Protein AF-0000000070118013 (afdb_homodimer)

InterPro domains:
  IPR000412 ABC-2 transporter [PIRSF006648] (35-256)
  IPR000412 ABC-2 transporter [PR00164] (37-58)
  IPR000412 ABC-2 transporter [PR00164] (117-142)
  IPR000412 ABC-2 transporter [PR00164] (154-178)
  IPR000412 ABC-2 transporter [PR00164] (190-209)
  IPR000412 ABC-2 transporter [PR00164] (210-229)
  IPR013525 ABC-2 type transporter, transmembrane domain [PF01061] (24-231)
  IPR047817 ABC-2 type transporter, transmembrane domain, bacterial-type [PS51012] (35-263)
  IPR051784 Nodulation factor ABC transporter [PTHR43229] (17-258)

Foldseek 3Di:
DPPPPPDPPPPVVVVVVVVVVVVVVVVVVVVVLVVLLCVLLVVLVVCLVCCLVVVLVVPPWDQDPVRDTDGLSLLQLLLSLLLSLLSLLLSQQAVVVLVVVVVCVVVLPPVPDPDQLLVVLVVSSVVSLVRSLVSNVVSLVVCVVVVSFPPVLSVVLSVLSSLSSLLSNLVSLLLNLVDDDPVSVVVVVVVSVVLSVLLCNNHHLVVDDPVSSVVNCPDLSNLSSVLSSCSRVVNDDPSNVVSSVVSVVSSVVSSVNSSVSSVVVSVD/DPPPPPPPPPPVVVVVVVVVVVVVVVVVVVVVLVVLLCVLLVVLVVCLVCCLVVVLVVPPWDQDPVRDTDGLSLLQLLLSLLLSLLSLLLSQQAVVVLVVVVVVVVVLPPVPDPDQLLVVLVVSSVVSLVRSLVSNVVSLVVCVVVVSFPPVLSVVLSVLSSLSSLLSNLVSLLLNLVDDDPVSVVVVVVVSVVLSVLLCNNHHLVVDDPVSSVVNCPDLSNLSSVLSSCSRVVNDDPSNVVSSVVSVVSSVVSSVNSSVSSVVVSVD

Sequence (536 aa):
MLILMPKLVSFEGSAGRSVRVTERNVTALKSAYWLVMIGGLLEPVLYLFSIGVGVGALIGDIELPGGRLVSYTEFVAPAMLAASAMSGALAETTFNFFGKMKFMRLYDGMLATPIQPFEIAIGELIWAMARGSIYSVAFLAVMVAMDLTTPLRALVAFPATVLVGFAFGALGMTVATLIRSWQDFDLIGAGQFALFLFSGTFVPATAYPAALRWLVEASPLYRSVDLVRGISLGSLGWIQVVDVLFLLAMLMVGLSVSGQRMGRLLCRMLILMPKLVSFEGSAGRSVRVTERNVTALKSAYWLVMIGGLLEPVLYLFSIGVGVGALIGDIELPGGRLVSYTEFVAPAMLAASAMSGALAETTFNFFGKMKFMRLYDGMLATPIQPFEIAIGELIWAMARGSIYSVAFLAVMVAMDLTTPLRALVAFPATVLVGFAFGALGMTVATLIRSWQDFDLIGAGQFALFLFSGTFVPATAYPAALRWLVEASPLYRSVDLVRGISLGSLGWIQVVDVLFLLAMLMVGLSVSGQRMGRLLCR

Radius of gyration: 26.8 Å; Cα contacts (8 Å, |Δi|>4): 644; chains: 2; bounding box: 62×98×66 Å

Solvent-accessible surface area (backbone atoms only — not comparable to full-atom values): 26752 Å² total; per-residue (Å²): 137,81,77,74,70,76,76,77,75,66,62,61,60,59,48,48,50,50,48,49,52,47,47,52,48,46,52,52,49,49,53,43,46,51,52,52,53,49,47,39,47,46,50,36,53,49,43,39,54,38,48,17,48,40,37,18,70,74,59,39,63,41,73,43,102,82,68,49,73,39,44,36,36,52,62,26,43,31,27,33,43,38,48,20,13,34,41,26,10,30,47,40,25,29,59,51,39,40,54,45,46,61,51,36,63,69,50,62,74,64,72,75,55,92,69,55,39,48,58,52,47,50,50,49,48,52,53,31,41,62,59,16,44,49,40,38,51,53,45,46,50,51,35,40,74,68,64,54,34,49,71,68,35,45,60,58,34,45,60,54,39,48,46,40,17,47,21,37,21,21,42,20,38,36,49,35,73,66,51,86,49,73,55,45,53,51,49,49,51,52,50,52,48,52,46,52,55,49,20,49,30,77,37,62,59,85,74,44,57,69,75,54,28,54,56,24,65,67,31,70,54,16,32,40,17,53,35,36,34,20,43,50,71,66,58,73,51,74,66,40,53,54,28,52,50,51,40,49,51,42,24,52,52,19,44,52,50,32,13,51,48,47,39,52,61,65,74,100,136,80,76,74,70,77,75,78,74,66,62,62,60,60,50,48,49,51,46,50,53,47,48,52,48,48,52,51,49,49,53,43,46,51,51,50,51,48,47,40,47,47,49,36,52,49,43,39,53,39,47,18,47,42,37,19,72,73,59,40,64,40,73,45,104,83,68,50,73,38,44,37,36,53,61,25,46,31,27,33,42,37,49,20,13,35,42,27,12,30,47,41,25,29,59,51,39,40,54,45,46,61,50,38,62,69,49,62,76,63,71,74,56,90,68,54,38,49,57,52,46,50,52,50,49,52,52,31,40,64,59,15,44,49,40,39,52,53,45,46,51,51,35,40,75,68,65,55,34,48,70,69,35,46,60,59,32,46,60,54,38,46,46,42,16,47,19,37,22,21,41,21,38,36,48,35,73,65,52,84,49,76,54,45,53,51,50,49,51,52,50,51,49,53,45,52,54,48,20,50,32,78,35,62,58,82,74,44,57,68,75,55,30,55,57,24,65,67,30,70,56,18,32,40,17,51,35,36,35,21,44,50,70,68,59,73,51,75,65,41,52,53,28,51,51,51,41,48,49,43,24,52,52,20,44,51,50,32,13,52,49,47,38,53,61,66,74,98

Organism: Actinoplanes teichomyceticus (NCBI:txid1867)

pLDDT: mean 78.78, std 16.78, range [30.8, 96.44]

Structure (mmCIF, N/CA/C/O backbone):
data_AF-0000000070118013-model_v1
#
loop_
_entity.id
_entity.type
_entity.pdbx_description
1 polymer 'Transport permease protein'
#
loop_
_atom_site.group_PDB
_atom_site.id
_atom_site.type_symbol
_atom_site.label_atom_id
_atom_site.label_alt_id
_atom_site.label_comp_id
_atom_site.label_asym_id
_atom_site.label_entity_id
_atom_site.label_seq_id
_atom_site.pdbx_PDB_ins_code
_atom_site.Cartn_x
_atom_site.Cartn_y
_atom_site.Cartn_z
_atom_site.occupancy
_atom_site.B_iso_or_equiv
_atom_site.auth_seq_id
_atom_site.auth_comp_id
_atom_site.auth_asym_id
_atom_site.auth_atom_id
_atom_site.pdbx_PDB_model_num
ATOM 1 N N . MET A 1 1 ? 9.914 62.188 43.125 1 30.8 1 MET A N 1
ATOM 2 C CA . MET A 1 1 ? 9.117 61.688 42 1 30.8 1 MET A CA 1
ATOM 3 C C . MET A 1 1 ? 9.766 60.469 41.344 1 30.8 1 MET A C 1
ATOM 5 O O . MET A 1 1 ? 10.695 60.625 40.562 1 30.8 1 MET A O 1
ATOM 9 N N . LEU A 1 2 ? 10.109 59.438 42.125 1 34.72 2 LEU A N 1
ATOM 10 C CA . LEU A 1 2 ? 10.781 58.156 41.906 1 34.72 2 LEU A CA 1
ATOM 11 C C . LEU A 1 2 ? 10.047 57.344 40.844 1 34.72 2 LEU A C 1
ATOM 13 O O . LEU A 1 2 ? 8.859 57.031 41 1 34.72 2 LEU A O 1
ATOM 17 N N . ILE A 1 3 ? 10.383 57.594 39.562 1 37.19 3 ILE A N 1
ATOM 18 C CA . ILE A 1 3 ? 9.883 56.938 38.344 1 37.19 3 ILE A CA 1
ATOM 19 C C . ILE A 1 3 ? 9.875 55.438 38.562 1 37.19 3 ILE A C 1
ATOM 21 O O . ILE A 1 3 ? 10.914 54.812 38.812 1 37.19 3 ILE A O 1
ATOM 25 N N . LEU A 1 4 ? 8.844 54.875 39.156 1 38.56 4 LEU A N 1
ATOM 26 C CA . LEU A 1 4 ? 8.547 53.469 39.281 1 38.56 4 LEU A CA 1
ATOM 27 C C . LEU A 1 4 ? 8.859 52.688 38 1 38.56 4 LEU A C 1
ATOM 29 O O . LEU A 1 4 ? 8.281 53 36.938 1 38.56 4 LEU A O 1
ATOM 33 N N . MET A 1 5 ? 10.133 52.344 37.812 1 40.22 5 MET A N 1
ATOM 34 C CA . MET A 1 5 ? 10.586 51.5 36.688 1 40.22 5 MET A CA 1
ATOM 35 C C . MET A 1 5 ? 9.602 50.375 36.438 1 40.22 5 MET A C 1
ATOM 37 O O . MET A 1 5 ? 9.172 49.688 37.375 1 40.22 5 MET A O 1
ATOM 41 N N . PRO A 1 6 ? 8.789 50.5 35.344 1 42.88 6 PRO A N 1
ATOM 42 C CA . PRO A 1 6 ? 7.867 49.406 35.031 1 42.88 6 PRO A CA 1
ATOM 43 C C . PRO A 1 6 ? 8.484 48.031 35.25 1 42.88 6 PRO A C 1
ATOM 45 O O . PRO A 1 6 ? 9.703 47.875 35.156 1 42.88 6 PRO A O 1
ATOM 48 N N . LYS A 1 7 ? 7.941 47.219 36.062 1 42.78 7 LYS A N 1
ATOM 49 C CA . LYS A 1 7 ? 8.219 45.812 36.344 1 42.78 7 LYS A CA 1
ATOM 50 C C . LYS A 1 7 ? 8.531 45.031 35.062 1 42.78 7 LYS A C 1
ATOM 52 O O . LYS A 1 7 ? 7.785 45.125 34.094 1 42.78 7 LYS A O 1
ATOM 57 N N . LEU A 1 8 ? 9.766 44.75 34.719 1 37.69 8 LEU A N 1
ATOM 58 C CA . LEU A 1 8 ? 10.266 43.781 33.781 1 37.69 8 LEU A CA 1
ATOM 59 C C . LEU A 1 8 ? 9.352 42.562 33.719 1 37.69 8 LEU A C 1
ATOM 61 O O . LEU A 1 8 ? 9.195 41.844 34.688 1 37.69 8 LEU A O 1
ATOM 65 N N . VAL A 1 9 ? 8.195 42.625 33.094 1 40.88 9 VAL A N 1
ATOM 66 C CA . VAL A 1 9 ? 7.359 41.5 32.688 1 40.88 9 VAL A CA 1
ATOM 67 C C . VAL A 1 9 ? 8.242 40.312 32.344 1 40.88 9 VAL A C 1
ATOM 69 O O . VAL A 1 9 ? 9.164 40.406 31.547 1 40.88 9 VAL A O 1
ATOM 72 N N . SER A 1 10 ? 8.539 39.344 33.219 1 39.62 10 SER A N 1
ATOM 73 C CA . SER A 1 10 ? 9.289 38.094 33.219 1 39.62 10 SER A CA 1
ATOM 74 C C . SER A 1 10 ? 9.148 37.375 31.891 1 39.62 10 SER A C 1
ATOM 76 O O . SER A 1 10 ? 8.055 36.906 31.547 1 39.62 10 SER A O 1
ATOM 78 N N . PHE A 1 11 ? 9.805 37.688 30.75 1 43.09 11 PHE A N 1
ATOM 79 C CA . PHE A 1 11 ? 10.172 36.938 29.562 1 43.09 11 PHE A CA 1
ATOM 80 C C . PHE A 1 11 ? 10.328 35.438 29.906 1 43.09 11 PHE A C 1
ATOM 82 O O . PHE A 1 11 ? 10.492 34.625 29 1 43.09 11 PHE A O 1
ATOM 89 N N . GLU A 1 12 ? 10.617 35.094 31.109 1 46.31 12 GLU A N 1
ATOM 90 C CA . GLU A 1 12 ? 10.719 33.688 31.484 1 46.31 12 GLU A CA 1
ATOM 91 C C . GLU A 1 12 ? 9.391 32.969 31.297 1 46.31 12 GLU A C 1
ATOM 93 O O . GLU A 1 12 ? 9.367 31.797 30.938 1 46.31 12 GLU A O 1
ATOM 98 N N . GLY A 1 13 ? 8.266 33.594 31.531 1 48.88 13 GLY A N 1
ATOM 99 C CA . GLY A 1 13 ? 6.98 32.906 31.391 1 48.88 13 GLY A CA 1
ATOM 100 C C . GLY A 1 13 ? 6.602 32.625 29.953 1 48.88 13 GLY A C 1
ATOM 101 O O . GLY A 1 13 ? 6.004 31.609 29.641 1 48.88 13 GLY A O 1
ATOM 102 N N . SER A 1 14 ? 6.801 33.625 29.062 1 50.44 14 SER A N 1
ATOM 103 C CA . SER A 1 14 ? 6.512 33.406 27.641 1 50.44 14 SER A CA 1
ATOM 104 C C . SER A 1 14 ? 7.52 32.469 27 1 50.44 14 SER A C 1
ATOM 106 O O . SER A 1 14 ? 7.152 31.641 26.156 1 50.44 14 SER A O 1
ATOM 108 N N . ALA A 1 15 ? 8.82 32.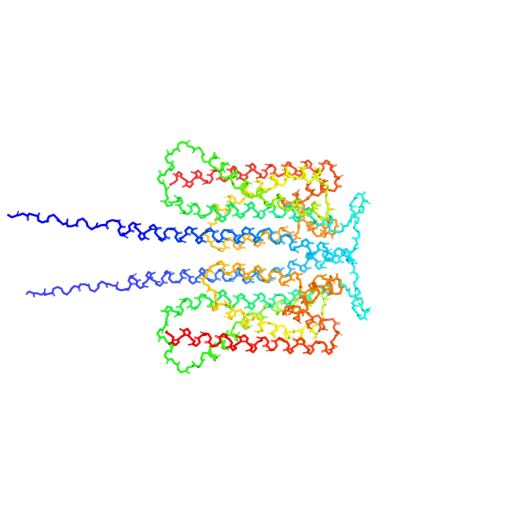656 27.391 1 54.03 15 ALA A N 1
ATOM 109 C CA . ALA A 1 15 ? 9.852 31.734 26.891 1 54.03 15 ALA A CA 1
ATOM 110 C C . ALA A 1 15 ? 9.617 30.312 27.375 1 54.03 15 ALA A C 1
ATOM 112 O O . ALA A 1 15 ? 9.836 29.359 26.625 1 54.03 15 ALA A O 1
ATOM 113 N N . GLY A 1 16 ? 9.195 30.172 28.609 1 51.69 16 GLY A N 1
ATOM 114 C CA . GLY A 1 16 ? 8.898 28.844 29.125 1 51.69 16 G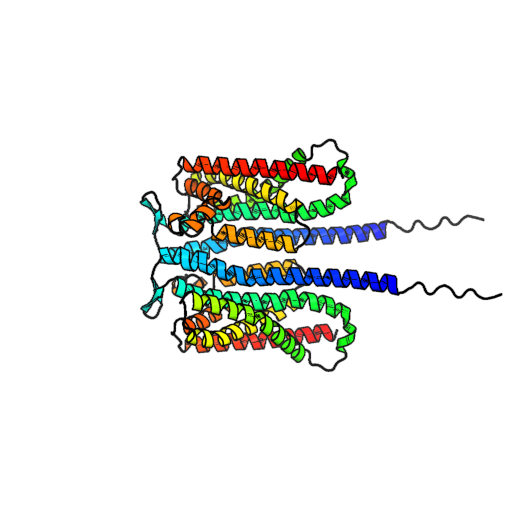LY A CA 1
ATOM 115 C C . GLY A 1 16 ? 7.75 28.172 28.391 1 51.69 16 GLY A C 1
ATOM 116 O O . GLY A 1 16 ? 7.789 26.969 28.141 1 51.69 16 GLY A O 1
ATOM 117 N N . ARG A 1 17 ? 6.73 28.984 28.172 1 57.22 17 ARG A N 1
ATOM 118 C CA . ARG A 1 17 ? 5.586 28.484 27.422 1 57.22 17 ARG A CA 1
ATOM 119 C C . ARG A 1 17 ? 5.969 28.172 25.969 1 57.22 17 ARG A C 1
ATOM 121 O O . ARG A 1 17 ? 5.547 27.156 25.422 1 57.22 17 ARG A O 1
ATOM 128 N N . SER A 1 18 ? 6.797 29.016 25.438 1 57.56 18 SER A N 1
ATOM 129 C CA . SER A 1 18 ? 7.254 28.781 24.078 1 57.56 18 SER A CA 1
ATOM 130 C C . SER A 1 18 ? 8.141 27.547 24 1 57.56 18 SER A C 1
ATOM 132 O O . SER A 1 18 ? 8.039 26.75 23.047 1 57.56 18 SER A O 1
ATOM 134 N N . VAL A 1 19 ? 8.961 27.375 25.047 1 55.34 19 VAL A N 1
ATOM 135 C CA . VAL A 1 19 ? 9.836 26.219 25.078 1 55.34 19 VAL A CA 1
ATOM 136 C C . VAL A 1 19 ? 9 24.953 25.281 1 55.34 19 VAL A C 1
ATOM 138 O O . VAL A 1 19 ? 9.289 23.906 24.672 1 55.34 19 VAL A O 1
ATOM 141 N N . ARG A 1 20 ? 8.023 25.031 26.125 1 57.03 20 ARG A N 1
ATOM 142 C CA . ARG A 1 20 ? 7.172 23.875 26.359 1 57.03 20 ARG A CA 1
ATOM 143 C C . ARG A 1 20 ? 6.363 23.516 25.125 1 57.03 20 ARG A C 1
ATOM 145 O O . ARG A 1 20 ? 6.191 22.344 24.797 1 57.03 20 ARG A O 1
ATOM 152 N N . VAL A 1 21 ? 5.926 24.516 24.453 1 57.41 21 VAL A N 1
ATOM 153 C CA . VAL A 1 21 ? 5.199 24.281 23.203 1 57.41 21 VAL A CA 1
ATOM 154 C C . VAL A 1 21 ? 6.145 23.719 22.156 1 57.41 21 VAL A C 1
ATOM 156 O O . VAL A 1 21 ? 5.777 22.797 21.406 1 57.41 21 VAL A O 1
ATOM 159 N N . THR A 1 22 ? 7.363 24.234 22.219 1 56.94 22 THR A N 1
ATOM 160 C CA . THR A 1 22 ? 8.359 23.734 21.281 1 56.94 22 THR A CA 1
ATOM 161 C C . THR A 1 22 ? 8.758 22.297 21.625 1 56.94 22 THR A C 1
ATOM 163 O O . THR A 1 22 ? 8.93 21.469 20.734 1 56.94 22 THR A O 1
ATOM 166 N N . GLU A 1 23 ? 8.898 22 22.859 1 55.53 23 GLU A N 1
ATOM 167 C CA . GLU A 1 23 ? 9.258 20.656 23.281 1 55.53 23 GLU A CA 1
ATOM 168 C C . GLU A 1 23 ? 8.148 19.656 22.953 1 55.53 23 GLU A C 1
ATOM 170 O O . GLU A 1 23 ? 8.422 18.531 22.531 1 55.53 23 GLU A O 1
ATOM 175 N N . ARG A 1 24 ? 6.98 20.062 23.297 1 55.41 24 ARG A N 1
ATOM 176 C CA . ARG A 1 24 ? 5.84 19.219 22.969 1 55.41 24 ARG A CA 1
ATOM 177 C C . ARG A 1 24 ? 5.746 18.984 21.469 1 55.41 24 ARG A C 1
ATOM 179 O O . ARG A 1 24 ? 5.43 17.875 21.031 1 55.41 24 ARG A O 1
ATOM 186 N N . ASN A 1 25 ? 6.148 19.969 20.781 1 54.97 25 ASN A N 1
ATOM 187 C CA . ASN A 1 25 ? 6.148 19.844 19.328 1 54.97 25 ASN A CA 1
ATOM 188 C C . ASN A 1 25 ? 7.238 18.891 18.844 1 54.97 25 ASN A C 1
ATOM 190 O O . ASN A 1 25 ? 7.016 18.094 17.938 1 54.97 25 ASN A O 1
ATOM 194 N N . VAL A 1 26 ? 8.305 19.016 19.594 1 57.16 26 VAL A N 1
ATOM 195 C CA . VAL A 1 26 ? 9.43 18.172 19.219 1 57.16 26 VAL A CA 1
ATOM 196 C C . VAL A 1 26 ? 9.109 16.719 19.547 1 57.16 26 VAL A C 1
ATOM 198 O O . VAL A 1 26 ? 9.43 15.812 18.781 1 57.16 26 VAL A O 1
ATOM 201 N N . THR A 1 27 ? 8.562 16.453 20.672 1 57.25 27 THR A N 1
ATOM 202 C CA . THR A 1 27 ? 8.211 15.086 21.062 1 57.25 27 THR A CA 1
ATOM 203 C C . THR A 1 27 ? 7.148 14.508 20.141 1 57.25 27 THR A C 1
ATOM 205 O O . THR A 1 27 ? 7.215 13.336 19.766 1 57.25 27 THR A O 1
ATOM 208 N N . ALA A 1 28 ? 6.277 15.359 19.812 1 58.44 28 ALA A N 1
ATOM 209 C CA . ALA A 1 28 ? 5.234 14.93 18.875 1 58.44 28 ALA A CA 1
ATOM 210 C C . ALA A 1 28 ? 5.82 14.625 17.5 1 58.44 28 ALA A C 1
ATOM 212 O O . ALA A 1 28 ? 5.422 13.648 16.859 1 58.44 28 ALA A O 1
ATOM 213 N N . LEU A 1 29 ? 6.773 15.406 17.281 1 58.41 29 LEU A N 1
ATOM 214 C CA . LEU A 1 29 ? 7.43 15.211 16 1 58.41 29 LEU A CA 1
ATOM 215 C C . LEU A 1 29 ? 8.258 13.93 16 1 58.41 29 LEU A C 1
ATOM 217 O O . LEU A 1 29 ? 8.289 13.203 15.008 1 58.41 29 LEU A O 1
ATOM 221 N N . LYS A 1 30 ? 8.828 13.68 17.141 1 64.44 30 LYS A N 1
ATOM 222 C CA . LYS A 1 30 ? 9.641 12.477 17.266 1 64.44 30 LYS A CA 1
ATOM 223 C C . LYS A 1 30 ? 8.781 11.219 17.188 1 64.44 30 LYS A C 1
ATOM 225 O O . LYS A 1 30 ? 9.172 10.234 16.562 1 64.44 30 LYS A O 1
ATOM 230 N N . SER A 1 31 ? 7.73 11.242 17.844 1 64.69 31 SER A N 1
ATOM 231 C CA . SER A 1 31 ? 6.836 10.086 17.828 1 64.69 31 SER A CA 1
ATOM 232 C C . SER A 1 31 ? 6.27 9.844 16.438 1 64.69 31 SER A C 1
ATOM 234 O O . SER A 1 31 ? 6.188 8.695 15.984 1 64.69 31 SER A O 1
ATOM 236 N N . ALA A 1 32 ? 5.945 10.891 15.797 1 63.25 32 ALA A N 1
ATOM 237 C CA . ALA A 1 32 ? 5.438 10.789 14.43 1 63.25 32 ALA A CA 1
ATOM 238 C C . ALA A 1 32 ? 6.504 10.227 13.492 1 63.25 32 ALA A C 1
ATOM 240 O O . ALA A 1 32 ? 6.203 9.406 12.625 1 63.25 32 ALA A O 1
ATOM 241 N N . TYR A 1 33 ? 7.637 10.633 13.891 1 64.81 33 TYR A N 1
ATOM 242 C CA . TYR A 1 33 ? 8.773 10.18 13.094 1 64.81 33 TYR A CA 1
ATOM 243 C C . TYR A 1 33 ? 8.961 8.672 13.219 1 64.81 33 TYR A C 1
ATOM 245 O O . TYR A 1 33 ? 9.094 7.977 12.211 1 64.81 33 TYR A O 1
ATOM 253 N N . TRP A 1 34 ? 8.867 8.172 14.414 1 70.69 34 TRP A N 1
ATOM 254 C CA . TRP A 1 34 ? 9.109 6.754 14.625 1 70.69 34 TRP A CA 1
ATOM 255 C C . TRP A 1 34 ? 8.016 5.906 14 1 70.69 34 TRP A C 1
ATOM 257 O O . TRP A 1 34 ? 8.273 4.816 13.484 1 70.69 34 TRP A O 1
ATOM 267 N N . LEU A 1 35 ? 6.902 6.434 13.969 1 67.25 35 LEU A N 1
ATOM 268 C CA . LEU A 1 35 ? 5.781 5.699 13.391 1 67.25 35 LEU A CA 1
ATOM 269 C C . LEU A 1 35 ? 5.922 5.605 11.875 1 67.25 35 LEU A C 1
ATOM 271 O O . LEU A 1 35 ? 5.66 4.551 11.289 1 67.25 35 LEU A O 1
ATOM 275 N N . VAL A 1 36 ? 6.371 6.641 11.367 1 64.94 36 VAL A N 1
ATOM 276 C CA . VAL A 1 36 ? 6.57 6.656 9.922 1 64.94 36 VAL A CA 1
ATOM 277 C C . VAL A 1 36 ? 7.723 5.723 9.555 1 64.94 36 VAL A C 1
ATOM 279 O O . VAL A 1 36 ? 7.641 4.988 8.562 1 64.94 36 VAL A O 1
ATOM 282 N N . MET A 1 37 ? 8.688 5.777 10.461 1 71.56 37 MET A N 1
ATOM 283 C CA . MET A 1 37 ? 9.859 4.945 10.211 1 71.56 37 MET A CA 1
ATOM 284 C C . MET A 1 37 ? 9.508 3.463 10.312 1 71.56 37 MET A C 1
ATOM 286 O O . MET A 1 37 ? 9.898 2.668 9.453 1 71.56 37 MET A O 1
ATOM 290 N N . ILE A 1 38 ? 8.766 3.166 11.195 1 76.44 38 ILE A N 1
ATOM 291 C CA . ILE A 1 38 ? 8.383 1.772 11.391 1 76.44 38 ILE A CA 1
ATOM 292 C C . ILE A 1 38 ? 7.461 1.332 10.25 1 76.44 38 ILE A C 1
ATOM 294 O O . ILE A 1 38 ? 7.582 0.215 9.742 1 76.44 38 ILE A O 1
ATOM 298 N N . GLY A 1 39 ? 6.676 2.291 9.859 1 74.38 39 GLY A N 1
ATOM 299 C CA . GLY A 1 39 ? 5.773 1.984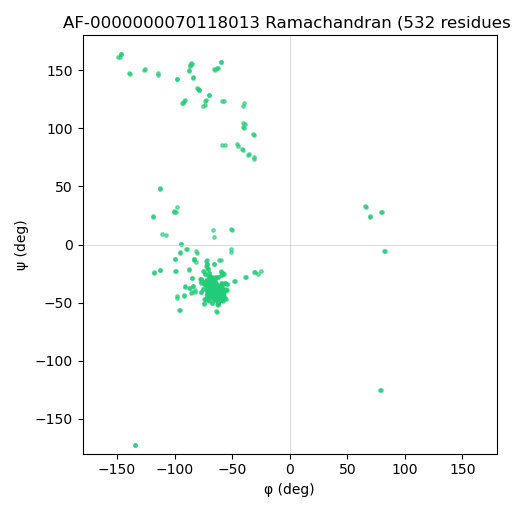 8.766 1 74.38 39 GLY A CA 1
ATOM 300 C C . GLY A 1 39 ? 6.492 1.695 7.457 1 74.38 39 GLY A C 1
ATOM 301 O O . GLY A 1 39 ? 6.133 0.762 6.738 1 74.38 39 GLY A O 1
ATOM 302 N N . GLY A 1 40 ? 7.539 2.492 7.262 1 74.69 40 GLY A N 1
ATOM 303 C CA . GLY A 1 40 ? 8.305 2.326 6.035 1 74.69 40 GLY A CA 1
ATOM 304 C C . GLY A 1 40 ? 9 0.979 5.941 1 74.69 40 GLY A C 1
ATOM 305 O O . GLY A 1 40 ? 9.203 0.458 4.844 1 74.69 40 GLY A O 1
ATOM 306 N N . LEU A 1 41 ? 9.312 0.413 7.039 1 81.75 41 LEU A N 1
ATOM 307 C CA . LEU A 1 41 ? 9.961 -0.892 7.066 1 81.75 41 LEU A CA 1
ATOM 308 C C . LEU A 1 41 ? 8.93 -2.014 7.129 1 81.75 41 LEU A C 1
ATOM 310 O O . LEU A 1 41 ? 9.102 -3.055 6.488 1 81.75 41 LEU A O 1
ATOM 314 N N . LEU A 1 42 ? 7.926 -1.756 7.797 1 85.75 42 LEU A N 1
ATOM 315 C CA . LEU A 1 42 ? 6.922 -2.785 8.047 1 85.75 42 LEU A CA 1
ATOM 316 C C . LEU A 1 42 ? 6.207 -3.176 6.758 1 85.75 42 LEU A C 1
ATOM 318 O O . LEU A 1 42 ? 5.926 -4.355 6.535 1 85.75 42 LEU A O 1
ATOM 322 N N . GLU A 1 43 ? 6.094 -2.252 5.93 1 87.12 43 GLU A N 1
ATOM 323 C CA . GLU A 1 43 ? 5.312 -2.496 4.719 1 87.12 43 GLU A CA 1
ATOM 324 C C . GLU A 1 43 ? 6.004 -3.508 3.811 1 87.12 43 GLU A C 1
ATOM 326 O O . GLU A 1 43 ? 5.434 -4.547 3.48 1 87.12 43 GLU A O 1
ATOM 331 N N . PRO A 1 44 ? 7.242 -3.309 3.529 1 89.94 44 PRO A N 1
ATOM 332 C CA . PRO A 1 44 ? 7.922 -4.309 2.703 1 89.94 44 PRO A CA 1
ATOM 333 C C . PRO A 1 44 ? 8.023 -5.672 3.389 1 89.94 44 PRO A C 1
ATOM 335 O O . PRO A 1 44 ? 7.949 -6.707 2.725 1 89.94 44 PRO A O 1
ATOM 338 N N . VAL A 1 45 ? 8.195 -5.652 4.621 1 91 45 VAL A N 1
ATOM 339 C CA . VAL A 1 45 ? 8.281 -6.906 5.359 1 91 45 VAL A CA 1
ATOM 340 C C . VAL A 1 45 ? 6.949 -7.648 5.293 1 91 45 VAL A C 1
ATOM 342 O O . VAL A 1 45 ? 6.918 -8.859 5.051 1 91 45 VAL A O 1
ATOM 345 N N . LEU A 1 46 ? 5.891 -6.91 5.438 1 90.88 46 LEU A N 1
ATOM 346 C CA . LEU A 1 46 ? 4.566 -7.516 5.355 1 90.88 46 LEU A CA 1
ATOM 347 C C . LEU A 1 46 ? 4.297 -8.047 3.953 1 90.88 46 LEU A C 1
ATOM 349 O O . LEU A 1 46 ? 3.703 -9.117 3.791 1 90.88 46 LEU A O 1
ATOM 353 N N . TYR A 1 47 ? 4.758 -7.332 2.977 1 92.31 47 TYR A N 1
ATOM 354 C CA . TYR A 1 47 ? 4.625 -7.797 1.6 1 92.31 47 TYR A CA 1
ATOM 355 C C . TYR A 1 47 ? 5.383 -9.102 1.384 1 92.31 47 TYR A C 1
ATOM 357 O O . TYR A 1 47 ? 4.883 -10.016 0.73 1 92.31 47 TYR A O 1
ATOM 365 N N . LEU A 1 48 ? 6.586 -9.102 1.938 1 92.44 48 LEU A N 1
ATOM 366 C CA . LEU A 1 48 ? 7.402 -10.297 1.775 1 92.44 48 LEU A CA 1
ATOM 367 C C . LEU A 1 48 ? 6.715 -11.516 2.389 1 92.44 48 LEU A C 1
ATOM 369 O O . LEU A 1 48 ? 6.668 -12.586 1.772 1 92.44 48 LEU A O 1
ATOM 373 N N . PHE A 1 49 ? 6.121 -11.352 3.479 1 89.38 49 PHE A N 1
ATOM 374 C CA . PHE A 1 49 ? 5.477 -12.469 4.156 1 89.38 49 PHE A CA 1
ATOM 375 C C . PHE A 1 49 ? 4.152 -12.812 3.484 1 89.38 49 PHE A C 1
ATOM 377 O O . PHE A 1 49 ? 3.83 -13.992 3.309 1 89.38 49 PHE A O 1
ATOM 384 N N . SER A 1 50 ? 3.434 -11.805 3.107 1 87.38 50 SER A N 1
ATOM 385 C CA . SER A 1 50 ? 2.111 -12.047 2.539 1 87.38 50 SER A CA 1
ATOM 386 C C . SER A 1 50 ? 2.213 -12.594 1.117 1 87.38 50 SER A C 1
ATOM 388 O O . SER A 1 50 ? 1.662 -13.648 0.81 1 87.38 50 SER A O 1
ATOM 390 N N . ILE A 1 51 ? 2.98 -11.891 0.351 1 85.69 51 ILE A N 1
ATOM 391 C CA . ILE A 1 51 ? 3.008 -12.234 -1.066 1 85.69 51 ILE A CA 1
ATOM 392 C C . ILE A 1 51 ? 4.215 -13.125 -1.356 1 85.69 51 ILE A C 1
ATOM 394 O O . ILE A 1 51 ? 4.09 -14.148 -2.029 1 85.69 51 ILE A O 1
ATOM 398 N N . GLY A 1 52 ? 5.355 -12.758 -0.836 1 86.19 52 GLY A N 1
ATOM 399 C CA . GLY A 1 52 ? 6.535 -13.578 -1.063 1 86.19 52 GLY A CA 1
ATOM 400 C C . GLY A 1 52 ? 6.375 -15.008 -0.564 1 86.19 52 GLY A C 1
ATOM 401 O O . GLY A 1 52 ? 6.535 -15.961 -1.33 1 86.19 52 GLY A O 1
ATOM 402 N N . VAL A 1 53 ? 5.918 -15.086 0.571 1 83.06 53 VAL A N 1
ATOM 403 C CA . VAL A 1 53 ? 5.82 -16.422 1.167 1 83.06 53 VAL A CA 1
ATOM 404 C C . VAL A 1 53 ? 4.441 -17.016 0.883 1 83.06 53 VAL A C 1
ATOM 406 O O . VAL A 1 53 ? 4.332 -18.172 0.476 1 83.06 53 VAL A O 1
ATOM 409 N N . GLY A 1 54 ? 3.438 -16.25 1.029 1 84.44 54 GLY A N 1
ATOM 410 C CA . GLY A 1 54 ? 2.088 -16.75 0.818 1 84.44 54 GLY A CA 1
ATOM 411 C C . GLY A 1 54 ? 1.832 -17.203 -0.611 1 84.44 54 GLY A C 1
ATOM 412 O O . GLY A 1 54 ? 1.494 -18.359 -0.857 1 84.44 54 GLY A O 1
ATOM 413 N N . VAL A 1 55 ? 2.025 -16.281 -1.502 1 85 55 VAL A N 1
ATOM 414 C CA . VAL A 1 55 ? 1.812 -16.594 -2.91 1 85 55 VAL A CA 1
ATOM 415 C C . VAL A 1 55 ? 2.916 -17.531 -3.404 1 85 55 VAL A C 1
ATOM 417 O O . VAL A 1 55 ? 2.689 -18.359 -4.289 1 85 55 VAL A O 1
ATOM 420 N N . GLY A 1 56 ? 4.109 -17.328 -2.814 1 86.12 56 GLY A N 1
ATOM 421 C CA . GLY A 1 56 ? 5.207 -18.203 -3.162 1 86.12 56 GLY A CA 1
ATOM 422 C C . GLY A 1 56 ? 4.895 -19.672 -2.928 1 86.12 56 GLY A C 1
ATOM 423 O O . GLY A 1 56 ? 5.32 -20.531 -3.699 1 86.12 56 GLY A O 1
ATOM 424 N N . ALA A 1 57 ? 4.16 -19.969 -1.994 1 83.31 57 ALA A N 1
ATOM 425 C CA . ALA A 1 57 ? 3.787 -21.359 -1.698 1 83.31 57 ALA A CA 1
ATOM 426 C C . ALA A 1 57 ? 2.824 -21.906 -2.748 1 83.31 57 ALA A C 1
ATOM 428 O O . ALA A 1 57 ? 2.75 -23.109 -2.963 1 83.31 57 ALA A O 1
ATOM 429 N N . LEU A 1 58 ? 2.189 -21.016 -3.426 1 79 58 LEU A N 1
ATOM 430 C CA . LEU A 1 58 ? 1.25 -21.406 -4.469 1 79 58 LEU A CA 1
ATOM 431 C C . LEU A 1 58 ? 1.969 -21.609 -5.797 1 79 58 LEU A C 1
ATOM 433 O O . LEU A 1 58 ? 1.611 -22.5 -6.57 1 79 58 LEU A O 1
ATOM 437 N N . ILE A 1 59 ? 2.936 -20.781 -6.039 1 78 59 ILE A N 1
ATOM 438 C CA . ILE A 1 59 ? 3.615 -20.734 -7.328 1 78 59 ILE A CA 1
ATOM 439 C C . ILE A 1 59 ? 4.738 -21.781 -7.352 1 78 59 ILE A C 1
ATOM 441 O O . ILE A 1 59 ? 4.949 -22.453 -8.359 1 78 59 ILE A O 1
ATOM 445 N N . GLY A 1 60 ? 5.387 -21.828 -6.285 1 80.75 60 GLY A N 1
ATOM 446 C CA . GLY A 1 60 ? 6.609 -22.625 -6.266 1 80.75 60 GLY A CA 1
ATOM 447 C C . GLY A 1 60 ? 7.789 -21.906 -6.891 1 80.75 60 GLY A C 1
ATOM 448 O O . GLY A 1 60 ? 8.094 -20.766 -6.531 1 80.75 60 GLY A O 1
ATOM 449 N N . ASP A 1 61 ? 8.422 -22.531 -7.875 1 84.69 61 ASP A N 1
ATOM 450 C CA . ASP A 1 61 ? 9.617 -21.953 -8.477 1 84.69 61 ASP A CA 1
ATOM 451 C C . ASP A 1 61 ? 9.281 -21.219 -9.773 1 84.69 61 ASP A C 1
ATOM 453 O O . ASP A 1 61 ? 8.359 -21.625 -10.492 1 84.69 61 ASP A O 1
ATOM 457 N N . ILE A 1 62 ? 9.969 -20.156 -9.922 1 80.62 62 ILE A N 1
ATOM 458 C CA . ILE A 1 62 ? 9.789 -19.422 -11.172 1 80.62 62 ILE A CA 1
ATOM 459 C C . ILE A 1 62 ? 11.078 -19.453 -11.977 1 80.62 62 ILE A C 1
ATOM 461 O O . ILE A 1 62 ? 12.172 -19.5 -11.414 1 80.62 62 ILE A O 1
ATOM 465 N N . GLU A 1 63 ? 10.836 -19.484 -13.281 1 80.38 63 GLU A N 1
ATOM 466 C CA . GLU A 1 63 ? 11.984 -19.516 -14.188 1 80.38 63 GLU A CA 1
ATOM 467 C C . GLU A 1 63 ? 12.406 -18.094 -14.586 1 80.38 63 GLU A C 1
ATOM 469 O O . GLU A 1 63 ? 11.586 -17.312 -15.07 1 80.38 63 GLU A O 1
ATOM 474 N N . LEU A 1 64 ? 13.609 -17.766 -14.367 1 75.88 64 LEU A N 1
ATOM 475 C CA . LEU A 1 64 ? 14.156 -16.469 -14.75 1 75.88 64 LEU A CA 1
ATOM 476 C C . LEU A 1 64 ? 14.648 -16.484 -16.188 1 75.88 64 LEU A C 1
ATOM 478 O O . LEU A 1 64 ? 14.805 -17.562 -16.781 1 75.88 64 LEU A O 1
ATOM 482 N N . PRO A 1 65 ? 14.75 -15.312 -16.938 1 67.75 65 PRO A N 1
ATOM 483 C CA . PRO A 1 65 ? 15.188 -15.258 -18.344 1 67.75 65 PRO A CA 1
ATOM 484 C C . PRO A 1 65 ? 16.5 -16 -18.578 1 67.75 65 PRO A C 1
ATOM 486 O O . PRO A 1 65 ? 16.734 -16.531 -19.656 1 67.75 65 PRO A O 1
ATOM 489 N N . GLY A 1 66 ? 17.234 -16.516 -17.578 1 67 66 GLY A N 1
ATOM 490 C CA . GLY A 1 66 ? 18.484 -17.266 -17.641 1 67 66 GLY A CA 1
ATOM 491 C C . GLY A 1 66 ? 18.297 -18.734 -17.328 1 67 66 GLY A C 1
ATOM 492 O O . GLY A 1 66 ? 19.266 -19.5 -17.391 1 67 66 GLY A O 1
ATOM 493 N N . GLY A 1 67 ? 17.062 -19.141 -17.219 1 73.25 67 GLY A N 1
ATOM 494 C CA . GLY A 1 67 ? 16.766 -20.547 -17.016 1 73.25 67 GLY A CA 1
ATOM 495 C C . GLY A 1 67 ? 16.906 -20.984 -15.578 1 73.25 67 GLY A C 1
ATOM 496 O O . GLY A 1 67 ? 16.594 -22.125 -15.242 1 73.25 67 GLY A O 1
ATOM 497 N N . ARG A 1 68 ? 17.344 -20.156 -14.773 1 80.62 68 ARG A N 1
ATOM 498 C CA . ARG A 1 68 ? 17.531 -20.516 -13.367 1 80.62 68 ARG A CA 1
ATOM 499 C C . ARG A 1 68 ? 16.203 -20.484 -12.617 1 80.62 68 ARG A C 1
ATOM 501 O O . ARG A 1 68 ? 15.391 -19.562 -12.805 1 80.62 68 ARG A O 1
ATOM 508 N N . LEU A 1 69 ? 15.984 -21.562 -11.844 1 87.19 69 LEU A N 1
ATOM 509 C CA . LEU A 1 69 ? 14.773 -21.641 -11.031 1 87.19 69 LEU A CA 1
ATOM 510 C C . LEU A 1 69 ? 15.023 -21.109 -9.625 1 87.19 69 LEU A C 1
ATOM 512 O O . LEU A 1 69 ? 16.031 -21.438 -8.992 1 87.19 69 LEU A O 1
ATOM 516 N N . VAL A 1 70 ? 14.281 -20.172 -9.32 1 87.88 70 VAL A N 1
ATOM 517 C CA . VAL A 1 70 ? 14.352 -19.625 -7.977 1 87.88 70 VAL A CA 1
ATOM 518 C C . VAL A 1 70 ? 12.961 -19.625 -7.344 1 87.88 70 VAL A C 1
ATOM 520 O O . VAL A 1 70 ? 11.953 -19.609 -8.047 1 87.88 70 VAL A O 1
ATOM 523 N N . SER A 1 71 ? 13 -19.75 -6.062 1 91.19 71 SER A N 1
ATOM 524 C CA . SER A 1 71 ? 11.703 -19.656 -5.398 1 91.19 71 SER A CA 1
ATOM 525 C C . SER A 1 71 ? 11.094 -18.266 -5.57 1 91.19 71 SER A C 1
ATOM 527 O O . SER A 1 71 ? 11.812 -17.281 -5.707 1 91.19 71 SER A O 1
ATOM 529 N N . TYR A 1 72 ? 9.828 -18.219 -5.586 1 90.19 72 TYR A N 1
ATOM 530 C CA . TYR A 1 72 ? 9.141 -16.938 -5.73 1 90.19 72 TYR A CA 1
ATOM 531 C C . TYR A 1 72 ? 9.523 -15.977 -4.609 1 90.19 72 TYR A C 1
ATOM 533 O O . TYR A 1 72 ? 9.648 -14.773 -4.832 1 90.19 72 TYR A O 1
ATOM 541 N N . THR A 1 73 ? 9.727 -16.484 -3.447 1 92 73 THR A N 1
ATOM 542 C CA . THR A 1 73 ? 10.141 -15.656 -2.318 1 92 73 THR A CA 1
ATOM 543 C C . THR A 1 73 ? 11.508 -15.031 -2.572 1 92 73 THR A C 1
ATOM 545 O O . THR A 1 73 ? 11.719 -13.852 -2.293 1 92 73 THR A O 1
ATOM 548 N N . GLU A 1 74 ? 12.383 -15.805 -3.154 1 92.38 74 GLU A N 1
ATOM 549 C CA . GLU A 1 74 ? 13.719 -15.312 -3.488 1 92.38 74 GLU A CA 1
ATOM 550 C C . GLU A 1 74 ? 13.664 -14.266 -4.598 1 92.38 74 GLU A C 1
ATOM 552 O O . GLU A 1 74 ? 14.5 -13.359 -4.648 1 92.38 74 GLU A O 1
ATOM 557 N N . PHE A 1 75 ? 12.703 -14.469 -5.398 1 90.62 75 PHE A N 1
ATOM 558 C CA . PHE A 1 75 ? 12.531 -13.539 -6.504 1 90.62 75 PHE A CA 1
ATOM 559 C C . PHE A 1 75 ? 12.016 -12.195 -5.996 1 90.62 75 PHE A C 1
ATOM 561 O O . PHE A 1 75 ? 12.445 -11.141 -6.469 1 90.62 75 PHE A O 1
ATOM 568 N N . VAL A 1 76 ? 11.102 -12.18 -5.016 1 93.5 76 VAL A N 1
ATOM 569 C CA . VAL A 1 76 ? 10.375 -10.992 -4.559 1 93.5 76 VAL A CA 1
ATOM 570 C C . VAL A 1 76 ? 11.219 -10.242 -3.527 1 93.5 76 VAL A C 1
ATOM 572 O O . VAL A 1 76 ? 11.156 -9.016 -3.443 1 93.5 76 VAL A O 1
ATOM 575 N N . ALA A 1 77 ? 12.047 -10.875 -2.791 1 95.25 77 ALA A N 1
ATOM 576 C CA . ALA A 1 77 ? 12.742 -10.328 -1.634 1 95.25 77 ALA A CA 1
ATOM 577 C C . ALA A 1 77 ? 13.625 -9.141 -2.035 1 95.25 77 ALA A C 1
ATOM 579 O O . ALA A 1 77 ? 13.578 -8.086 -1.407 1 95.25 77 ALA A O 1
ATOM 580 N N . PRO A 1 78 ? 14.383 -9.305 -3.08 1 94.44 78 PRO A N 1
ATOM 581 C CA . PRO A 1 78 ? 15.242 -8.18 -3.451 1 94.44 78 PRO A CA 1
ATOM 582 C C . PRO A 1 78 ? 14.438 -6.938 -3.84 1 94.44 78 PRO A C 1
ATOM 584 O O . PRO A 1 78 ? 14.898 -5.812 -3.627 1 94.44 78 PRO A O 1
ATOM 587 N N . ALA A 1 79 ? 13.336 -7.133 -4.469 1 94.69 79 ALA A N 1
ATOM 588 C CA . ALA A 1 79 ? 12.477 -6.008 -4.82 1 94.69 79 ALA A CA 1
ATOM 589 C C . ALA A 1 79 ? 11.977 -5.293 -3.57 1 94.69 79 ALA A C 1
ATOM 591 O O . ALA A 1 79 ? 11.883 -4.062 -3.547 1 94.69 79 ALA A O 1
ATOM 592 N N . MET A 1 80 ? 11.633 -6.059 -2.549 1 95.12 80 MET A N 1
ATOM 593 C CA . MET A 1 80 ? 11.203 -5.469 -1.286 1 95.12 80 MET A CA 1
ATOM 594 C C . MET A 1 80 ? 12.336 -4.68 -0.639 1 95.12 80 MET A C 1
ATOM 596 O O . MET A 1 80 ? 12.102 -3.635 -0.027 1 95.12 80 MET A O 1
ATOM 600 N N . LEU A 1 81 ? 13.469 -5.242 -0.778 1 95.88 81 LEU A N 1
ATOM 601 C CA . LEU A 1 81 ? 14.641 -4.551 -0.254 1 95.88 81 LEU A CA 1
ATOM 602 C C . LEU A 1 81 ? 14.828 -3.203 -0.946 1 95.88 81 LEU A C 1
ATOM 604 O O . LEU A 1 81 ? 15.031 -2.184 -0.283 1 95.88 81 LEU A O 1
ATOM 608 N N . ALA A 1 82 ?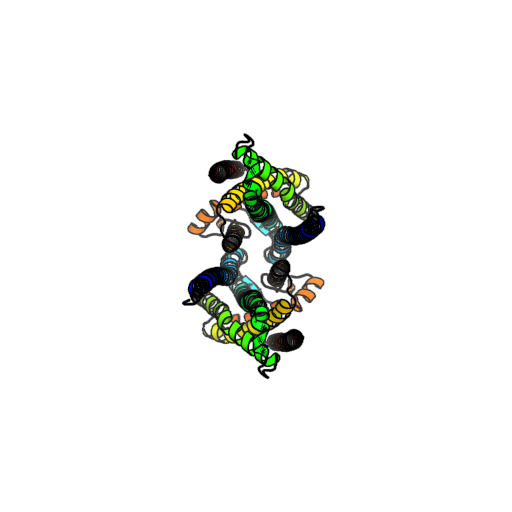 14.766 -3.215 -2.248 1 96.06 82 ALA A N 1
ATOM 609 C CA . ALA A 1 82 ? 14.883 -1.975 -3.012 1 96.06 82 ALA A CA 1
ATOM 610 C C . ALA A 1 82 ? 13.781 -0.992 -2.639 1 96.06 82 ALA A C 1
ATOM 612 O O . ALA A 1 82 ? 14.023 0.209 -2.504 1 96.06 82 ALA A O 1
ATOM 613 N N . ALA A 1 83 ? 12.617 -1.502 -2.512 1 93.75 83 ALA A N 1
ATOM 614 C CA . ALA A 1 83 ? 11.484 -0.667 -2.123 1 93.75 83 ALA A CA 1
ATOM 615 C C . ALA A 1 83 ? 11.695 -0.07 -0.734 1 93.75 83 ALA A C 1
ATOM 617 O O . ALA A 1 83 ? 11.344 1.086 -0.488 1 93.75 83 ALA A O 1
ATOM 618 N N . SER A 1 84 ? 12.164 -0.869 0.15 1 92.88 84 SER A N 1
ATOM 619 C CA . SER A 1 84 ? 12.461 -0.383 1.494 1 92.88 84 SER A CA 1
ATOM 620 C C . SER A 1 84 ? 13.477 0.75 1.461 1 92.88 84 SER A C 1
ATOM 622 O O . SER A 1 84 ? 13.336 1.741 2.18 1 92.88 84 SER A O 1
ATOM 624 N N . ALA A 1 85 ? 14.477 0.562 0.708 1 93.88 85 ALA A N 1
ATOM 625 C CA . ALA A 1 85 ? 15.5 1.598 0.56 1 93.88 85 ALA A CA 1
ATOM 626 C C . ALA A 1 85 ? 14.891 2.887 0.009 1 93.88 85 ALA A C 1
ATOM 628 O O . ALA A 1 85 ? 15.203 3.98 0.487 1 93.88 85 ALA A O 1
ATOM 629 N N . MET A 1 86 ? 14.102 2.729 -0.988 1 93.62 86 MET A N 1
ATOM 630 C CA . MET A 1 86 ? 13.406 3.879 -1.565 1 93.62 86 MET A CA 1
ATOM 631 C C . MET A 1 86 ? 12.555 4.582 -0.518 1 93.62 86 MET A C 1
ATOM 633 O O . MET A 1 86 ? 12.617 5.801 -0.372 1 93.62 86 MET A O 1
ATOM 637 N N . SER A 1 87 ? 11.758 3.826 0.221 1 89.5 87 SER A N 1
ATOM 638 C CA . SER A 1 87 ? 10.844 4.379 1.216 1 89.5 87 SER A CA 1
ATOM 639 C C . SER A 1 87 ? 11.602 5.125 2.309 1 89.5 87 SER A C 1
ATOM 641 O O . SER A 1 87 ? 11.195 6.215 2.715 1 89.5 87 SER A O 1
ATOM 643 N N . GLY A 1 88 ? 12.609 4.488 2.783 1 87 88 GLY A N 1
ATOM 644 C CA . GLY A 1 88 ? 13.43 5.16 3.785 1 87 88 GLY A CA 1
ATOM 645 C C . GLY A 1 88 ? 14.008 6.469 3.297 1 87 88 GLY A C 1
ATOM 646 O O . GLY A 1 88 ? 13.992 7.469 4.02 1 87 88 GLY A O 1
ATOM 647 N N . ALA A 1 89 ? 14.484 6.457 2.119 1 90.81 89 ALA A N 1
ATOM 648 C CA . ALA A 1 89 ? 15.102 7.652 1.543 1 90.81 89 ALA A CA 1
ATOM 649 C C . ALA A 1 89 ? 14.07 8.766 1.355 1 90.81 89 ALA A C 1
ATOM 651 O O . ALA A 1 89 ? 14.328 9.914 1.707 1 90.81 89 ALA A O 1
ATOM 652 N N . LEU A 1 90 ? 13.008 8.438 0.857 1 87.81 90 LEU A N 1
ATOM 653 C CA . LEU A 1 90 ? 11.969 9.43 0.59 1 87.81 90 LEU A CA 1
ATOM 654 C C . LEU A 1 90 ? 11.391 9.977 1.891 1 87.81 90 LEU A C 1
ATOM 656 O O . LEU A 1 90 ? 11.102 11.164 1.995 1 87.81 90 LEU A O 1
ATOM 660 N N . ALA A 1 91 ? 11.18 9.102 2.812 1 82.12 91 ALA A N 1
ATOM 6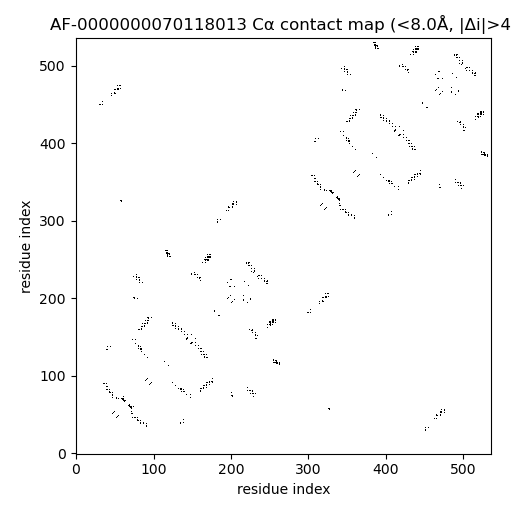61 C CA . ALA A 1 91 ? 10.672 9.547 4.109 1 82.12 91 ALA A CA 1
ATOM 662 C C . ALA A 1 91 ? 11.602 10.578 4.738 1 82.12 91 ALA A C 1
ATOM 664 O O . ALA A 1 91 ? 11.148 11.602 5.254 1 82.12 91 ALA A O 1
ATOM 665 N N . GLU A 1 92 ? 12.844 10.258 4.66 1 82.31 92 GLU A N 1
ATOM 666 C CA . GLU A 1 92 ? 13.836 11.125 5.293 1 82.31 92 GLU A CA 1
ATOM 667 C C . GLU A 1 92 ? 13.984 12.438 4.523 1 82.31 92 GLU A C 1
ATOM 669 O O . GLU A 1 92 ? 14.211 13.492 5.121 1 82.31 92 GLU A O 1
ATOM 674 N N . THR A 1 93 ? 13.789 12.43 3.262 1 84.19 93 THR A N 1
ATOM 675 C CA . THR A 1 93 ? 14.102 13.617 2.473 1 84.19 93 THR A CA 1
ATOM 676 C C . THR A 1 93 ? 12.844 14.438 2.193 1 84.19 93 THR A C 1
ATOM 678 O O . THR A 1 93 ? 12.93 15.617 1.853 1 84.19 93 THR A O 1
ATOM 681 N N . THR A 1 94 ? 11.719 13.859 2.24 1 75.94 94 THR A N 1
ATOM 682 C CA . THR A 1 94 ? 10.508 14.625 1.981 1 75.94 94 THR A CA 1
ATOM 683 C C . THR A 1 94 ? 9.875 15.102 3.289 1 75.94 94 THR A C 1
ATOM 685 O O . THR A 1 94 ? 9.688 16.297 3.488 1 75.94 94 THR A O 1
ATOM 688 N N . PHE A 1 95 ? 9.57 14.219 4.191 1 65.38 95 PHE A N 1
ATOM 689 C CA . PHE A 1 95 ? 8.875 14.602 5.418 1 65.38 95 PHE A CA 1
ATOM 690 C C . PHE A 1 95 ? 9.812 15.367 6.348 1 65.38 95 PHE A C 1
ATOM 692 O O . PHE A 1 95 ? 9.438 16.422 6.875 1 65.38 95 PHE A O 1
ATOM 699 N N . ASN A 1 96 ? 10.961 14.797 6.488 1 61.66 96 ASN A N 1
ATOM 700 C CA . ASN A 1 96 ? 11.875 15.438 7.434 1 61.66 96 ASN A CA 1
ATOM 701 C C . ASN A 1 96 ? 12.453 16.734 6.867 1 61.66 96 ASN A C 1
ATOM 703 O O . ASN A 1 96 ? 12.586 17.719 7.586 1 61.66 96 ASN A O 1
ATOM 707 N N . PHE A 1 97 ? 12.641 16.688 5.637 1 61.19 97 PHE A N 1
ATOM 708 C CA . PHE A 1 97 ? 13.266 17.844 5.004 1 61.19 97 PHE A CA 1
ATOM 709 C C . PHE A 1 97 ? 12.273 18.984 4.875 1 61.19 97 PHE A C 1
ATOM 711 O O . PHE A 1 97 ? 12.633 20.156 5.059 1 61.19 97 PHE A O 1
ATOM 718 N N . PHE A 1 98 ? 11.102 18.625 4.582 1 58.97 98 PHE A N 1
ATOM 719 C CA . PHE A 1 98 ? 10.062 19.641 4.477 1 58.97 98 PHE A CA 1
ATOM 720 C C . PHE A 1 98 ? 9.859 20.344 5.809 1 58.97 98 PHE A C 1
ATOM 722 O O . PHE A 1 98 ? 9.68 21.562 5.848 1 58.97 98 PHE A O 1
ATOM 729 N N . GLY A 1 99 ? 9.773 19.516 6.828 1 55.56 99 GLY A N 1
ATOM 730 C CA . GLY A 1 99 ? 9.656 20.141 8.141 1 55.56 99 GLY A CA 1
ATOM 731 C C . GLY A 1 99 ? 10.781 21.094 8.453 1 55.56 99 GLY A C 1
ATOM 732 O O . GLY A 1 99 ? 10.547 22.188 8.984 1 55.56 99 GLY A O 1
ATOM 733 N N . LYS A 1 100 ? 11.945 20.734 8.062 1 57.78 100 LYS A N 1
ATOM 734 C CA . LYS A 1 100 ? 13.109 21.578 8.32 1 57.78 100 LYS A CA 1
ATOM 735 C C . LYS A 1 100 ? 13.086 22.844 7.461 1 57.78 100 LYS A C 1
ATOM 737 O O . LYS A 1 100 ? 13.43 23.922 7.934 1 57.78 100 LYS A O 1
ATOM 742 N N . MET A 1 101 ? 12.734 22.688 6.266 1 55.66 101 MET A N 1
ATOM 743 C CA . MET A 1 101 ? 12.719 23.828 5.367 1 55.66 101 MET A CA 1
ATOM 744 C C . MET A 1 101 ? 11.695 24.875 5.824 1 55.66 101 MET A C 1
ATOM 746 O O . MET A 1 101 ? 11.961 26.078 5.777 1 55.66 101 MET A O 1
ATOM 750 N N . LYS A 1 102 ? 10.586 24.281 6.133 1 52.81 102 LYS A N 1
ATOM 751 C CA . LYS A 1 102 ? 9.586 25.203 6.633 1 52.81 102 LYS A CA 1
ATOM 752 C C . LYS A 1 102 ? 10.055 25.891 7.91 1 52.81 102 LYS A C 1
ATOM 754 O O . LYS A 1 102 ? 9.812 27.094 8.109 1 52.81 102 LYS A O 1
ATOM 759 N N . PHE A 1 103 ? 10.742 25.094 8.664 1 47.97 103 PHE A N 1
ATOM 760 C CA . PHE A 1 103 ? 11.297 25.656 9.883 1 47.97 103 PHE A CA 1
ATOM 761 C C . PHE A 1 103 ? 12.461 26.594 9.555 1 47.97 103 PHE A C 1
ATOM 763 O O . PHE A 1 103 ? 12.641 27.625 10.219 1 47.97 103 PHE A O 1
ATOM 770 N N . MET A 1 104 ? 13.312 26.172 8.656 1 48.75 104 MET A N 1
ATOM 771 C CA . MET A 1 104 ? 14.445 27.016 8.312 1 48.75 104 MET A CA 1
ATOM 772 C C . MET A 1 104 ? 13.984 28.312 7.637 1 48.75 104 MET A C 1
ATOM 774 O O . MET A 1 104 ? 14.602 29.359 7.812 1 48.75 104 MET A O 1
ATOM 778 N N . ARG A 1 105 ? 13.094 28.141 6.75 1 46.5 105 ARG A N 1
ATOM 779 C CA . ARG A 1 105 ? 12.578 29.391 6.207 1 46.5 105 ARG A CA 1
ATOM 780 C C . ARG A 1 105 ? 12.211 30.359 7.324 1 46.5 105 ARG A C 1
ATOM 782 O O . ARG A 1 105 ? 12.328 31.578 7.156 1 46.5 105 ARG A O 1
ATOM 789 N N . LEU A 1 106 ? 11.844 29.719 8.305 1 41.72 106 LEU A N 1
ATOM 790 C CA . LEU A 1 106 ? 11.625 30.594 9.453 1 41.72 106 LEU A CA 1
ATOM 791 C C . LEU A 1 106 ? 12.945 31.156 9.977 1 41.72 106 LEU A C 1
ATOM 793 O O . LEU A 1 106 ? 12.992 32.25 10.508 1 41.72 106 LEU A O 1
ATOM 797 N N . TYR A 1 107 ? 13.969 30.297 9.781 1 41.16 107 TYR A N 1
ATOM 798 C CA . TYR A 1 107 ? 15.25 30.781 10.281 1 41.16 107 TYR A CA 1
ATOM 799 C C . TYR A 1 107 ? 16.078 31.391 9.148 1 41.16 107 TYR A C 1
ATOM 801 O O . TYR A 1 107 ? 17.062 30.812 8.703 1 41.16 107 TYR A O 1
ATOM 809 N N . ASP A 1 108 ? 15.68 32 8.141 1 45.19 108 ASP A N 1
ATOM 810 C CA . ASP A 1 108 ? 16.266 32.719 7.016 1 45.19 108 ASP A CA 1
ATOM 811 C C . ASP A 1 108 ? 17.594 33.375 7.414 1 45.19 108 ASP A C 1
ATOM 813 O O . ASP A 1 108 ? 18.312 33.906 6.566 1 45.19 108 ASP A O 1
ATOM 817 N N . GLY A 1 109 ? 17.781 33.625 8.68 1 42.31 109 GLY A N 1
ATOM 818 C CA . GLY A 1 109 ? 18.984 34.438 8.93 1 42.31 109 GLY A CA 1
ATOM 819 C C . GLY A 1 109 ? 20.266 33.688 8.617 1 42.31 109 GLY A C 1
ATOM 820 O O . GLY A 1 109 ? 21.359 34.25 8.711 1 42.31 109 GLY A O 1
ATOM 821 N N . MET A 1 110 ? 20.297 32.438 8.742 1 41.03 110 MET A N 1
ATOM 822 C CA . MET A 1 110 ? 21.609 31.812 8.836 1 41.03 110 MET A CA 1
ATOM 823 C C . MET A 1 110 ? 22.219 31.625 7.457 1 41.03 110 MET A C 1
ATOM 825 O O . MET A 1 110 ? 23.328 31.094 7.332 1 41.03 110 MET A O 1
ATOM 829 N N . LEU A 1 111 ? 21.516 31.719 6.418 1 44.5 111 LEU A N 1
ATOM 830 C CA . LEU A 1 111 ? 22.172 31.438 5.152 1 44.5 111 LEU A CA 1
ATOM 831 C C . LEU A 1 111 ? 23.25 32.469 4.855 1 44.5 111 LEU A C 1
ATOM 833 O O . LEU A 1 111 ? 23.734 32.562 3.727 1 44.5 111 LEU A O 1
ATOM 837 N N . ALA A 1 112 ? 23.469 33.281 5.789 1 43.59 112 ALA A N 1
ATOM 838 C CA . ALA A 1 112 ? 24.547 34.219 5.445 1 43.59 112 ALA A CA 1
ATOM 839 C C . ALA A 1 112 ? 25.859 33.469 5.207 1 43.59 112 ALA A C 1
ATOM 841 O O . ALA A 1 112 ? 26.891 34.094 4.988 1 43.59 112 ALA A O 1
ATOM 842 N N . THR A 1 113 ? 26.031 32.188 5.559 1 49.41 113 THR A N 1
ATOM 843 C CA . THR A 1 113 ? 27.359 31.609 5.406 1 49.41 113 THR A CA 1
ATOM 844 C C . THR A 1 113 ? 27.609 31.203 3.957 1 49.41 113 THR A C 1
ATOM 846 O O . THR A 1 113 ? 26.672 30.797 3.25 1 49.41 113 THR A O 1
ATOM 849 N N . PRO A 1 114 ? 28.766 31.469 3.271 1 53.41 114 PRO A N 1
ATOM 850 C CA . PRO A 1 114 ? 29.234 31.156 1.924 1 53.41 114 PRO A CA 1
ATOM 851 C C . PRO A 1 114 ? 29.078 29.688 1.57 1 53.41 114 PRO A C 1
ATOM 853 O O . PRO A 1 114 ? 29.828 29.156 0.752 1 53.41 114 PRO A O 1
ATOM 856 N N . ILE A 1 115 ? 28.406 28.922 2.246 1 57.84 115 ILE A N 1
ATOM 857 C CA . ILE A 1 115 ? 28.281 27.516 1.862 1 57.84 115 ILE A CA 1
ATOM 858 C C . ILE A 1 115 ? 27.359 27.391 0.657 1 57.84 115 ILE A C 1
ATOM 860 O O . ILE A 1 115 ? 26.281 27.969 0.634 1 57.84 115 ILE A O 1
ATOM 864 N N . GLN A 1 116 ? 27.938 26.812 -0.529 1 67.5 116 GLN A N 1
ATOM 865 C CA . GLN A 1 116 ? 27.203 26.609 -1.771 1 67.5 116 GLN A CA 1
ATOM 866 C C . GLN A 1 116 ? 25.984 25.703 -1.544 1 67.5 116 GLN A C 1
ATOM 868 O O . GLN A 1 116 ? 26.078 24.703 -0.822 1 67.5 116 GLN A O 1
ATOM 873 N N . PRO A 1 117 ? 24.922 26.156 -1.859 1 72.44 117 PRO A N 1
ATOM 874 C CA . PRO A 1 117 ? 23.672 25.391 -1.741 1 72.44 117 PRO A CA 1
ATOM 875 C C . PRO A 1 117 ? 23.844 23.922 -2.098 1 72.44 117 PRO A C 1
ATOM 877 O O . PRO A 1 117 ? 23.234 23.047 -1.474 1 72.44 117 PRO A O 1
ATOM 880 N N . PHE A 1 118 ? 24.766 23.688 -2.908 1 77.94 118 PHE A N 1
ATOM 881 C CA . PHE A 1 118 ? 25.031 22.312 -3.32 1 77.94 118 PHE A CA 1
ATOM 882 C C . PHE A 1 118 ? 25.672 21.516 -2.184 1 77.94 118 PHE A C 1
ATOM 884 O O . PHE A 1 118 ? 25.344 20.344 -1.986 1 77.94 118 PHE A O 1
ATOM 891 N N . GLU A 1 119 ? 26.484 22.094 -1.42 1 78.06 119 GLU A N 1
ATOM 892 C CA . GLU A 1 119 ? 27.141 21.422 -0.303 1 78.06 119 GLU A CA 1
ATOM 893 C C . GLU A 1 119 ? 26.156 21.109 0.813 1 78.06 119 GLU A C 1
ATOM 895 O O . GLU A 1 119 ? 26.25 20.062 1.456 1 78.06 119 GLU A O 1
ATOM 900 N N . ILE A 1 120 ? 25.25 21.938 0.915 1 75.81 120 ILE A N 1
ATOM 901 C CA . ILE A 1 120 ? 24.234 21.734 1.934 1 75.81 120 ILE A CA 1
ATOM 902 C C . ILE A 1 120 ? 23.344 20.547 1.533 1 75.81 120 ILE A C 1
ATOM 904 O O . ILE A 1 120 ? 23.016 19.703 2.363 1 75.81 120 ILE A O 1
ATOM 908 N N . ALA A 1 121 ? 23.047 20.641 0.301 1 80.31 121 ALA A N 1
ATOM 909 C CA . ALA A 1 121 ? 22.203 19.562 -0.205 1 80.31 121 ALA A CA 1
ATOM 910 C C . ALA A 1 121 ? 22.875 18.203 -0.019 1 80.31 121 ALA A C 1
ATOM 912 O O . ALA A 1 121 ? 22.234 17.234 0.397 1 80.31 121 ALA A O 1
ATOM 913 N N . ILE A 1 122 ? 24.109 18.156 -0.297 1 87.19 122 ILE A N 1
ATOM 914 C CA . ILE A 1 122 ? 24.859 16.922 -0.163 1 87.19 122 ILE A CA 1
ATOM 915 C C . ILE A 1 122 ? 24.922 16.5 1.306 1 87.19 122 ILE A C 1
ATOM 917 O O . ILE A 1 122 ? 24.75 15.32 1.631 1 87.19 122 ILE A O 1
ATOM 921 N N . GLY A 1 123 ? 25.203 17.406 2.072 1 83.94 123 GLY A N 1
ATOM 922 C CA . GLY A 1 123 ? 25.25 17.109 3.498 1 83.94 123 GLY A CA 1
ATOM 923 C C . GLY A 1 123 ? 23.953 16.578 4.047 1 83.94 123 GLY A C 1
ATOM 924 O O . GLY A 1 123 ? 23.938 15.609 4.805 1 83.94 123 GLY A O 1
ATOM 925 N N . GLU A 1 124 ? 22.953 17.188 3.609 1 82 124 GLU A N 1
ATOM 926 C CA . GLU A 1 124 ? 21.641 16.75 4.055 1 82 124 GLU A CA 1
ATOM 927 C C . GLU A 1 124 ? 21.312 15.344 3.539 1 82 124 GLU A C 1
ATOM 929 O O . GLU A 1 124 ? 20.719 14.539 4.254 1 82 124 GLU A O 1
ATOM 934 N N . LEU A 1 125 ? 21.656 15.172 2.389 1 88.94 125 LEU A N 1
ATOM 935 C CA . LEU A 1 125 ? 21.406 13.867 1.794 1 88.94 125 LEU A CA 1
ATOM 936 C C . LEU A 1 125 ? 22.203 12.781 2.51 1 88.94 125 LEU A C 1
ATOM 938 O O . LEU A 1 125 ? 21.703 11.688 2.748 1 88.94 125 LEU A O 1
ATOM 942 N N . ILE A 1 126 ? 23.406 13.062 2.844 1 90.94 126 ILE A N 1
ATOM 943 C CA . ILE A 1 126 ? 24.25 12.109 3.553 1 90.94 126 ILE A CA 1
ATOM 944 C C . ILE A 1 126 ? 23.625 11.781 4.91 1 90.94 126 ILE A C 1
ATOM 946 O O . ILE A 1 126 ? 23.578 10.617 5.312 1 90.94 126 ILE A O 1
ATOM 950 N N . TRP A 1 127 ? 23.156 12.758 5.48 1 83.25 127 TRP A N 1
ATOM 951 C CA . TRP A 1 127 ? 22.5 12.555 6.77 1 83.25 127 TRP A CA 1
ATOM 952 C C . TRP A 1 127 ? 21.25 11.711 6.613 1 83.25 127 TRP A C 1
ATOM 954 O O . TRP A 1 127 ? 21 10.789 7.402 1 83.25 127 TRP A O 1
ATOM 964 N N . ALA A 1 128 ? 20.516 12.047 5.637 1 83.5 128 ALA A N 1
ATOM 965 C CA . ALA A 1 128 ? 19.297 11.305 5.352 1 83.5 128 ALA A CA 1
ATOM 966 C C . ALA A 1 128 ? 19.594 9.836 5.062 1 83.5 128 ALA A C 1
ATOM 968 O O . ALA A 1 128 ? 18.859 8.945 5.5 1 83.5 128 ALA A O 1
ATOM 969 N N . MET A 1 129 ? 20.656 9.633 4.418 1 89.75 129 MET A N 1
ATOM 970 C CA . MET A 1 129 ? 20.984 8.266 4.035 1 89.75 129 MET A CA 1
ATOM 971 C C . MET A 1 129 ? 21.562 7.488 5.219 1 89.75 129 MET A C 1
ATOM 973 O O . MET A 1 129 ? 21.406 6.27 5.301 1 89.75 129 MET A O 1
ATOM 977 N N . ALA A 1 130 ? 22.203 8.156 6.102 1 88.88 130 ALA A N 1
ATOM 978 C CA . ALA A 1 130 ? 22.656 7.504 7.328 1 88.88 130 ALA A CA 1
ATOM 979 C C . ALA A 1 130 ? 21.484 6.918 8.102 1 88.88 130 ALA A C 1
ATOM 981 O O . ALA A 1 130 ? 21.562 5.809 8.633 1 88.88 130 ALA A O 1
ATOM 982 N N . ARG A 1 131 ? 20.438 7.605 8.07 1 83.62 131 ARG A N 1
ATOM 983 C CA . ARG A 1 131 ? 19.234 7.137 8.75 1 83.62 131 ARG A CA 1
ATOM 984 C C . ARG A 1 131 ? 18.469 6.133 7.879 1 83.62 131 ARG A C 1
ATOM 986 O O . ARG A 1 131 ? 17.984 5.117 8.383 1 83.62 131 ARG A O 1
ATOM 993 N N . GLY A 1 132 ? 18.484 6.492 6.637 1 84.56 132 GLY A N 1
ATOM 994 C CA . GLY A 1 132 ? 17.75 5.637 5.719 1 84.56 132 GLY A CA 1
ATOM 995 C C . GLY A 1 132 ? 18.391 4.273 5.531 1 84.56 132 GLY A C 1
ATOM 996 O O . GLY A 1 132 ? 17.703 3.295 5.238 1 84.56 132 GLY A O 1
ATOM 997 N N . SER A 1 133 ? 19.672 4.211 5.707 1 90.56 133 SER A N 1
ATOM 998 C CA . SER A 1 133 ? 20.406 2.959 5.52 1 90.56 133 SER A CA 1
ATOM 999 C C . SER A 1 133 ? 20 1.921 6.559 1 90.56 133 SER A C 1
ATOM 1001 O O . SER A 1 133 ? 20.188 0.721 6.355 1 90.56 133 SER A O 1
ATOM 1003 N N . ILE A 1 134 ? 19.391 2.33 7.59 1 89.88 134 ILE A N 1
ATOM 1004 C CA . ILE A 1 134 ? 18.906 1.412 8.617 1 89.88 134 ILE A CA 1
ATOM 1005 C C . ILE A 1 134 ? 17.828 0.502 8.039 1 89.88 134 ILE A C 1
ATOM 1007 O O . ILE A 1 134 ? 17.75 -0.676 8.391 1 89.88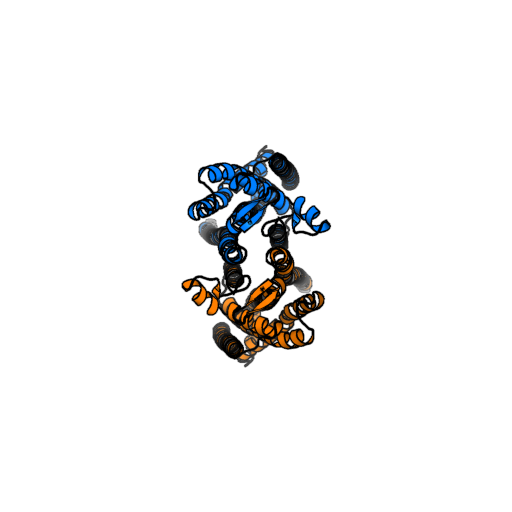 134 ILE A O 1
ATOM 1011 N N . TYR A 1 135 ? 17.016 1.046 7.125 1 90.75 135 TYR A N 1
ATOM 1012 C CA . TYR A 1 135 ? 15.969 0.272 6.465 1 90.75 135 TYR A CA 1
ATOM 1013 C C . TYR A 1 135 ? 16.562 -0.878 5.664 1 90.75 135 TYR A C 1
ATOM 1015 O O . TYR A 1 135 ? 16.062 -2.008 5.727 1 90.75 135 TYR A O 1
ATOM 1023 N N . SER A 1 136 ? 17.672 -0.53 5.027 1 93.88 136 SER A N 1
ATOM 1024 C CA . SER A 1 136 ? 18.328 -1.537 4.207 1 93.88 136 SER A CA 1
ATOM 1025 C C . SER A 1 136 ? 18.984 -2.615 5.07 1 93.88 136 SER A C 1
ATOM 1027 O O . SER A 1 136 ? 18.859 -3.807 4.777 1 93.88 136 SER A O 1
ATOM 1029 N N . VAL A 1 137 ? 19.594 -2.18 6.117 1 94.5 137 VAL A N 1
ATOM 1030 C CA . VAL A 1 137 ? 20.266 -3.127 7 1 94.5 137 VAL A CA 1
ATOM 1031 C C . VAL A 1 137 ? 19.234 -4.051 7.652 1 94.5 137 VAL A C 1
ATOM 1033 O O . VAL A 1 137 ? 19.422 -5.27 7.691 1 94.5 137 VAL A O 1
ATOM 1036 N N . ALA A 1 138 ? 18.234 -3.467 8.117 1 93.75 138 ALA A N 1
ATOM 1037 C CA . ALA A 1 138 ? 17.188 -4.246 8.781 1 93.75 138 ALA A CA 1
ATOM 1038 C C . ALA A 1 138 ? 16.578 -5.262 7.82 1 93.75 138 ALA A C 1
ATOM 1040 O O . ALA A 1 138 ? 16.359 -6.418 8.188 1 93.75 138 ALA A O 1
ATOM 1041 N N . PHE A 1 139 ? 16.312 -4.832 6.645 1 95.75 139 PHE A N 1
ATOM 1042 C CA . PHE A 1 139 ? 15.672 -5.738 5.691 1 95.75 139 PHE A CA 1
ATOM 1043 C C . PHE A 1 139 ? 16.641 -6.836 5.262 1 95.75 139 PHE A C 1
ATOM 1045 O O . PHE A 1 139 ? 16.234 -7.988 5.086 1 95.75 139 PHE A O 1
ATOM 1052 N N . LEU A 1 140 ? 17.891 -6.469 5.059 1 96.19 140 LEU A N 1
ATOM 1053 C CA . LEU A 1 140 ? 18.891 -7.469 4.711 1 96.19 140 LEU A CA 1
ATOM 1054 C C . LEU A 1 140 ? 19.016 -8.516 5.809 1 96.19 140 LEU A C 1
ATOM 1056 O O . LEU A 1 140 ? 19.188 -9.703 5.523 1 96.19 140 LEU A O 1
ATOM 1060 N N . ALA A 1 141 ? 18.938 -8.07 7.012 1 95.62 141 ALA A N 1
ATOM 1061 C CA . ALA A 1 141 ? 18.984 -9 8.133 1 95.62 141 ALA A CA 1
ATOM 1062 C C . ALA A 1 141 ? 17.812 -9.984 8.062 1 95.62 141 ALA A C 1
ATOM 1064 O O . ALA A 1 141 ? 18 -11.18 8.328 1 95.62 141 ALA A O 1
ATOM 1065 N N . VAL A 1 142 ? 16.688 -9.484 7.703 1 94.5 142 VAL A N 1
ATOM 1066 C CA . VAL A 1 142 ? 15.508 -10.328 7.559 1 94.5 142 VAL A CA 1
ATOM 1067 C C . VAL A 1 142 ? 15.727 -11.336 6.43 1 94.5 142 VAL A C 1
ATOM 1069 O O . VAL A 1 142 ? 15.406 -12.516 6.566 1 94.5 142 VAL A O 1
ATOM 1072 N N . MET A 1 143 ? 16.297 -10.891 5.348 1 95.12 143 MET A N 1
ATOM 1073 C CA . MET A 1 143 ? 16.531 -11.758 4.191 1 95.12 143 MET A CA 1
ATOM 1074 C C . MET A 1 143 ? 17.5 -12.875 4.543 1 95.12 143 MET A C 1
ATOM 1076 O O . MET A 1 143 ? 17.281 -14.031 4.16 1 95.12 143 MET A O 1
ATOM 1080 N N . VAL A 1 144 ? 18.531 -12.539 5.258 1 94.94 144 VAL A N 1
ATOM 1081 C CA . VAL A 1 144 ? 19.516 -13.531 5.645 1 94.94 144 VAL A CA 1
ATOM 1082 C C . VAL A 1 144 ? 18.922 -14.5 6.656 1 94.94 144 VAL A C 1
ATOM 1084 O O . VAL A 1 144 ? 19.125 -15.711 6.559 1 94.94 144 VAL A O 1
ATOM 1087 N N . ALA A 1 145 ? 18.156 -13.984 7.586 1 94.88 145 ALA A N 1
ATOM 1088 C CA . ALA A 1 145 ? 17.531 -14.812 8.609 1 94.88 145 ALA A CA 1
ATOM 1089 C C . ALA A 1 145 ? 16.562 -15.812 7.98 1 94.88 145 ALA A C 1
ATOM 1091 O O . ALA A 1 145 ? 16.391 -16.922 8.484 1 94.88 145 ALA A O 1
ATOM 1092 N N . MET A 1 146 ? 16 -15.461 6.836 1 93.62 146 MET A N 1
ATOM 1093 C CA . MET A 1 146 ? 15.039 -16.312 6.148 1 93.62 146 MET A CA 1
ATOM 1094 C C . MET A 1 146 ? 15.734 -17.172 5.098 1 93.62 146 MET A C 1
ATOM 1096 O O . MET A 1 146 ? 15.07 -17.859 4.316 1 93.62 146 MET A O 1
ATOM 1100 N N . ASP A 1 147 ? 17.031 -17.047 4.977 1 93.44 147 ASP A N 1
ATOM 1101 C CA . ASP A 1 147 ? 17.859 -17.828 4.055 1 93.44 147 ASP A CA 1
ATOM 1102 C C . ASP A 1 147 ? 17.516 -17.5 2.604 1 93.44 147 ASP A C 1
ATOM 1104 O O . ASP A 1 147 ? 17.469 -18.391 1.754 1 93.44 147 ASP A O 1
ATOM 1108 N N . LEU A 1 148 ? 17.156 -16.297 2.391 1 92.5 148 LEU A N 1
ATOM 1109 C CA . LEU A 1 148 ? 16.812 -15.875 1.035 1 92.5 148 LEU A CA 1
ATOM 1110 C C . LEU A 1 148 ? 18.062 -15.406 0.287 1 92.5 148 LEU A C 1
ATOM 1112 O O . LEU A 1 148 ? 18.047 -15.281 -0.94 1 92.5 148 LEU A O 1
ATOM 1116 N N . THR A 1 149 ? 19.062 -15.047 1.023 1 91.56 149 THR A N 1
ATOM 1117 C CA . THR A 1 149 ? 20.359 -14.672 0.487 1 91.56 149 THR A CA 1
ATOM 1118 C C . THR A 1 149 ? 21.484 -15.031 1.463 1 91.56 149 THR A C 1
ATOM 1120 O O . THR A 1 149 ? 21.219 -15.297 2.641 1 91.56 149 THR A O 1
ATOM 1123 N N . THR A 1 150 ? 22.672 -15.094 0.941 1 92.5 150 THR A N 1
ATOM 1124 C CA . THR A 1 150 ? 23.797 -15.391 1.804 1 92.5 150 THR A CA 1
ATOM 1125 C C . THR A 1 150 ? 24.344 -14.109 2.432 1 92.5 150 THR A C 1
ATOM 1127 O O . THR A 1 150 ? 24.156 -13.016 1.896 1 92.5 150 THR A O 1
ATOM 1130 N N . PRO A 1 151 ? 24.969 -14.25 3.582 1 93.12 151 PRO A N 1
ATOM 1131 C CA . PRO A 1 151 ? 25.562 -13.07 4.223 1 93.12 151 PRO A CA 1
ATOM 1132 C C . PRO A 1 151 ? 26.531 -12.32 3.311 1 93.12 151 PRO A C 1
ATOM 1134 O O . PRO A 1 151 ? 26.578 -11.086 3.334 1 93.12 151 PRO A O 1
ATOM 1137 N N . LEU A 1 152 ? 27.234 -13.016 2.48 1 92 152 LEU A N 1
ATOM 1138 C CA . LEU A 1 152 ? 28.188 -12.375 1.574 1 92 152 LEU A CA 1
ATOM 1139 C C . LEU A 1 152 ? 27.453 -11.555 0.513 1 92 152 LEU A C 1
ATOM 1141 O O . LEU A 1 152 ? 27.844 -10.422 0.218 1 92 152 LEU A O 1
ATOM 1145 N N . ARG A 1 153 ? 26.453 -12.141 -0.006 1 92.5 153 ARG A N 1
ATOM 1146 C CA . ARG A 1 153 ? 25.656 -11.422 -1.007 1 92.5 153 ARG A CA 1
ATOM 1147 C C . ARG A 1 153 ? 24.938 -10.234 -0.382 1 92.5 153 ARG A C 1
ATOM 1149 O O . ARG A 1 153 ? 24.75 -9.203 -1.027 1 92.5 153 ARG A O 1
ATOM 1156 N N . ALA A 1 154 ? 24.516 -10.453 0.844 1 94.12 154 ALA A N 1
ATOM 1157 C CA . ALA A 1 154 ? 23.875 -9.359 1.563 1 94.12 154 ALA A CA 1
ATOM 1158 C C . ALA A 1 154 ? 24.844 -8.188 1.744 1 94.12 154 ALA A C 1
ATOM 1160 O O . ALA A 1 154 ? 24.438 -7.023 1.606 1 94.12 154 ALA A O 1
ATOM 1161 N N . LEU A 1 155 ? 26.062 -8.477 2.004 1 94.31 155 LEU A N 1
ATOM 1162 C CA . LEU A 1 155 ? 27.062 -7.441 2.184 1 94.31 155 LEU A CA 1
ATOM 1163 C C . LEU A 1 155 ? 27.297 -6.668 0.887 1 94.31 155 LEU A C 1
ATOM 1165 O O . LEU A 1 155 ? 27.516 -5.457 0.912 1 94.31 155 LEU A O 1
ATOM 1169 N N . VAL A 1 156 ? 27.203 -7.344 -0.245 1 93.25 156 VAL A N 1
ATOM 1170 C CA . VAL A 1 156 ? 27.391 -6.707 -1.545 1 93.25 156 VAL A CA 1
ATOM 1171 C C . VAL A 1 156 ? 26.141 -5.914 -1.916 1 93.25 156 VAL A C 1
ATOM 1173 O O . VAL A 1 156 ? 26.234 -4.855 -2.539 1 93.25 156 VAL A O 1
ATOM 1176 N N . ALA A 1 157 ? 25.031 -6.434 -1.478 1 94.62 157 ALA A N 1
ATOM 1177 C CA . ALA A 1 157 ? 23.766 -5.777 -1.785 1 94.62 157 ALA A CA 1
ATOM 1178 C C . ALA A 1 157 ? 23.625 -4.465 -1.017 1 94.62 157 ALA A C 1
ATOM 1180 O O . ALA A 1 157 ? 22.938 -3.547 -1.463 1 94.62 157 ALA A O 1
ATOM 1181 N N . PHE A 1 158 ? 24.328 -4.383 0.089 1 96.06 158 PHE A N 1
ATOM 1182 C CA . PHE A 1 158 ? 24.188 -3.219 0.956 1 96.06 158 PHE A CA 1
ATOM 1183 C C . PHE A 1 158 ? 24.625 -1.949 0.235 1 96.06 158 PHE A C 1
ATOM 1185 O O . PHE A 1 158 ? 23.875 -0.978 0.163 1 96.06 158 PHE A O 1
ATOM 1192 N N . PRO A 1 159 ? 25.812 -1.89 -0.369 1 95.19 159 PRO A N 1
ATOM 1193 C CA . PRO A 1 159 ? 26.188 -0.684 -1.106 1 95.19 159 PRO A CA 1
ATOM 1194 C C . PRO A 1 159 ? 25.234 -0.361 -2.252 1 95.19 159 PRO A C 1
ATOM 1196 O O . PRO A 1 159 ? 25.016 0.812 -2.566 1 95.19 159 PRO A O 1
ATOM 1199 N N . ALA A 1 160 ? 24.766 -1.354 -2.875 1 95.44 160 ALA A N 1
ATOM 1200 C CA . ALA A 1 160 ? 23.797 -1.139 -3.949 1 95.44 160 ALA A CA 1
ATOM 1201 C C . ALA A 1 160 ? 22.516 -0.485 -3.418 1 95.44 160 ALA A C 1
ATOM 1203 O O . ALA A 1 160 ? 21.969 0.422 -4.051 1 95.44 160 ALA A O 1
ATOM 1204 N N . THR A 1 161 ? 22.047 -0.956 -2.256 1 96.06 161 THR A N 1
ATOM 1205 C CA . THR A 1 161 ? 20.844 -0.375 -1.668 1 96.06 161 THR A CA 1
ATOM 1206 C C . THR A 1 161 ? 21.109 1.054 -1.201 1 96.06 161 THR A C 1
ATOM 1208 O O . THR A 1 161 ? 20.203 1.899 -1.24 1 96.06 161 THR A O 1
ATOM 1211 N N . VAL A 1 162 ? 22.281 1.264 -0.759 1 95.75 162 VAL A N 1
ATOM 1212 C CA . VAL A 1 162 ? 22.656 2.619 -0.372 1 95.75 162 VAL A CA 1
ATOM 1213 C C . VAL A 1 162 ? 22.609 3.535 -1.594 1 95.75 162 VAL A C 1
ATOM 1215 O O . VAL A 1 162 ? 22.141 4.672 -1.509 1 95.75 162 VAL A O 1
ATOM 1218 N N . LEU A 1 163 ? 23.094 3.002 -2.689 1 96 163 LEU A N 1
ATOM 1219 C CA . LEU A 1 163 ? 23.031 3.758 -3.936 1 96 163 LEU A CA 1
ATOM 1220 C C . LEU A 1 163 ? 21.578 4.062 -4.312 1 96 163 LEU A C 1
ATOM 1222 O O . LEU A 1 163 ? 21.266 5.18 -4.734 1 96 163 LEU A O 1
ATOM 1226 N N . VAL A 1 164 ? 20.75 3.068 -4.172 1 96.19 164 VAL A N 1
ATOM 1227 C CA . VAL A 1 164 ? 19.328 3.256 -4.422 1 96.19 164 VAL A CA 1
ATOM 1228 C C . VAL A 1 164 ? 18.781 4.363 -3.52 1 96.19 164 VAL A C 1
ATOM 1230 O O . VAL A 1 164 ? 18.062 5.25 -3.982 1 96.19 164 VAL A O 1
ATOM 1233 N N . GLY A 1 165 ? 19.125 4.301 -2.268 1 95.62 165 GLY A N 1
ATOM 1234 C CA . GLY A 1 165 ? 18.703 5.332 -1.326 1 95.62 165 GLY A CA 1
ATOM 1235 C C . GLY A 1 165 ? 19.172 6.723 -1.727 1 95.62 165 GLY A C 1
ATOM 1236 O O . GLY A 1 165 ? 18.375 7.672 -1.69 1 95.62 165 GLY A O 1
ATOM 1237 N N . PHE A 1 166 ? 20.375 6.801 -2.1 1 95.81 166 PHE A N 1
ATOM 1238 C CA . PHE A 1 166 ? 20.922 8.094 -2.506 1 95.81 166 PHE A CA 1
ATOM 1239 C C . PHE A 1 166 ? 20.188 8.625 -3.736 1 95.81 166 PHE A C 1
ATOM 1241 O O . PHE A 1 166 ? 19.875 9.812 -3.82 1 95.81 166 PHE A O 1
ATOM 1248 N N . ALA A 1 167 ? 19.969 7.781 -4.668 1 96 167 ALA A N 1
ATOM 1249 C CA . ALA A 1 167 ? 19.297 8.188 -5.891 1 96 167 ALA A CA 1
ATOM 1250 C C . ALA A 1 167 ? 17.875 8.672 -5.59 1 96 167 ALA A C 1
ATOM 1252 O O . ALA A 1 167 ? 17.484 9.773 -6.004 1 96 167 ALA A O 1
ATOM 1253 N N . PHE A 1 168 ? 17.172 7.902 -4.844 1 95.44 168 PHE A N 1
ATOM 1254 C CA . PHE A 1 168 ? 15.797 8.281 -4.52 1 95.44 168 PHE A CA 1
ATOM 1255 C C . PHE A 1 168 ? 15.773 9.422 -3.516 1 95.44 168 PHE A C 1
ATOM 1257 O O . PHE A 1 168 ? 14.844 10.227 -3.504 1 95.44 168 PHE A O 1
ATOM 1264 N N . GLY A 1 169 ? 16.75 9.438 -2.662 1 93.19 169 GLY A N 1
ATOM 1265 C CA . GLY A 1 169 ? 16.875 10.578 -1.767 1 93.19 169 GLY A CA 1
ATOM 1266 C C . GLY A 1 169 ? 17.047 11.898 -2.498 1 93.19 169 GLY A C 1
ATOM 1267 O O . GLY A 1 169 ? 16.422 12.898 -2.139 1 93.19 169 GLY A O 1
ATOM 1268 N N . ALA A 1 170 ? 17.922 11.875 -3.434 1 93.06 170 ALA A N 1
ATOM 1269 C CA . ALA A 1 170 ? 18.125 13.078 -4.238 1 93.06 170 ALA A CA 1
ATOM 1270 C C . ALA A 1 170 ? 16.828 13.484 -4.957 1 93.06 170 ALA A C 1
ATOM 1272 O O . ALA A 1 170 ? 16.5 14.672 -5.023 1 93.06 170 ALA A O 1
ATOM 1273 N N . LEU A 1 171 ? 16.203 12.523 -5.469 1 91.88 171 LEU A N 1
ATOM 1274 C CA . LEU A 1 171 ? 14.922 12.781 -6.102 1 91.88 171 LEU A CA 1
ATOM 1275 C C . LEU A 1 171 ? 13.922 13.336 -5.09 1 91.88 171 LEU A C 1
ATOM 1277 O O . LEU A 1 171 ? 13.164 14.258 -5.406 1 91.88 171 LEU A O 1
ATOM 1281 N N . GLY A 1 172 ? 13.898 12.727 -3.959 1 89.06 172 GLY A N 1
ATOM 1282 C CA . GLY A 1 172 ? 13.023 13.195 -2.896 1 89.06 172 GLY A CA 1
ATOM 1283 C C . GLY A 1 172 ? 13.289 14.641 -2.504 1 89.06 172 GLY A C 1
ATOM 1284 O O . GLY A 1 172 ? 12.352 15.406 -2.268 1 89.06 172 GLY A O 1
ATOM 1285 N N . MET A 1 173 ? 14.508 14.953 -2.436 1 87.12 173 MET A N 1
ATOM 1286 C CA . MET A 1 173 ? 14.867 16.328 -2.117 1 87.12 173 MET A CA 1
ATOM 1287 C C . MET A 1 173 ? 14.375 17.281 -3.199 1 87.12 173 MET A C 1
ATOM 1289 O O . MET A 1 173 ? 13.914 18.391 -2.898 1 87.12 173 MET A O 1
ATOM 1293 N N . THR A 1 174 ? 14.516 16.891 -4.367 1 87.5 174 THR A N 1
ATOM 1294 C CA . THR A 1 174 ? 14.039 17.703 -5.477 1 87.5 174 THR A CA 1
ATOM 1295 C C . THR A 1 174 ? 12.531 17.891 -5.398 1 87.5 174 THR A C 1
ATOM 1297 O O . THR A 1 174 ? 12.023 19 -5.531 1 87.5 174 THR A O 1
ATOM 1300 N N . VAL A 1 175 ? 11.875 16.844 -5.121 1 86.12 175 VAL A N 1
ATOM 1301 C CA . VAL A 1 175 ? 10.422 16.891 -5.031 1 86.12 175 VAL A CA 1
ATOM 1302 C C . VAL A 1 175 ? 10 17.734 -3.828 1 86.12 175 VAL A C 1
ATOM 1304 O O . VAL A 1 175 ? 9.008 18.469 -3.889 1 86.12 175 VAL A O 1
ATOM 1307 N N . ALA A 1 176 ? 10.75 17.609 -2.785 1 79.06 176 ALA A N 1
ATOM 1308 C CA . ALA A 1 176 ? 10.453 18.359 -1.564 1 79.06 176 ALA A CA 1
ATOM 1309 C C . ALA A 1 176 ? 10.461 19.859 -1.826 1 79.06 176 ALA A C 1
ATOM 1311 O O . ALA A 1 176 ? 9.727 20.609 -1.187 1 79.06 176 ALA A O 1
ATOM 1312 N N . THR A 1 177 ? 11.328 20.234 -2.727 1 76.88 177 THR A N 1
ATOM 1313 C CA . THR A 1 177 ? 11.406 21.656 -3.029 1 76.88 177 THR A CA 1
ATOM 1314 C C . THR A 1 177 ? 10.172 22.109 -3.803 1 76.88 177 THR A C 1
ATOM 1316 O O . THR A 1 177 ? 9.875 23.297 -3.865 1 76.88 177 THR A O 1
ATOM 1319 N N . LEU A 1 178 ? 9.516 21.141 -4.32 1 78.12 178 LEU A N 1
ATOM 1320 C CA . LEU A 1 178 ? 8.352 21.469 -5.137 1 78.12 178 LEU A CA 1
ATOM 1321 C C . LEU A 1 178 ? 7.062 21.297 -4.336 1 78.12 178 LEU A C 1
ATOM 1323 O O . LEU A 1 178 ? 5.992 21.719 -4.781 1 78.12 178 LEU A O 1
ATOM 1327 N N . ILE A 1 179 ? 7.188 20.672 -3.209 1 74.56 179 ILE A N 1
ATOM 1328 C CA . ILE A 1 179 ? 6.008 20.375 -2.4 1 74.56 179 ILE A CA 1
ATOM 1329 C C . ILE A 1 179 ? 5.445 21.672 -1.813 1 74.56 179 ILE A C 1
ATOM 1331 O O . ILE A 1 179 ? 6.188 22.469 -1.245 1 74.56 179 ILE A O 1
ATOM 1335 N N . ARG A 1 180 ? 4.184 21.984 -1.941 1 66.19 180 ARG A N 1
ATOM 1336 C CA . ARG A 1 180 ? 3.539 23.203 -1.468 1 66.19 180 ARG A CA 1
ATOM 1337 C C . ARG A 1 180 ? 2.459 22.891 -0.438 1 66.19 180 ARG A C 1
ATOM 1339 O O . ARG A 1 180 ? 2.113 23.734 0.385 1 66.19 180 ARG A O 1
ATOM 1346 N N . SER A 1 181 ? 2 21.688 -0.582 1 65.62 181 SER A N 1
ATOM 1347 C CA . SER A 1 181 ? 0.881 21.359 0.295 1 65.62 181 SER A CA 1
ATOM 1348 C C . SER A 1 181 ? 0.913 19.891 0.712 1 65.62 181 SER A C 1
ATOM 1350 O O . SER A 1 181 ? 1.69 19.094 0.169 1 65.62 181 SER A O 1
ATOM 1352 N N . TRP A 1 182 ? 0.197 19.547 1.704 1 64.06 182 TRP A N 1
ATOM 1353 C CA . TRP A 1 182 ? 0.059 18.188 2.203 1 64.06 182 TRP A CA 1
ATOM 1354 C C . TRP A 1 182 ? -0.455 17.25 1.111 1 64.06 182 TRP A C 1
ATOM 1356 O O . TRP A 1 182 ? -0.113 16.062 1.085 1 64.06 182 TRP A O 1
ATOM 1366 N N . GLN A 1 183 ? -1.127 17.75 0.158 1 65.81 183 GLN A N 1
ATOM 1367 C CA . GLN A 1 183 ? -1.658 16.984 -0.958 1 65.81 183 GLN A CA 1
ATOM 1368 C C . GLN A 1 183 ? -0.534 16.453 -1.844 1 65.81 183 GLN A C 1
ATOM 1370 O O . GLN A 1 183 ? -0.652 15.367 -2.426 1 65.81 183 GLN A O 1
ATOM 1375 N N . ASP A 1 184 ? 0.46 17.25 -1.776 1 71.81 184 ASP A N 1
ATOM 1376 C CA . ASP A 1 184 ? 1.598 16.828 -2.588 1 71.81 184 ASP A CA 1
ATOM 1377 C C . ASP A 1 184 ? 2.266 15.586 -1.998 1 71.81 184 ASP A C 1
ATOM 1379 O O . ASP A 1 184 ? 2.811 14.758 -2.732 1 71.81 184 ASP A O 1
ATOM 1383 N N . PHE A 1 185 ? 2.088 15.5 -0.681 1 71.5 185 PHE A N 1
ATOM 1384 C CA . PHE A 1 185 ? 2.643 14.32 -0.032 1 71.5 185 PHE A CA 1
ATOM 1385 C C . PHE A 1 185 ? 1.869 13.07 -0.433 1 71.5 185 PHE A C 1
ATOM 1387 O O . PHE A 1 185 ? 2.455 11.992 -0.605 1 71.5 185 PHE A O 1
ATOM 1394 N N . ASP A 1 186 ? 0.658 13.297 -0.628 1 72.38 186 ASP A N 1
ATOM 1395 C CA . ASP A 1 186 ? -0.186 12.18 -1.037 1 72.38 186 ASP A CA 1
ATOM 1396 C C . ASP A 1 186 ? 0.143 11.734 -2.461 1 72.38 186 ASP A C 1
ATOM 1398 O O . ASP A 1 186 ? 0.113 10.539 -2.766 1 72.38 186 ASP A O 1
ATOM 1402 N N . LEU A 1 187 ? 0.466 12.695 -3.203 1 76.06 187 LEU A N 1
ATOM 1403 C CA . LEU A 1 187 ? 0.819 12.391 -4.586 1 76.06 187 LEU A CA 1
ATOM 1404 C C . LEU A 1 187 ? 2.139 11.633 -4.652 1 76.06 187 LEU A C 1
ATOM 1406 O O . LEU A 1 187 ? 2.303 10.734 -5.488 1 76.06 187 LEU A O 1
ATOM 1410 N N . ILE A 1 188 ? 3.016 11.992 -3.74 1 81.44 188 ILE A N 1
ATOM 1411 C CA . ILE A 1 188 ? 4.289 11.289 -3.67 1 81.44 188 ILE A CA 1
ATOM 1412 C C . ILE A 1 188 ? 4.059 9.844 -3.252 1 81.44 188 ILE A C 1
ATOM 1414 O O . ILE A 1 188 ? 4.625 8.922 -3.844 1 81.44 188 ILE A O 1
ATOM 1418 N N . GLY A 1 189 ? 3.211 9.695 -2.309 1 82.62 189 GLY A N 1
ATOM 1419 C CA . GLY A 1 189 ? 2.871 8.352 -1.867 1 82.62 189 GLY A CA 1
ATOM 1420 C C . GLY A 1 189 ? 2.238 7.504 -2.957 1 82.62 189 GLY A C 1
ATOM 1421 O O . GLY A 1 189 ? 2.611 6.344 -3.145 1 82.62 189 GLY A O 1
ATOM 1422 N N . ALA A 1 190 ? 1.357 8.133 -3.701 1 82.44 190 ALA A N 1
ATOM 1423 C CA . ALA A 1 190 ? 0.688 7.434 -4.797 1 82.44 190 ALA A CA 1
ATOM 1424 C C . ALA A 1 190 ? 1.679 7.059 -5.895 1 82.44 190 ALA A C 1
ATOM 1426 O O . ALA A 1 190 ? 1.612 5.961 -6.449 1 82.44 190 ALA A O 1
ATOM 1427 N N . GLY A 1 191 ? 2.52 7.988 -6.172 1 86.38 191 GLY A N 1
ATOM 1428 C CA . GLY A 1 191 ? 3.545 7.707 -7.164 1 86.38 191 GLY A CA 1
ATOM 1429 C C . GLY A 1 191 ? 4.492 6.598 -6.746 1 86.38 191 GLY A C 1
ATOM 1430 O O . GLY A 1 191 ? 4.836 5.734 -7.555 1 86.38 191 GLY A O 1
ATOM 1431 N N . GLN A 1 192 ? 4.859 6.684 -5.492 1 89 192 GLN A N 1
ATOM 1432 C CA . GLN A 1 192 ? 5.727 5.645 -4.941 1 89 192 GLN A CA 1
ATOM 1433 C C . GLN A 1 192 ? 5.066 4.273 -5.02 1 89 192 GLN A C 1
ATOM 1435 O O . GLN A 1 192 ? 5.715 3.283 -5.363 1 89 192 GLN A O 1
ATOM 1440 N N . PHE A 1 193 ? 3.873 4.281 -4.742 1 89.06 193 PHE A N 1
ATOM 1441 C CA . PHE A 1 193 ? 3.127 3.027 -4.738 1 89.06 193 PHE A CA 1
ATOM 1442 C C . PHE A 1 193 ? 3.025 2.453 -6.148 1 89.06 193 PHE A C 1
ATOM 1444 O O . PHE A 1 193 ? 3.236 1.257 -6.352 1 89.06 193 PHE A O 1
ATOM 1451 N N . ALA A 1 194 ? 2.709 3.258 -7.062 1 88.56 194 ALA A N 1
ATOM 1452 C CA . ALA A 1 194 ? 2.605 2.83 -8.453 1 88.56 194 ALA A CA 1
ATOM 1453 C C . ALA A 1 194 ? 3.941 2.295 -8.961 1 88.56 194 ALA A C 1
ATOM 1455 O O . ALA A 1 194 ? 3.988 1.257 -9.625 1 88.56 194 ALA A O 1
ATOM 1456 N N . LEU A 1 195 ? 4.973 3.029 -8.57 1 91.19 195 LEU A N 1
ATOM 1457 C CA . LEU A 1 195 ? 6.309 2.588 -8.953 1 91.19 195 LEU A CA 1
ATOM 1458 C C . LEU A 1 195 ? 6.621 1.218 -8.359 1 91.19 195 LEU A C 1
ATOM 1460 O O . LEU A 1 195 ? 7.191 0.358 -9.039 1 91.19 195 LEU A O 1
ATOM 1464 N N . PHE A 1 196 ? 6.242 1.023 -7.203 1 92.38 196 PHE A N 1
ATOM 1465 C CA . PHE A 1 196 ? 6.492 -0.222 -6.488 1 92.38 196 PHE A CA 1
ATOM 1466 C C . PHE A 1 196 ? 5.777 -1.388 -7.164 1 92.38 196 PHE A C 1
ATOM 1468 O O . PHE A 1 196 ? 6.371 -2.449 -7.367 1 92.38 196 PHE A O 1
ATOM 1475 N N . LEU A 1 197 ? 4.566 -1.158 -7.57 1 90.12 197 LEU A N 1
ATOM 1476 C CA . LEU A 1 197 ? 3.74 -2.234 -8.102 1 90.12 197 LEU A CA 1
ATOM 1477 C C . LEU A 1 197 ? 4.195 -2.629 -9.5 1 90.12 197 LEU A C 1
ATOM 1479 O O . LEU A 1 197 ? 4.062 -3.789 -9.898 1 90.12 197 LEU A O 1
ATOM 1483 N N . PHE A 1 198 ? 4.84 -1.692 -10.211 1 89.06 198 PHE A N 1
ATOM 1484 C CA . PHE A 1 198 ? 5.148 -1.977 -11.609 1 89.06 198 PHE A CA 1
ATOM 1485 C C . PHE A 1 198 ? 6.652 -1.965 -11.844 1 89.06 198 PHE A C 1
ATOM 1487 O O . PHE A 1 198 ? 7.109 -1.774 -12.977 1 89.06 198 PHE A O 1
ATOM 1494 N N . SER A 1 199 ? 7.43 -2.201 -10.82 1 88.44 199 SER A N 1
ATOM 1495 C CA . SER A 1 199 ? 8.883 -2.193 -10.961 1 88.44 199 SER A CA 1
ATOM 1496 C C . SER A 1 199 ? 9.438 -3.611 -11.07 1 88.44 199 SER A C 1
ATOM 1498 O O . SER A 1 199 ? 10.562 -3.877 -10.648 1 88.44 199 SER A O 1
ATOM 1500 N N . GLY A 1 200 ? 8.625 -4.496 -11.586 1 86.5 200 GLY A N 1
ATOM 1501 C CA . GLY A 1 200 ? 9.078 -5.875 -11.664 1 86.5 200 GLY A CA 1
ATOM 1502 C C . GLY A 1 200 ? 9.188 -6.551 -10.312 1 86.5 200 GLY A C 1
ATOM 1503 O O . GLY A 1 200 ? 9.992 -7.465 -10.133 1 86.5 200 GLY A O 1
ATOM 1504 N N . THR A 1 201 ? 8.438 -6.043 -9.391 1 88.44 201 THR A N 1
ATOM 1505 C CA . THR A 1 201 ? 8.477 -6.535 -8.023 1 88.44 201 THR A CA 1
ATOM 1506 C C . THR A 1 201 ? 7.871 -7.938 -7.934 1 88.44 201 THR A C 1
ATOM 1508 O O . THR A 1 201 ? 8.445 -8.828 -7.309 1 88.44 201 THR A O 1
ATOM 1511 N N . PHE A 1 202 ? 6.793 -8.109 -8.688 1 89.12 202 PHE A N 1
ATOM 1512 C CA . PHE A 1 202 ? 6.027 -9.328 -8.461 1 89.12 202 PHE A CA 1
ATOM 1513 C C . PHE A 1 202 ? 6.109 -10.25 -9.672 1 89.12 202 PHE A C 1
ATOM 1515 O O . PHE A 1 202 ? 5.824 -11.445 -9.57 1 89.12 202 PHE A O 1
ATOM 1522 N N . VAL A 1 203 ? 6.434 -9.625 -10.797 1 86.5 203 VAL A N 1
ATOM 1523 C CA . VAL A 1 203 ? 6.531 -10.414 -12.023 1 86.5 203 VAL A CA 1
ATOM 1524 C C . VAL A 1 203 ? 7.734 -9.953 -12.836 1 86.5 203 VAL A C 1
ATOM 1526 O O . VAL A 1 203 ? 8.078 -8.773 -12.844 1 86.5 203 VAL A O 1
ATOM 1529 N N . PRO A 1 204 ? 8.266 -10.961 -13.492 1 82.69 204 PRO A N 1
ATOM 1530 C CA . PRO A 1 204 ? 9.336 -10.555 -14.406 1 82.69 204 PRO A CA 1
ATOM 1531 C C . PRO A 1 204 ? 8.852 -9.617 -15.508 1 82.69 204 PRO A C 1
ATOM 1533 O O . PRO A 1 204 ? 7.68 -9.664 -15.891 1 82.69 204 PRO A O 1
ATOM 1536 N N . ALA A 1 205 ? 9.727 -8.789 -15.977 1 79.5 205 ALA A N 1
ATOM 1537 C CA . ALA A 1 205 ? 9.367 -7.785 -16.969 1 79.5 205 ALA A CA 1
ATOM 1538 C C . ALA A 1 205 ? 8.82 -8.445 -18.234 1 79.5 205 ALA A C 1
ATOM 1540 O O . ALA A 1 205 ? 8.008 -7.848 -18.953 1 79.5 205 ALA A O 1
ATOM 1541 N N . THR A 1 206 ? 9.219 -9.648 -18.484 1 77.5 206 THR A N 1
ATOM 1542 C CA . THR A 1 206 ? 8.828 -10.336 -19.703 1 77.5 206 THR A CA 1
ATOM 1543 C C . THR A 1 206 ? 7.352 -10.734 -19.641 1 77.5 206 THR A C 1
ATOM 1545 O O . THR A 1 206 ? 6.754 -11.055 -20.672 1 77.5 206 THR A O 1
ATOM 1548 N N . ALA A 1 207 ? 6.785 -10.656 -18.453 1 75.44 207 ALA A N 1
ATOM 1549 C CA . ALA A 1 207 ? 5.383 -11.039 -18.297 1 75.44 207 ALA A CA 1
ATOM 1550 C C . ALA A 1 207 ? 4.453 -9.891 -18.672 1 75.44 207 ALA A C 1
ATOM 1552 O O . ALA A 1 207 ? 3.256 -10.094 -18.875 1 75.44 207 ALA A O 1
ATOM 1553 N N . TYR A 1 208 ? 5.051 -8.695 -18.812 1 76.44 208 TYR A N 1
ATOM 1554 C CA . TYR A 1 208 ? 4.246 -7.527 -19.156 1 76.44 208 TYR A CA 1
ATOM 1555 C C . TYR A 1 208 ? 4.09 -7.391 -20.672 1 76.44 208 TYR A C 1
ATOM 1557 O O . TYR A 1 208 ? 4.957 -7.824 -21.422 1 76.44 208 TYR A O 1
ATOM 1565 N N . PRO A 1 209 ? 2.887 -6.793 -20.984 1 79.44 209 PRO A N 1
ATOM 1566 C CA . PRO A 1 209 ? 2.801 -6.414 -22.391 1 79.44 209 PRO A CA 1
ATOM 1567 C C . PRO A 1 209 ? 3.889 -5.422 -22.797 1 79.44 209 PRO A C 1
ATOM 1569 O O . PRO A 1 209 ? 4.426 -4.703 -21.953 1 79.44 209 PRO A O 1
ATOM 1572 N N . ALA A 1 210 ? 4.199 -5.355 -24.031 1 80.94 210 ALA A N 1
ATOM 1573 C CA . ALA A 1 210 ? 5.344 -4.613 -24.547 1 80.94 210 ALA A CA 1
ATOM 1574 C C . ALA A 1 210 ? 5.289 -3.148 -24.125 1 80.94 210 ALA A C 1
ATOM 1576 O O . ALA A 1 210 ? 6.289 -2.59 -23.672 1 80.94 210 ALA A O 1
ATOM 1577 N N . ALA A 1 211 ? 4.137 -2.549 -24.266 1 80.56 211 ALA A N 1
ATOM 1578 C CA . ALA A 1 211 ? 4.023 -1.132 -23.922 1 80.56 211 ALA A CA 1
ATOM 1579 C C . ALA A 1 211 ? 4.316 -0.888 -22.453 1 80.56 211 ALA A C 1
ATOM 1581 O O . ALA A 1 211 ? 5.023 0.061 -22.094 1 80.56 211 ALA A O 1
ATOM 1582 N N . LEU A 1 212 ? 3.877 -1.733 -21.609 1 79.69 212 LEU A N 1
ATOM 1583 C CA . LEU A 1 212 ? 4.078 -1.569 -20.172 1 79.69 212 LEU A CA 1
ATOM 1584 C C . LEU A 1 212 ? 5.504 -1.948 -19.781 1 79.69 212 LEU A C 1
ATOM 1586 O O . LEU A 1 212 ? 6.074 -1.361 -18.859 1 79.69 212 LEU A O 1
ATOM 1590 N N . ARG A 1 213 ? 6 -2.848 -20.547 1 85.12 213 ARG A N 1
ATOM 1591 C CA . ARG A 1 213 ? 7.355 -3.301 -20.266 1 85.12 213 ARG A CA 1
ATOM 1592 C C . ARG A 1 213 ? 8.359 -2.162 -20.422 1 85.12 213 ARG A C 1
ATOM 1594 O O . ARG A 1 213 ? 9.227 -1.973 -19.562 1 85.12 213 ARG A O 1
ATOM 1601 N N . TRP A 1 214 ? 8.125 -1.422 -21.453 1 84.25 214 TRP A N 1
ATOM 1602 C CA . TRP A 1 214 ? 9.031 -0.307 -21.703 1 84.25 214 TRP A CA 1
ATOM 1603 C C . TRP A 1 214 ? 8.938 0.732 -20.594 1 84.25 214 TRP A C 1
ATOM 1605 O O . TRP A 1 214 ? 9.953 1.25 -20.125 1 84.25 214 TRP A O 1
ATOM 1615 N N . LEU A 1 215 ? 7.789 0.971 -20.141 1 83.25 215 LEU A N 1
ATOM 1616 C CA . LEU A 1 215 ? 7.562 1.951 -19.078 1 83.25 215 LEU A CA 1
ATOM 1617 C C . LEU A 1 215 ? 8.156 1.475 -17.766 1 83.25 215 LEU A C 1
ATOM 1619 O O . LEU A 1 215 ? 8.758 2.262 -17.031 1 83.25 215 LEU A O 1
ATOM 1623 N N . VAL A 1 216 ? 8.031 0.28 -17.578 1 85 216 VAL A N 1
ATOM 1624 C CA . VAL A 1 216 ? 8.508 -0.312 -16.328 1 85 216 VAL A CA 1
ATOM 1625 C C . VAL A 1 216 ? 10.031 -0.328 -16.312 1 85 216 VAL A C 1
ATOM 1627 O O . VAL A 1 216 ? 10.648 0.051 -15.32 1 85 216 VAL A O 1
ATOM 1630 N N . GLU A 1 217 ? 10.625 -0.642 -17.453 1 87.5 217 GLU A N 1
ATOM 1631 C CA . GLU A 1 217 ? 12.078 -0.762 -17.531 1 87.5 217 GLU A CA 1
ATOM 1632 C C . GLU A 1 217 ? 12.75 0.606 -17.438 1 87.5 217 GLU A C 1
ATOM 1634 O O . GLU A 1 217 ? 13.93 0.706 -17.094 1 87.5 217 GLU A O 1
ATOM 1639 N N . ALA A 1 218 ? 11.914 1.548 -17.719 1 87.75 218 ALA A N 1
ATOM 1640 C CA . ALA A 1 218 ? 12.461 2.9 -17.672 1 87.75 218 ALA A CA 1
ATOM 1641 C C . ALA A 1 218 ? 12.328 3.512 -16.281 1 87.75 218 ALA A C 1
ATOM 1643 O O . ALA A 1 218 ? 12.938 4.543 -15.992 1 87.75 218 ALA A O 1
ATOM 1644 N N . SER A 1 219 ? 11.727 2.84 -15.43 1 91.44 219 SER A N 1
ATOM 1645 C CA . SER A 1 219 ? 11.508 3.385 -14.102 1 91.44 219 SER A CA 1
ATOM 1646 C C . SER A 1 219 ? 12.727 3.172 -13.203 1 91.44 219 SER A C 1
ATOM 1648 O O . SER A 1 219 ? 13.406 2.152 -13.312 1 91.44 219 SER A O 1
ATOM 1650 N N . PRO A 1 220 ? 12.969 4.176 -12.352 1 94.06 220 PRO A N 1
ATOM 1651 C CA . PRO A 1 220 ? 14.156 4.074 -11.492 1 94.06 220 PRO A CA 1
ATOM 1652 C C . PRO A 1 220 ? 14.07 2.92 -10.5 1 94.06 220 PRO A C 1
ATOM 1654 O O . PRO A 1 220 ? 15.094 2.328 -10.148 1 94.06 220 PRO A O 1
ATOM 1657 N N . LEU A 1 221 ? 12.883 2.652 -10.156 1 94.81 221 LEU A N 1
ATOM 1658 C CA . LEU A 1 221 ? 12.773 1.567 -9.188 1 94.81 221 LEU A CA 1
ATOM 1659 C C . LEU A 1 221 ? 13.008 0.216 -9.852 1 94.81 221 LEU A C 1
ATOM 1661 O O . LEU A 1 221 ? 13.562 -0.695 -9.242 1 94.81 221 LEU A O 1
ATOM 1665 N N . TYR A 1 222 ? 12.617 0.098 -11.055 1 94.81 222 TYR A N 1
ATOM 1666 C CA . TYR A 1 222 ? 12.906 -1.142 -11.758 1 94.81 222 TYR A CA 1
ATOM 1667 C C . TYR A 1 222 ? 14.414 -1.375 -11.844 1 94.81 222 TYR A C 1
ATOM 1669 O O . TYR A 1 222 ? 14.891 -2.488 -11.617 1 94.81 222 TYR A O 1
ATOM 1677 N N . ARG A 1 223 ? 15.109 -0.375 -12.203 1 94.69 223 ARG A N 1
ATOM 1678 C CA . ARG A 1 223 ? 16.562 -0.473 -12.297 1 94.69 223 ARG A CA 1
ATOM 1679 C C . ARG A 1 223 ? 17.172 -0.819 -10.945 1 94.69 223 ARG A C 1
ATOM 1681 O O . ARG A 1 223 ? 18.172 -1.552 -10.883 1 94.69 223 ARG A O 1
ATOM 1688 N N . SER A 1 224 ? 16.609 -0.31 -9.938 1 96.19 224 SER A N 1
ATOM 1689 C CA . SER A 1 224 ? 17.062 -0.627 -8.586 1 96.19 224 SER A CA 1
ATOM 1690 C C . SER A 1 224 ? 16.812 -2.092 -8.25 1 96.19 224 SER A C 1
ATOM 1692 O O . SER A 1 224 ? 17.688 -2.773 -7.719 1 96.19 224 SER A O 1
ATOM 1694 N N . VAL A 1 225 ? 15.648 -2.51 -8.586 1 95 225 VAL A N 1
ATOM 1695 C CA . VAL A 1 225 ? 15.258 -3.887 -8.297 1 95 225 VAL A CA 1
ATOM 1696 C C . VAL A 1 225 ? 16.141 -4.852 -9.086 1 95 225 VAL A C 1
ATOM 1698 O O . VAL A 1 225 ? 16.609 -5.852 -8.547 1 95 225 VAL A O 1
ATOM 1701 N N . ASP A 1 226 ? 16.312 -4.551 -10.328 1 93.25 226 ASP A N 1
ATOM 1702 C CA . ASP A 1 226 ? 17.141 -5.391 -11.18 1 93.25 226 ASP A CA 1
ATOM 1703 C C . ASP A 1 226 ? 18.562 -5.508 -10.625 1 93.25 226 ASP A C 1
ATOM 1705 O O . ASP A 1 226 ? 19.125 -6.602 -10.594 1 93.25 226 ASP A O 1
ATOM 1709 N N . LEU A 1 227 ? 19.094 -4.484 -10.203 1 94.19 227 LEU A N 1
ATOM 1710 C CA . LEU A 1 227 ? 20.438 -4.453 -9.656 1 94.19 227 LEU A CA 1
ATOM 1711 C C . LEU A 1 227 ? 20.531 -5.305 -8.398 1 94.19 227 LEU A C 1
ATOM 1713 O O . LEU A 1 227 ? 21.406 -6.172 -8.289 1 94.19 227 LEU A O 1
ATOM 1717 N N . VAL A 1 228 ? 19.625 -5.082 -7.473 1 95.12 228 VAL A N 1
ATOM 1718 C CA . VAL A 1 228 ? 19.656 -5.777 -6.191 1 95.12 228 VAL A CA 1
ATOM 1719 C C . VAL A 1 228 ? 19.359 -7.258 -6.398 1 95.12 228 VAL A C 1
ATOM 1721 O O . VAL A 1 228 ? 19.969 -8.117 -5.754 1 95.12 228 VAL A O 1
ATOM 1724 N N . ARG A 1 229 ? 18.453 -7.523 -7.285 1 92.44 229 ARG A N 1
ATOM 1725 C CA . ARG A 1 229 ? 18.125 -8.914 -7.578 1 92.44 229 ARG A CA 1
ATOM 1726 C C . ARG A 1 229 ? 19.312 -9.641 -8.203 1 92.44 229 ARG A C 1
ATOM 1728 O O . ARG A 1 229 ? 19.594 -10.789 -7.863 1 92.44 229 ARG A O 1
ATOM 1735 N N . GLY A 1 230 ? 19.922 -9.016 -9.141 1 90.94 230 GLY A N 1
ATOM 1736 C CA . GLY A 1 230 ? 21.109 -9.609 -9.727 1 90.94 230 GLY A CA 1
ATOM 1737 C C . GLY A 1 230 ? 22.172 -9.969 -8.703 1 90.94 230 GLY A C 1
ATOM 1738 O O . GLY A 1 230 ? 22.797 -11.023 -8.797 1 90.94 230 GLY A O 1
ATOM 1739 N N . ILE A 1 231 ? 22.328 -9.133 -7.746 1 91.5 231 ILE A N 1
ATOM 1740 C CA . ILE A 1 231 ? 23.328 -9.359 -6.703 1 91.5 231 ILE A CA 1
ATOM 1741 C C . ILE A 1 231 ? 22.859 -10.469 -5.77 1 91.5 231 ILE A C 1
ATOM 1743 O O . ILE A 1 231 ? 23.609 -11.383 -5.453 1 91.5 231 ILE A O 1
ATOM 1747 N N . SER A 1 232 ? 21.609 -10.422 -5.328 1 90.38 232 SER A N 1
ATOM 1748 C CA . SER A 1 232 ? 21.078 -11.352 -4.34 1 90.38 232 SER A CA 1
ATOM 1749 C C . SER A 1 232 ? 21 -12.766 -4.898 1 90.38 232 SER A C 1
ATOM 1751 O O . SER A 1 232 ? 21.203 -13.742 -4.168 1 90.38 232 SER A O 1
ATOM 1753 N N . LEU A 1 233 ? 20.703 -12.812 -6.211 1 85.75 233 LEU A N 1
ATOM 1754 C CA . LEU A 1 233 ? 20.547 -14.133 -6.824 1 85.75 233 LEU A CA 1
ATOM 1755 C C . LEU A 1 233 ? 21.844 -14.578 -7.477 1 85.75 233 LEU A C 1
ATOM 1757 O O . LEU A 1 233 ? 21.969 -15.727 -7.895 1 85.75 233 LEU A O 1
ATOM 1761 N N . GLY A 1 234 ? 22.781 -13.734 -7.531 1 78.38 234 GLY A N 1
ATOM 1762 C CA . GLY A 1 234 ? 24.078 -14.094 -8.086 1 78.38 234 GLY A CA 1
ATOM 1763 C C . GLY A 1 234 ? 24.094 -14.086 -9.602 1 78.38 234 GLY A C 1
ATOM 1764 O O . GLY A 1 234 ? 24.75 -14.93 -10.227 1 78.38 234 GLY A O 1
ATOM 1765 N N . SER A 1 235 ? 23.281 -13.297 -10.227 1 77.25 235 SER A N 1
ATOM 1766 C CA . SER A 1 235 ? 23.234 -13.227 -11.68 1 77.25 235 SER A CA 1
ATOM 1767 C C . SER A 1 235 ? 23.719 -11.867 -12.188 1 77.25 235 SER A C 1
ATOM 1769 O O . SER A 1 235 ? 23.078 -11.266 -13.055 1 77.25 235 SER A O 1
ATOM 1771 N N . LEU A 1 236 ? 24.859 -11.484 -11.664 1 77.5 236 LEU A N 1
ATOM 1772 C CA . LEU A 1 236 ? 25.359 -10.18 -12.07 1 77.5 236 LEU A CA 1
ATOM 1773 C C . LEU A 1 236 ? 25.891 -10.219 -13.5 1 77.5 236 LEU A C 1
ATOM 1775 O O . LEU A 1 236 ? 26.531 -11.195 -13.898 1 77.5 236 LEU A O 1
ATOM 1779 N N . GLY A 1 237 ? 25.375 -9.398 -14.289 1 78.25 237 GLY A N 1
ATOM 1780 C CA . GLY A 1 237 ? 25.828 -9.242 -15.664 1 78.25 237 GLY A CA 1
ATOM 1781 C C . GLY A 1 237 ? 26 -7.789 -16.078 1 78.25 237 GLY A C 1
ATOM 1782 O O . GLY A 1 237 ? 26.078 -6.906 -15.219 1 78.25 237 GLY A O 1
ATOM 1783 N N . TRP A 1 238 ? 26.25 -7.582 -17.312 1 80.06 238 TRP A N 1
ATOM 1784 C CA . TRP A 1 238 ? 26.469 -6.258 -17.875 1 80.06 238 TRP A CA 1
ATOM 1785 C C . TRP A 1 238 ? 25.25 -5.363 -17.672 1 80.06 238 TRP A C 1
ATOM 1787 O O . TRP A 1 238 ? 25.391 -4.145 -17.531 1 80.06 238 TRP A O 1
ATOM 1797 N N . ILE A 1 239 ? 24.203 -5.934 -17.5 1 78.81 239 ILE A N 1
ATOM 1798 C CA . ILE A 1 239 ? 22.953 -5.18 -17.344 1 78.81 239 ILE A CA 1
ATOM 1799 C C . ILE A 1 239 ? 22.953 -4.434 -16.016 1 78.81 239 ILE A C 1
ATOM 1801 O O . ILE A 1 239 ? 22.422 -3.33 -15.914 1 78.81 239 ILE A O 1
ATOM 1805 N N . GLN A 1 240 ? 23.656 -4.973 -15.109 1 85.44 240 GLN A N 1
ATOM 1806 C CA . GLN A 1 240 ? 23.688 -4.332 -13.805 1 85.44 240 GLN A CA 1
ATOM 1807 C C . GLN A 1 240 ? 24.562 -3.078 -13.828 1 85.44 240 GLN A C 1
ATOM 1809 O O . GLN A 1 240 ? 24.375 -2.17 -13.016 1 85.44 240 GLN A O 1
ATOM 1814 N N . VAL A 1 241 ? 25.453 -3.062 -14.781 1 88.94 241 VAL A N 1
ATOM 1815 C CA . VAL A 1 241 ? 26.266 -1.856 -14.93 1 88.94 241 VAL A CA 1
ATOM 1816 C C . VAL A 1 241 ? 25.391 -0.706 -15.422 1 88.94 241 VAL A C 1
ATOM 1818 O O . VAL A 1 241 ? 25.531 0.432 -14.961 1 88.94 241 VAL A O 1
ATOM 1821 N N . VAL A 1 242 ? 24.516 -1.044 -16.266 1 90.69 242 VAL A N 1
ATOM 1822 C CA . VAL A 1 242 ? 23.578 -0.044 -16.766 1 90.69 242 VAL A CA 1
ATOM 1823 C C . VAL A 1 242 ? 22.703 0.463 -15.633 1 90.69 242 VAL A C 1
ATOM 1825 O O . VAL A 1 242 ? 22.406 1.657 -15.555 1 90.69 242 VAL A O 1
ATOM 1828 N N . ASP A 1 243 ? 22.328 -0.418 -14.75 1 94.56 243 ASP A N 1
ATOM 1829 C CA . ASP A 1 243 ? 21.516 -0.031 -13.609 1 94.56 243 ASP A CA 1
ATOM 1830 C C . ASP A 1 243 ? 22.266 0.954 -12.703 1 94.56 243 ASP A C 1
ATOM 1832 O O . ASP A 1 243 ? 21.688 1.963 -12.281 1 94.56 243 ASP A O 1
ATOM 1836 N N . VAL A 1 244 ? 23.547 0.668 -12.508 1 94.81 244 VAL A N 1
ATOM 1837 C CA . VAL A 1 244 ? 24.359 1.518 -11.648 1 94.81 244 VAL A CA 1
ATOM 1838 C C . VAL A 1 244 ? 24.516 2.896 -12.289 1 94.81 244 VAL A C 1
ATOM 1840 O O . VAL A 1 244 ? 24.375 3.92 -11.609 1 94.81 244 VAL A O 1
ATOM 1843 N N . LEU A 1 245 ? 24.75 2.896 -13.555 1 95.5 245 LEU A N 1
ATOM 1844 C CA . LEU A 1 245 ? 24.938 4.16 -14.258 1 95.5 245 LEU A CA 1
ATOM 1845 C C . LEU A 1 245 ? 23.641 4.98 -14.25 1 95.5 245 LEU A C 1
ATOM 1847 O O . LEU A 1 245 ? 23.688 6.203 -14.086 1 95.5 245 LEU A O 1
ATOM 1851 N N . PHE A 1 246 ? 22.594 4.328 -14.43 1 95.81 246 PHE A N 1
ATOM 1852 C CA . PHE A 1 246 ? 21.297 4.988 -14.398 1 95.81 246 PHE A CA 1
ATOM 1853 C C . PHE A 1 246 ? 21.047 5.629 -13.039 1 95.81 246 PHE A C 1
ATOM 1855 O O . PHE A 1 246 ? 20.625 6.789 -12.961 1 95.81 246 PHE A O 1
ATOM 1862 N N . LEU A 1 247 ? 21.297 4.922 -11.977 1 96.38 247 LEU A N 1
ATOM 1863 C CA . LEU A 1 247 ? 21.062 5.418 -10.625 1 96.38 247 LEU A CA 1
ATOM 1864 C C . LEU A 1 247 ? 22.016 6.551 -10.281 1 96.38 247 LEU A C 1
ATOM 1866 O O . LEU A 1 247 ? 21.641 7.508 -9.602 1 96.38 247 LEU A O 1
ATOM 1870 N N . LEU A 1 248 ? 23.234 6.441 -10.766 1 96.31 248 LEU A N 1
ATOM 1871 C CA . LEU A 1 248 ? 24.203 7.508 -10.547 1 96.31 248 LEU A CA 1
ATOM 1872 C C . LEU A 1 248 ? 23.797 8.773 -11.281 1 96.31 248 LEU A C 1
ATOM 1874 O O . LEU A 1 248 ? 23.938 9.883 -10.758 1 96.31 248 LEU A O 1
ATOM 1878 N N . ALA A 1 249 ? 23.359 8.578 -12.477 1 96.44 249 ALA A N 1
ATOM 1879 C CA . ALA A 1 249 ? 22.875 9.727 -13.242 1 96.44 249 ALA A CA 1
ATOM 1880 C C . ALA A 1 249 ? 21.703 10.398 -12.531 1 96.44 249 ALA A C 1
ATOM 1882 O O . ALA A 1 249 ? 21.641 11.633 -12.461 1 96.44 249 ALA A O 1
ATOM 1883 N N . MET A 1 250 ? 20.844 9.586 -12.031 1 95.44 250 MET A N 1
ATOM 1884 C CA . MET A 1 250 ? 19.703 10.125 -11.305 1 95.44 250 MET A CA 1
ATOM 1885 C C . MET A 1 250 ? 20.156 10.875 -10.055 1 95.44 250 MET A C 1
ATOM 1887 O O . MET A 1 250 ? 19.609 11.93 -9.727 1 95.44 250 MET A O 1
ATOM 1891 N N . LEU A 1 251 ? 21.078 10.328 -9.375 1 94.69 251 LEU A N 1
ATOM 1892 C CA . LEU A 1 251 ? 21.625 10.961 -8.188 1 94.69 251 LEU A CA 1
ATOM 1893 C C . LEU A 1 251 ? 22.234 12.32 -8.523 1 94.69 251 LEU A C 1
ATOM 1895 O O . LEU A 1 251 ? 21.953 13.312 -7.859 1 94.69 251 LEU A O 1
ATOM 1899 N N . MET A 1 252 ? 23.016 12.383 -9.57 1 94.56 252 MET A N 1
ATOM 1900 C CA . MET A 1 252 ? 23.688 13.617 -9.969 1 94.56 252 MET A CA 1
ATOM 1901 C C . MET A 1 252 ? 22.688 14.664 -10.414 1 94.56 252 MET A C 1
ATOM 1903 O O . MET A 1 252 ? 22.797 15.836 -10.047 1 94.56 252 MET A O 1
ATOM 1907 N N . VAL A 1 253 ? 21.766 14.25 -11.203 1 93.94 253 VAL A N 1
ATOM 1908 C CA . VAL A 1 253 ? 20.75 15.18 -11.688 1 93.94 253 VAL A CA 1
ATOM 1909 C C . VAL A 1 253 ? 19.922 15.688 -10.516 1 93.94 253 VAL A C 1
ATOM 1911 O O . VAL A 1 253 ? 19.656 16.891 -10.414 1 93.94 253 VAL A O 1
ATOM 1914 N N . GLY A 1 254 ? 19.484 14.758 -9.625 1 91.5 254 GLY A N 1
ATOM 1915 C CA . GLY A 1 254 ? 18.703 15.164 -8.461 1 91.5 254 GLY A CA 1
ATOM 1916 C C . GLY A 1 254 ? 19.438 16.141 -7.566 1 91.5 254 GLY A C 1
ATOM 1917 O O . GLY A 1 254 ? 18.859 17.141 -7.121 1 91.5 254 GLY A O 1
ATOM 1918 N N . LEU A 1 255 ? 20.672 15.852 -7.34 1 88.62 255 LEU A N 1
ATOM 1919 C CA . LEU A 1 255 ? 21.484 16.734 -6.508 1 88.62 255 LEU A CA 1
ATOM 1920 C C . LEU A 1 255 ? 21.656 18.094 -7.172 1 88.62 255 LEU A C 1
ATOM 1922 O O . LEU A 1 255 ? 21.594 19.141 -6.504 1 88.62 255 LEU A O 1
ATOM 1926 N N . SER A 1 256 ? 21.891 18.078 -8.453 1 90.06 256 SER A N 1
ATOM 1927 C CA . SER A 1 256 ? 22.094 19.312 -9.188 1 90.06 256 SER A CA 1
ATOM 1928 C C . SER A 1 256 ? 20.844 20.188 -9.164 1 90.06 256 SER A C 1
ATOM 1930 O O . SER A 1 256 ? 20.922 21.391 -8.93 1 90.06 256 SER A O 1
ATOM 1932 N N . VAL A 1 257 ? 19.781 19.562 -9.344 1 88.69 257 VAL A N 1
ATOM 1933 C CA . VAL A 1 257 ? 18.516 20.297 -9.383 1 88.69 257 VAL A CA 1
ATOM 1934 C C . VAL A 1 257 ? 18.172 20.812 -7.98 1 88.69 257 VAL A C 1
ATOM 1936 O O . VAL A 1 257 ? 17.766 21.969 -7.812 1 88.69 257 VAL A O 1
ATOM 1939 N N . SER A 1 258 ? 18.25 19.953 -7.043 1 83.81 258 SER A N 1
ATOM 1940 C CA . SER A 1 258 ? 17.969 20.344 -5.672 1 83.81 258 SER A CA 1
ATOM 1941 C C . SER A 1 258 ? 18.891 21.469 -5.219 1 83.81 258 SER A C 1
ATOM 1943 O O . SER A 1 258 ? 18.453 22.422 -4.559 1 83.81 258 SER A O 1
ATOM 1945 N N . GLY A 1 259 ? 20.141 21.391 -5.543 1 78 259 GLY A N 1
ATOM 1946 C CA . GLY A 1 259 ? 21.078 22.453 -5.215 1 78 259 GLY A CA 1
ATOM 1947 C C . GLY A 1 259 ? 20.734 23.781 -5.863 1 78 259 GLY A C 1
ATOM 1948 O O . GLY A 1 259 ? 20.797 24.828 -5.215 1 78 259 GLY A O 1
ATOM 1949 N N . GLN A 1 260 ? 20.391 23.719 -7.078 1 82.56 260 GLN A N 1
ATOM 1950 C CA . GLN A 1 260 ? 20.047 24.938 -7.797 1 82.56 260 GLN A CA 1
ATOM 1951 C C . GLN A 1 260 ? 18.781 25.578 -7.23 1 82.56 260 GLN A C 1
ATOM 1953 O O . GLN A 1 260 ? 18.703 26.797 -7.07 1 82.56 260 GLN A O 1
ATOM 1958 N N . ARG A 1 261 ? 17.922 24.781 -6.98 1 79.56 261 ARG A N 1
ATOM 1959 C CA . ARG A 1 261 ? 16.656 25.297 -6.461 1 79.56 261 ARG A CA 1
ATOM 1960 C C . ARG A 1 261 ? 16.812 25.828 -5.047 1 79.56 261 ARG A C 1
ATOM 1962 O O . ARG A 1 261 ? 16.203 26.844 -4.684 1 79.56 261 ARG A O 1
ATOM 1969 N N . MET A 1 262 ? 17.562 25.125 -4.297 1 73.31 262 MET A N 1
ATOM 1970 C CA . MET A 1 262 ? 17.844 25.609 -2.945 1 73.31 262 MET A CA 1
ATOM 1971 C C . MET A 1 262 ? 18.578 26.938 -2.977 1 73.31 262 MET A C 1
ATOM 1973 O O . MET A 1 262 ? 18.312 27.812 -2.148 1 73.31 262 MET A O 1
ATOM 1977 N N . GLY A 1 263 ? 19.5 27.016 -3.922 1 67.56 263 GLY A N 1
ATOM 1978 C CA . GLY A 1 263 ? 20.203 28.281 -4.094 1 67.56 263 GLY A CA 1
ATOM 1979 C C . GLY A 1 263 ? 19.281 29.422 -4.488 1 67.56 263 GLY A C 1
ATOM 1980 O O . GLY A 1 263 ? 19.438 30.547 -3.994 1 67.56 263 GLY A O 1
ATOM 1981 N N . ARG A 1 264 ? 18.328 29.078 -5.293 1 69.06 264 ARG A N 1
ATOM 1982 C CA . ARG A 1 264 ? 17.391 30.109 -5.73 1 69.06 264 ARG A CA 1
ATOM 1983 C C . ARG A 1 264 ? 16.469 30.531 -4.594 1 69.06 264 ARG A C 1
ATOM 1985 O O . ARG A 1 264 ? 16.078 31.688 -4.492 1 69.06 264 ARG A O 1
ATOM 1992 N N . LEU A 1 265 ? 16.094 29.594 -3.791 1 59.72 265 LEU A N 1
ATOM 1993 C CA . LEU A 1 265 ? 15.195 29.875 -2.676 1 59.72 265 LEU A CA 1
ATOM 1994 C C . LEU A 1 265 ? 15.922 30.641 -1.575 1 59.72 265 LEU A C 1
ATOM 1996 O O . LEU A 1 265 ? 15.312 31.484 -0.901 1 59.72 265 LEU A O 1
ATOM 2000 N N . LEU A 1 266 ? 17.156 30.344 -1.506 1 54.47 266 LEU A N 1
ATOM 2001 C CA . LEU A 1 266 ? 17.906 31 -0.444 1 54.47 266 LEU A CA 1
ATOM 2002 C C . LEU A 1 266 ? 18.375 32.375 -0.886 1 54.47 266 LEU A C 1
ATOM 2004 O O . LEU A 1 266 ? 18.562 33.281 -0.056 1 54.47 266 LEU A O 1
ATOM 2008 N N . CYS A 1 267 ? 18.719 32.562 -2.078 1 51.03 267 CYS A N 1
ATOM 2009 C CA . CYS A 1 267 ? 19.188 33.875 -2.529 1 51.03 267 CYS A CA 1
ATOM 2010 C C . CYS A 1 267 ? 18.031 34.812 -2.809 1 51.03 267 CYS A C 1
ATOM 2012 O O . CYS A 1 267 ? 18.234 36 -3.076 1 51.03 267 CYS A O 1
ATOM 2014 N N . ARG A 1 268 ? 16.688 34.344 -2.771 1 45.94 268 ARG A N 1
ATOM 2015 C CA . ARG A 1 268 ? 15.664 35.375 -2.906 1 45.94 268 ARG A CA 1
ATOM 2016 C C . ARG A 1 268 ? 15.234 35.906 -1.54 1 45.94 268 ARG A C 1
ATOM 2018 O O . ARG A 1 268 ? 15.203 35.156 -0.562 1 45.94 268 ARG A O 1
ATOM 2025 N N . MET B 1 1 ? -20.531 71.188 19.297 1 31.12 1 MET B N 1
ATOM 2026 C CA . MET B 1 1 ? -19.5 70.188 19.609 1 31.12 1 MET B CA 1
ATOM 2027 C C . MET B 1 1 ? -19.922 68.812 19.156 1 31.12 1 MET B C 1
ATOM 2029 O O . MET B 1 1 ? -20.766 68.188 19.812 1 31.12 1 MET B O 1
ATOM 2033 N N . LEU B 1 2 ? -20.141 68.562 17.859 1 34.47 2 LEU B N 1
ATOM 2034 C CA . LEU B 1 2 ? -20.609 67.438 17.047 1 34.47 2 LEU B CA 1
ATOM 2035 C C . LEU B 1 2 ? -19.719 66.25 17.234 1 34.47 2 LEU B C 1
ATOM 2037 O O . LEU B 1 2 ? -18.516 66.312 16.969 1 34.47 2 LEU B O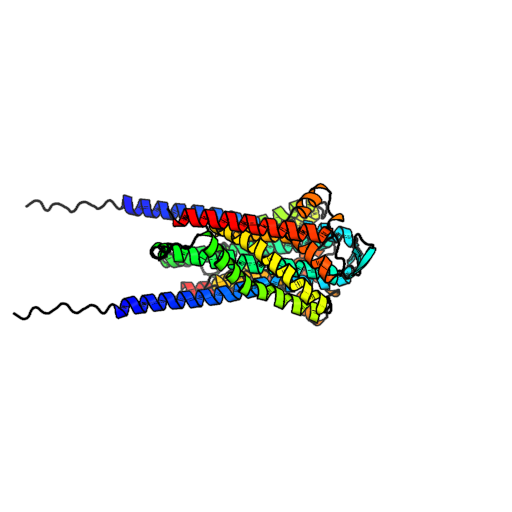 1
ATOM 2041 N N . ILE B 1 3 ? -19.984 65.438 18.281 1 37.16 3 ILE B N 1
ATOM 2042 C CA . ILE B 1 3 ? -19.328 64.188 18.672 1 37.16 3 ILE B CA 1
ATOM 2043 C C . ILE B 1 3 ? -19.141 63.312 17.438 1 37.16 3 ILE B C 1
ATOM 2045 O O . ILE B 1 3 ? -20.109 62.969 16.75 1 37.16 3 ILE B O 1
ATOM 2049 N N . LEU B 1 4 ? -18.062 63.5 16.734 1 38.59 4 LEU B N 1
ATOM 2050 C CA . LEU B 1 4 ? -17.578 62.688 15.625 1 38.59 4 LEU B CA 1
ATOM 2051 C C . LEU B 1 4 ? -17.75 61.188 15.945 1 38.59 4 LEU B C 1
ATOM 2053 O O . LEU B 1 4 ? -17.188 60.719 16.922 1 38.59 4 LEU B O 1
ATOM 2057 N N . MET B 1 5 ? -18.938 60.656 15.727 1 39.84 5 MET B N 1
ATOM 2058 C CA . MET B 1 5 ? -19.234 59.25 15.82 1 39.84 5 MET B CA 1
ATOM 2059 C C . MET B 1 5 ? -18.094 58.406 15.258 1 39.84 5 MET B C 1
ATOM 2061 O O . MET B 1 5 ? -17.609 58.688 14.156 1 39.84 5 MET B O 1
ATOM 2065 N N . PRO B 1 6 ? -17.266 57.781 16.141 1 42.72 6 PRO B N 1
ATOM 2066 C CA . PRO B 1 6 ? -16.188 56.938 15.633 1 42.72 6 PRO B CA 1
ATOM 2067 C C . PRO B 1 6 ? -16.625 56.094 14.438 1 42.72 6 PRO B C 1
ATOM 2069 O O . PRO B 1 6 ? -17.812 55.75 14.328 1 42.72 6 PRO B O 1
ATOM 2072 N N . LYS B 1 7 ? -16.047 56.219 13.312 1 42.47 7 LYS B N 1
ATOM 2073 C CA . LYS B 1 7 ? -16.172 55.469 12.078 1 42.47 7 LYS B CA 1
ATOM 2074 C C . LYS B 1 7 ? -16.281 53.969 12.375 1 42.47 7 LYS B C 1
ATOM 2076 O O . LYS B 1 7 ? -15.477 53.406 13.117 1 42.47 7 LYS B O 1
ATOM 2081 N N . LEU B 1 8 ? -17.438 53.344 12.344 1 37.38 8 LEU B N 1
ATOM 2082 C CA . LEU B 1 8 ? -17.719 51.938 12.227 1 37.38 8 LEU B CA 1
ATOM 2083 C C . LEU B 1 8 ? -16.641 51.219 11.391 1 37.38 8 LEU B C 1
ATOM 2085 O O . LEU B 1 8 ? -16.484 51.531 10.203 1 37.38 8 LEU B O 1
ATOM 2089 N N . VAL B 1 9 ? -15.461 51 11.906 1 40.97 9 VAL B N 1
ATOM 2090 C CA . VAL B 1 9 ? -14.469 50.094 11.344 1 40.97 9 VAL B CA 1
ATOM 2091 C C . VAL B 1 9 ? -15.172 48.938 10.625 1 40.97 9 VAL B C 1
ATOM 2093 O O . VAL B 1 9 ? -16.016 48.281 11.211 1 40.97 9 VAL B O 1
ATOM 2096 N N . SER B 1 10 ? -15.43 48.938 9.336 1 39.84 10 SER B N 1
ATOM 2097 C CA . SER B 1 10 ? -16.031 48.031 8.367 1 39.84 10 SER B CA 1
ATOM 2098 C C . SER B 1 10 ? -15.68 46.594 8.672 1 39.84 10 SER B C 1
ATOM 2100 O O . SER B 1 10 ? -14.508 46.188 8.586 1 39.84 10 SER B O 1
ATOM 2102 N N . PHE B 1 11 ? -16.25 45.844 9.648 1 43.38 11 PHE B N 1
ATOM 2103 C CA . PHE B 1 11 ? -16.422 44.406 9.82 1 43.38 11 PHE B CA 1
ATOM 2104 C C . PHE B 1 11 ? -16.422 43.688 8.477 1 43.38 11 PHE B C 1
ATOM 2106 O O . PHE B 1 11 ? -16.422 42.469 8.422 1 43.38 11 PHE B O 1
ATOM 2113 N N . GLU B 1 12 ? -16.719 44.344 7.422 1 46.66 12 GLU B N 1
ATOM 2114 C CA . GLU B 1 12 ? -16.672 43.719 6.098 1 46.66 12 GLU B CA 1
ATOM 2115 C C . GLU B 1 12 ? -15.258 43.312 5.738 1 46.66 12 GLU B C 1
ATOM 2117 O O . GLU B 1 12 ? -15.07 42.281 5.066 1 46.66 12 GLU B O 1
ATOM 2122 N N . GLY B 1 13 ? -14.242 44 6.133 1 49.56 13 GLY B N 1
ATOM 2123 C CA . GLY B 1 13 ? -12.875 43.656 5.781 1 49.56 13 GLY B CA 1
ATOM 2124 C C . GLY B 1 13 ? -12.375 42.406 6.5 1 49.56 13 GLY B C 1
ATOM 2125 O O . GLY B 1 13 ? -11.648 41.594 5.926 1 49.56 13 GLY B O 1
ATOM 2126 N N . SER B 1 14 ? -12.633 42.312 7.812 1 50.69 14 SER B N 1
ATOM 2127 C CA . SER B 1 14 ? -12.227 41.125 8.57 1 50.69 14 SER B CA 1
ATOM 2128 C C . SER B 1 14 ? -13.062 39.906 8.188 1 50.69 14 SER B C 1
ATOM 2130 O O . SER B 1 14 ? -12.539 38.812 8.07 1 50.69 14 SER B O 1
ATOM 2132 N N . ALA B 1 15 ? -14.398 40.156 8.008 1 52.66 15 ALA B N 1
ATOM 2133 C CA . ALA B 1 15 ? -15.281 39.094 7.57 1 52.66 15 ALA B CA 1
ATOM 2134 C C . ALA B 1 15 ? -14.906 38.594 6.172 1 52.66 15 ALA B C 1
ATOM 2136 O O . ALA B 1 15 ? -14.961 37.406 5.887 1 52.66 15 ALA B O 1
ATOM 2137 N N . GLY B 1 16 ? -14.547 39.531 5.293 1 51.88 16 GLY B N 1
ATOM 2138 C CA . GLY B 1 16 ? -14.117 39.125 3.957 1 51.88 16 GLY B CA 1
ATOM 2139 C C . GLY B 1 16 ? -12.844 38.312 3.951 1 51.88 16 GLY B C 1
ATOM 2140 O O . GLY B 1 16 ? -12.703 37.375 3.166 1 51.88 16 GLY B O 1
ATOM 2141 N N . ARG B 1 17 ? -11.93 38.781 4.809 1 57.09 17 ARG B N 1
ATOM 2142 C CA . ARG B 1 17 ? -10.672 38.031 4.938 1 57.09 17 ARG B CA 1
ATOM 2143 C C . ARG B 1 17 ? -10.906 36.656 5.562 1 57.09 17 ARG B C 1
ATOM 2145 O O . ARG B 1 17 ? -10.305 35.688 5.137 1 57.09 17 ARG B O 1
ATOM 2152 N N . SER B 1 18 ? -11.789 36.656 6.523 1 57.5 18 SER B N 1
ATOM 2153 C CA . SER B 1 18 ? -12.102 35.375 7.156 1 57.5 18 SER B CA 1
ATOM 2154 C C . SER B 1 18 ? -12.805 34.438 6.184 1 57.5 18 SER B C 1
ATOM 2156 O O . SER B 1 18 ? -12.523 33.25 6.164 1 57.5 18 SER B O 1
ATOM 2158 N N . VAL B 1 19 ? -13.672 35.062 5.363 1 55.41 19 VAL B N 1
ATOM 2159 C CA . VAL B 1 19 ? -14.383 34.25 4.379 1 55.41 19 VAL B CA 1
ATOM 2160 C C . VAL B 1 19 ? -13.406 33.719 3.318 1 55.41 19 VAL B C 1
ATOM 2162 O O . VAL B 1 19 ? -13.508 32.594 2.867 1 55.41 19 VAL B O 1
ATOM 2165 N N . ARG B 1 20 ? -12.5 34.562 2.928 1 57.53 20 ARG B N 1
ATOM 2166 C CA . ARG B 1 20 ? -11.523 34.156 1.917 1 57.53 20 ARG B CA 1
ATOM 2167 C C . ARG B 1 20 ? -10.594 33.094 2.457 1 57.53 20 ARG B C 1
ATOM 2169 O O . ARG B 1 20 ? -10.242 32.156 1.74 1 57.53 20 ARG B O 1
ATOM 2176 N N . VAL B 1 21 ? -10.234 33.219 3.662 1 57.75 21 VAL B N 1
ATOM 2177 C CA . VAL B 1 21 ? -9.398 32.219 4.301 1 57.75 21 VAL B CA 1
ATOM 2178 C C . VAL B 1 21 ? -10.18 30.906 4.438 1 57.75 21 VAL B C 1
ATOM 2180 O O . VAL B 1 21 ? -9.641 29.828 4.207 1 57.75 21 VAL B O 1
ATOM 2183 N N . THR B 1 22 ? -11.461 31.125 4.746 1 57 22 THR B N 1
ATOM 2184 C CA . THR B 1 22 ? -12.32 29.938 4.875 1 57 22 THR B CA 1
ATOM 2185 C C . THR B 1 22 ? -12.547 29.281 3.516 1 57 22 THR B C 1
ATOM 2187 O O . THR B 1 22 ? -12.547 28.062 3.404 1 57 22 THR B O 1
ATOM 2190 N N . GLU B 1 23 ? -12.734 30.047 2.506 1 55.75 23 GLU B N 1
ATOM 2191 C CA . GLU B 1 23 ? -12.938 29.531 1.16 1 55.75 23 GLU B CA 1
ATOM 2192 C C . GLU B 1 23 ? -11.688 28.812 0.654 1 55.75 23 GLU B C 1
ATOM 2194 O O . GLU B 1 23 ? -11.781 27.766 0.018 1 55.75 23 GLU B O 1
ATOM 2199 N N . ARG B 1 24 ? -10.602 29.469 0.844 1 55.34 24 ARG B N 1
ATOM 2200 C CA . ARG B 1 24 ? -9.344 28.859 0.448 1 55.34 24 ARG B CA 1
ATOM 2201 C C . ARG B 1 24 ? -9.117 27.547 1.196 1 55.34 24 ARG B C 1
ATOM 2203 O O . ARG B 1 24 ? -8.633 26.578 0.62 1 55.34 24 ARG B O 1
ATOM 2210 N N . ASN B 1 25 ? -9.586 27.547 2.363 1 55.06 25 ASN B N 1
ATOM 2211 C CA . ASN B 1 25 ? -9.469 26.344 3.164 1 55.06 25 ASN B CA 1
ATOM 2212 C C . ASN B 1 25 ? -10.391 25.234 2.652 1 55.06 25 ASN B C 1
ATOM 2214 O O . ASN B 1 25 ? -10 24.062 2.609 1 55.06 25 ASN B O 1
ATOM 2218 N N . VAL B 1 26 ? -11.508 25.75 2.227 1 57.19 26 VAL B N 1
ATOM 2219 C CA . VAL B 1 26 ? -12.484 24.797 1.714 1 57.19 26 VAL B CA 1
ATOM 2220 C C . VAL B 1 26 ? -11.992 24.219 0.39 1 57.19 26 VAL B C 1
ATOM 2222 O O . VAL B 1 26 ? -12.148 23.016 0.138 1 57.19 26 VAL B O 1
ATOM 2225 N N . THR B 1 27 ? -11.492 25 -0.478 1 56.97 27 THR B N 1
ATOM 2226 C CA . THR B 1 27 ? -10.992 24.531 -1.766 1 56.97 27 THR B CA 1
ATOM 2227 C C . THR B 1 27 ? -9.805 23.594 -1.574 1 56.97 27 THR B C 1
ATOM 2229 O O . THR B 1 27 ? -9.695 22.578 -2.264 1 56.97 27 THR B O 1
ATOM 2232 N N . ALA B 1 28 ? -9.039 23.969 -0.652 1 58.28 28 ALA B N 1
ATOM 2233 C CA . ALA B 1 28 ? -7.891 23.109 -0.336 1 58.28 28 ALA B CA 1
ATOM 2234 C C . ALA B 1 28 ? -8.344 21.766 0.232 1 58.28 28 ALA B C 1
ATOM 2236 O O . ALA B 1 28 ? -7.785 20.734 -0.105 1 58.28 28 ALA B O 1
ATOM 2237 N N . LEU B 1 29 ? -9.375 21.953 0.924 1 58.25 29 LEU B N 1
ATOM 2238 C CA . LEU B 1 29 ? -9.922 20.734 1.522 1 58.25 29 LEU B CA 1
ATOM 2239 C C . LEU B 1 29 ? -10.578 19.859 0.464 1 58.25 29 LEU B C 1
ATOM 2241 O O . LEU B 1 29 ? -10.445 18.625 0.505 1 58.25 29 LEU B O 1
ATOM 2245 N N . LYS B 1 30 ? -11.164 20.531 -0.479 1 64.19 30 LYS B N 1
ATOM 2246 C CA . LYS B 1 30 ? -11.82 19.797 -1.554 1 64.19 30 LYS B CA 1
ATOM 2247 C C . LYS B 1 30 ? -10.805 19.078 -2.436 1 64.19 30 LYS B C 1
ATOM 2249 O O . LYS B 1 30 ? -11.016 17.938 -2.838 1 64.19 30 LYS B O 1
ATOM 2254 N N . SER B 1 31 ? -9.805 19.734 -2.752 1 64.25 31 SER B N 1
ATOM 2255 C CA . SER B 1 31 ? -8.766 19.141 -3.584 1 64.25 31 SER B CA 1
ATOM 2256 C C . SER B 1 31 ? -8.086 17.984 -2.875 1 64.25 31 SER B C 1
ATOM 2258 O O . SER B 1 31 ? -7.832 16.938 -3.484 1 64.25 31 SER B O 1
ATOM 2260 N N . ALA B 1 32 ? -7.867 18.156 -1.636 1 62.97 32 ALA B N 1
ATOM 2261 C CA . ALA B 1 32 ? -7.273 17.094 -0.839 1 62.97 32 ALA B CA 1
ATOM 2262 C C . ALA B 1 32 ? -8.195 15.875 -0.775 1 62.97 32 ALA B C 1
ATOM 2264 O O . ALA B 1 32 ? -7.73 14.734 -0.86 1 62.97 32 ALA B O 1
ATOM 2265 N N . TYR B 1 33 ? -9.391 16.281 -0.779 1 64.75 33 TYR B N 1
ATOM 2266 C CA . TYR B 1 33 ? -10.398 15.227 -0.706 1 64.75 33 TYR B CA 1
ATOM 2267 C C . TYR B 1 33 ? -10.406 14.383 -1.974 1 64.75 33 TYR B C 1
ATOM 2269 O O . TYR B 1 33 ? -10.383 13.148 -1.905 1 64.75 33 TYR B O 1
ATOM 2277 N N . TRP B 1 34 ? -10.312 15.023 -3.098 1 70.56 34 TRP B N 1
ATOM 2278 C CA . TRP B 1 34 ? -10.391 14.297 -4.359 1 70.56 34 TRP B CA 1
ATOM 2279 C C . TRP B 1 34 ? -9.148 13.43 -4.559 1 70.56 34 TRP B C 1
ATOM 2281 O O . TRP B 1 34 ? -9.234 12.328 -5.102 1 70.56 34 TRP B O 1
ATOM 2291 N N . LEU B 1 35 ? -8.117 13.883 -4.047 1 67 35 LEU B N 1
ATOM 2292 C CA . LEU B 1 35 ? -6.875 13.125 -4.184 1 67 35 LEU B CA 1
ATOM 2293 C C . LEU B 1 35 ? -6.91 11.867 -3.328 1 67 35 LEU B C 1
ATOM 2295 O O . LEU B 1 35 ? -6.473 10.797 -3.768 1 67 35 LEU B O 1
ATOM 2299 N N . VAL B 1 36 ? -7.469 12.047 -2.234 1 65 36 VAL B N 1
ATOM 2300 C CA . VAL B 1 36 ? -7.578 10.898 -1.338 1 65 36 VAL B CA 1
ATOM 2301 C C . VAL B 1 36 ? -8.57 9.883 -1.915 1 65 36 VAL B C 1
ATOM 2303 O O . VAL B 1 36 ? -8.328 8.68 -1.866 1 65 36 VAL B O 1
ATOM 2306 N N . MET B 1 37 ? -9.578 10.5 -2.51 1 71.62 37 MET B N 1
ATOM 2307 C CA . MET B 1 37 ? -10.609 9.641 -3.086 1 71.62 37 MET B CA 1
ATOM 2308 C C . MET B 1 37 ? -10.07 8.859 -4.281 1 71.62 37 MET B C 1
ATOM 2310 O O . MET B 1 37 ? -10.297 7.656 -4.398 1 71.62 37 MET B O 1
ATOM 2314 N N . ILE B 1 38 ? -9.359 9.477 -5.016 1 76.5 38 ILE B N 1
ATOM 2315 C CA . ILE B 1 38 ? -8.805 8.828 -6.195 1 76.5 38 ILE B CA 1
ATOM 2316 C C . ILE B 1 38 ? -7.766 7.789 -5.773 1 76.5 38 ILE B C 1
ATOM 2318 O O . ILE B 1 38 ? -7.703 6.695 -6.34 1 76.5 38 ILE B O 1
ATOM 2322 N N . GLY B 1 39 ? -7.086 8.18 -4.727 1 74.31 39 GLY B N 1
ATOM 2323 C CA . GLY B 1 39 ? -6.082 7.254 -4.223 1 74.31 39 GLY B CA 1
ATOM 2324 C C . GLY B 1 39 ? -6.676 5.965 -3.688 1 74.31 39 GLY B C 1
ATOM 2325 O O . GLY B 1 39 ? -6.148 4.879 -3.947 1 74.31 39 GLY B O 1
ATOM 2326 N N . GLY B 1 40 ? -7.809 6.156 -3.016 1 74.81 40 GLY B N 1
ATOM 2327 C CA . GLY B 1 40 ? -8.469 5 -2.432 1 74.81 40 GLY B CA 1
ATOM 2328 C C . GLY B 1 40 ? -8.961 4.008 -3.469 1 74.81 40 GLY B C 1
ATOM 2329 O O . GLY B 1 40 ? -9.031 2.807 -3.205 1 74.81 40 GLY B O 1
ATOM 2330 N N . LEU B 1 41 ? -9.258 4.484 -4.621 1 81.75 41 LEU B N 1
ATOM 2331 C CA . LEU B 1 41 ? -9.727 3.621 -5.699 1 81.75 41 LEU B CA 1
ATOM 2332 C C . LEU B 1 41 ? -8.562 3.121 -6.543 1 81.75 41 LEU B C 1
ATOM 2334 O O . LEU B 1 41 ? -8.547 1.964 -6.969 1 81.75 41 LEU B O 1
ATOM 2338 N N . LEU B 1 42 ? -7.656 3.936 -6.699 1 85.62 42 LEU B N 1
ATOM 2339 C CA . LEU B 1 42 ? -6.539 3.637 -7.59 1 85.62 42 LEU B CA 1
ATOM 2340 C C . LEU B 1 42 ? -5.695 2.49 -7.043 1 85.62 42 LEU B C 1
ATOM 2342 O O . LEU B 1 42 ? -5.242 1.631 -7.801 1 85.62 42 LEU B O 1
ATOM 2346 N N . GLU B 1 43 ? -5.652 2.43 -5.793 1 87.06 43 GLU B N 1
ATOM 2347 C CA . GLU B 1 43 ? -4.773 1.444 -5.176 1 87.06 43 GLU B CA 1
ATOM 2348 C C . GLU B 1 43 ? -5.262 0.023 -5.441 1 87.06 43 GLU B C 1
ATOM 2350 O O . GLU B 1 43 ? -4.531 -0.793 -6.008 1 87.06 43 GLU B O 1
ATOM 2355 N N . PRO B 1 44 ? -6.496 -0.24 -5.199 1 89.75 44 PRO B N 1
ATOM 2356 C CA . PRO B 1 44 ? -6.98 -1.588 -5.508 1 89.75 44 PRO B CA 1
ATOM 2357 C C . PRO B 1 44 ? -6.945 -1.9 -7 1 89.75 44 PRO B C 1
ATOM 2359 O O . PRO B 1 44 ? -6.691 -3.043 -7.391 1 89.75 44 PRO B O 1
ATOM 2362 N N . VAL B 1 45 ? -7.188 -0.946 -7.762 1 90.88 45 VAL B N 1
ATOM 2363 C CA . VAL B 1 45 ? -7.16 -1.149 -9.203 1 90.88 45 VAL B CA 1
ATOM 2364 C C . VAL B 1 45 ? -5.738 -1.476 -9.656 1 90.88 45 VAL B C 1
ATOM 2366 O O . VAL B 1 45 ? -5.527 -2.396 -10.453 1 90.88 45 VAL B O 1
ATOM 2369 N N . LEU B 1 46 ? -4.797 -0.777 -9.102 1 90.75 46 LEU B N 1
ATOM 2370 C CA . LEU B 1 46 ? -3.4 -1.033 -9.438 1 90.75 46 LEU B CA 1
ATOM 2371 C C . LEU B 1 46 ? -2.971 -2.414 -8.953 1 90.75 46 LEU B C 1
ATOM 2373 O O . LEU B 1 46 ? -2.23 -3.115 -9.648 1 90.75 46 LEU B O 1
ATOM 2377 N N . TYR B 1 47 ? -3.465 -2.797 -7.828 1 92.19 47 TYR B N 1
ATOM 2378 C CA . TYR B 1 47 ? -3.178 -4.133 -7.32 1 92.19 47 TYR B CA 1
ATOM 2379 C C . TYR B 1 47 ? -3.74 -5.203 -8.25 1 92.19 47 TYR B C 1
ATOM 2381 O O . TYR B 1 47 ? -3.08 -6.207 -8.523 1 92.19 47 TYR B O 1
ATOM 2389 N N . LEU B 1 48 ? -4.965 -4.93 -8.672 1 92.38 48 LEU B N 1
ATOM 2390 C CA . LEU B 1 48 ? -5.605 -5.898 -9.555 1 92.38 48 LEU B CA 1
ATOM 2391 C C . LEU B 1 48 ? -4.805 -6.074 -10.844 1 92.38 48 LEU B C 1
ATOM 2393 O O . LEU B 1 48 ? -4.574 -7.199 -11.289 1 92.38 48 LEU B O 1
ATOM 2397 N N . PHE B 1 49 ? -4.309 -5.043 -11.352 1 89.38 49 PHE B N 1
ATOM 2398 C CA . PHE B 1 49 ? -3.562 -5.113 -12.609 1 89.38 49 PHE B CA 1
ATOM 2399 C C . PHE B 1 49 ? -2.164 -5.672 -12.375 1 89.38 49 PHE B C 1
ATOM 2401 O O . PHE B 1 49 ? -1.677 -6.488 -13.156 1 89.38 49 PHE B O 1
ATOM 2408 N N . SER B 1 50 ? -1.562 -5.25 -11.297 1 87.31 50 SER B N 1
ATOM 2409 C CA . SER B 1 50 ? -0.185 -5.668 -11.047 1 87.31 50 SER B CA 1
ATOM 2410 C C . SER B 1 50 ? -0.12 -7.121 -10.594 1 87.31 50 SER B C 1
ATOM 2412 O O . SER B 1 50 ? 0.593 -7.934 -11.188 1 87.31 50 SER B O 1
ATOM 2414 N N . ILE B 1 51 ? -0.924 -7.395 -9.617 1 85.81 51 ILE B N 1
ATOM 2415 C CA . ILE B 1 51 ? -0.815 -8.711 -9.008 1 85.81 51 ILE B CA 1
ATOM 2416 C C . ILE B 1 51 ? -1.872 -9.648 -9.594 1 85.81 51 ILE B C 1
ATOM 2418 O O . ILE B 1 51 ? -1.57 -10.781 -9.969 1 85.81 51 ILE B O 1
ATOM 2422 N N . GLY B 1 52 ? -3.076 -9.172 -9.719 1 86.38 52 GLY B N 1
ATOM 2423 C CA . GLY B 1 52 ? -4.117 -10.008 -10.297 1 86.38 52 GLY B CA 1
ATOM 2424 C C . GLY B 1 52 ? -3.801 -10.469 -11.703 1 86.38 52 GLY B C 1
ATOM 2425 O O . GLY B 1 52 ? -3.777 -11.672 -11.977 1 86.38 52 GLY B O 1
ATOM 2426 N N . VAL B 1 53 ? -3.422 -9.578 -12.445 1 83.12 53 VAL B N 1
ATOM 2427 C CA . VAL B 1 53 ? -3.186 -9.914 -13.852 1 83.12 53 VAL B CA 1
ATOM 2428 C C . VAL B 1 53 ? -1.726 -10.312 -14.047 1 83.12 53 VAL B C 1
ATOM 2430 O O . VAL B 1 53 ? -1.435 -11.328 -14.688 1 83.12 53 VAL B O 1
ATOM 2433 N N . GLY B 1 54 ? -0.83 -9.602 -13.484 1 84.44 54 GLY B N 1
ATOM 2434 C CA . GLY B 1 54 ? 0.584 -9.891 -13.656 1 84.44 54 GLY B CA 1
ATOM 2435 C C . GLY B 1 54 ? 0.99 -11.234 -13.094 1 84.44 54 GLY B C 1
ATOM 2436 O O . GLY B 1 54 ? 1.494 -12.094 -13.82 1 84.44 54 GLY B O 1
ATOM 2437 N N . VAL B 1 55 ? 0.728 -11.398 -11.844 1 85 55 VAL B N 1
ATOM 2438 C CA . VAL B 1 55 ? 1.074 -12.656 -11.195 1 85 55 VAL B CA 1
ATOM 2439 C C . VAL B 1 55 ? 0.139 -13.766 -11.68 1 85 55 VAL B C 1
ATOM 2441 O O . VAL B 1 55 ? 0.533 -14.93 -11.758 1 85 55 VAL B O 1
ATOM 2444 N N . GLY B 1 56 ? -1.104 -13.336 -11.961 1 86.19 56 GLY B N 1
ATOM 2445 C CA . GLY B 1 56 ? -2.051 -14.297 -12.5 1 86.19 56 GLY B CA 1
ATOM 2446 C C . GLY B 1 56 ? -1.558 -14.969 -13.773 1 86.19 56 GLY B C 1
ATOM 2447 O O . GLY B 1 56 ? -1.813 -16.156 -13.992 1 86.19 56 GLY B O 1
ATOM 2448 N N . ALA B 1 57 ? -0.85 -14.336 -14.547 1 83.31 57 ALA B N 1
ATOM 2449 C CA . ALA B 1 57 ? -0.316 -14.898 -15.781 1 83.31 57 ALA B CA 1
ATOM 2450 C C . ALA B 1 57 ? 0.775 -15.922 -15.492 1 83.31 57 ALA B C 1
ATOM 2452 O O . ALA B 1 57 ? 1.023 -16.828 -16.297 1 83.31 57 ALA B O 1
ATOM 2453 N N . LEU B 1 58 ? 1.327 -15.828 -14.336 1 79.06 58 LEU B N 1
ATOM 2454 C CA . LEU B 1 58 ? 2.375 -16.766 -13.938 1 79.06 58 LEU B CA 1
ATOM 2455 C C . LEU B 1 58 ? 1.776 -18.016 -13.312 1 79.06 58 LEU B C 1
ATOM 2457 O O . LEU B 1 58 ? 2.295 -19.109 -13.5 1 79.06 58 LEU B O 1
ATOM 2461 N N . ILE B 1 59 ? 0.724 -17.812 -12.562 1 78 59 ILE B N 1
ATOM 2462 C CA . ILE B 1 59 ? 0.125 -18.891 -11.773 1 78 59 ILE B CA 1
ATOM 2463 C C . ILE B 1 59 ? -0.845 -19.688 -12.641 1 78 59 ILE B C 1
ATOM 2465 O O . ILE B 1 59 ? -0.897 -20.922 -12.547 1 78 59 ILE B O 1
ATOM 2469 N N . GLY B 1 60 ? -1.543 -18.984 -13.398 1 80.69 60 GLY B N 1
ATOM 2470 C CA . GLY B 1 60 ? -2.646 -19.609 -14.109 1 80.69 60 GLY B CA 1
ATOM 2471 C C . GLY B 1 60 ? -3.869 -19.828 -13.234 1 80.69 60 GLY B C 1
ATOM 2472 O O . GLY B 1 60 ? -4.344 -18.891 -12.586 1 80.69 60 GLY B O 1
ATOM 2473 N N . ASP B 1 61 ? -4.352 -21.062 -13.172 1 84.69 61 ASP B N 1
ATOM 2474 C CA . ASP B 1 61 ? -5.57 -21.328 -12.422 1 84.69 61 ASP B CA 1
ATOM 2475 C C . ASP B 1 61 ? -5.246 -21.859 -11.023 1 84.69 61 ASP B C 1
ATOM 2477 O O . ASP B 1 61 ? -4.238 -22.547 -10.836 1 84.69 61 ASP B O 1
ATOM 2481 N N . ILE B 1 62 ? -6.055 -21.406 -10.148 1 80.56 62 ILE B N 1
ATOM 2482 C CA . ILE B 1 62 ? -5.887 -21.922 -8.789 1 80.56 62 ILE B CA 1
ATOM 2483 C C . ILE B 1 62 ? -7.109 -22.734 -8.391 1 80.56 62 ILE B C 1
ATOM 2485 O O . ILE B 1 62 ? -8.227 -22.469 -8.844 1 80.56 62 ILE B O 1
ATOM 2489 N N . GLU B 1 63 ? -6.781 -23.734 -7.574 1 80.31 63 GLU B N 1
ATOM 2490 C CA . GLU B 1 63 ? -7.852 -24.609 -7.102 1 80.31 63 GLU B CA 1
ATOM 2491 C C . GLU B 1 63 ? -8.43 -24.109 -5.781 1 80.31 63 GLU B C 1
ATOM 2493 O O . GLU B 1 63 ? -7.688 -23.891 -4.816 1 80.31 63 GLU B O 1
ATOM 2498 N N . LEU B 1 64 ? -9.672 -23.875 -5.715 1 75.75 64 LEU B N 1
ATOM 2499 C CA . LEU B 1 64 ? -10.367 -23.453 -4.5 1 75.75 64 LEU B CA 1
ATOM 2500 C C . LEU B 1 64 ? -10.758 -24.656 -3.646 1 75.75 64 LEU B C 1
ATOM 2502 O O . LEU B 1 64 ? -10.734 -25.797 -4.121 1 75.75 64 LEU B O 1
ATOM 2506 N N . PRO B 1 65 ? -10.953 -24.531 -2.26 1 67.75 65 PRO B N 1
ATOM 2507 C CA . PRO B 1 65 ? -11.305 -25.641 -1.374 1 67.75 65 PRO B CA 1
ATOM 2508 C C . PRO B 1 65 ? -12.5 -26.438 -1.883 1 67.75 65 PRO B C 1
ATOM 2510 O O . PRO B 1 65 ? -12.594 -27.641 -1.634 1 67.75 65 PRO B O 1
ATOM 2513 N N . GLY B 1 66 ? -13.203 -26.125 -2.977 1 66.69 66 GLY B N 1
ATOM 2514 C CA . GLY B 1 66 ? -14.328 -26.812 -3.596 1 66.69 66 GLY B CA 1
ATOM 2515 C C . GLY B 1 66 ? -13.984 -27.438 -4.934 1 66.69 66 GLY B C 1
ATOM 2516 O O . GLY B 1 66 ? -14.828 -28.078 -5.559 1 66.69 66 GLY B O 1
ATOM 2517 N N . GLY B 1 67 ? -12.719 -27.422 -5.23 1 73.19 67 GLY B N 1
ATOM 2518 C CA . GLY B 1 67 ? -12.258 -28.094 -6.438 1 73.19 67 GLY B CA 1
ATOM 2519 C C . GLY B 1 67 ? -12.43 -27.25 -7.688 1 73.19 67 GLY B C 1
ATOM 2520 O O . GLY B 1 67 ? -12 -27.656 -8.773 1 73.19 67 GLY B O 1
ATOM 2521 N N . ARG B 1 68 ? -13.023 -26.172 -7.582 1 80.44 68 ARG B N 1
ATOM 2522 C CA . ARG B 1 68 ? -13.258 -25.312 -8.742 1 80.44 68 ARG B CA 1
ATOM 2523 C C . ARG B 1 68 ? -11.992 -24.531 -9.102 1 80.44 68 ARG B C 1
ATOM 2525 O O . ARG B 1 68 ? -11.305 -24.016 -8.227 1 80.44 68 ARG B O 1
ATOM 2532 N N . LEU B 1 69 ? -11.688 -24.562 -10.414 1 87.12 69 LEU B N 1
ATOM 2533 C CA . LEU B 1 69 ? -10.539 -23.828 -10.914 1 87.12 69 LEU B CA 1
ATOM 2534 C C . LEU B 1 69 ? -10.945 -22.422 -11.375 1 87.12 69 LEU B C 1
ATOM 2536 O O . LEU B 1 69 ? -11.938 -22.266 -12.094 1 87.12 69 LEU B O 1
ATOM 2540 N N . VAL B 1 70 ? -10.359 -21.531 -10.797 1 87.81 70 VAL B N 1
ATOM 2541 C CA . VAL B 1 70 ? -10.586 -20.141 -11.211 1 87.81 70 VAL B CA 1
ATOM 2542 C C . VAL B 1 70 ? -9.25 -19.469 -11.523 1 87.81 70 VAL B C 1
ATOM 2544 O O . VAL B 1 70 ? -8.211 -19.875 -11 1 87.81 70 VAL B O 1
ATOM 2547 N N . SER B 1 71 ? -9.359 -18.547 -12.398 1 91.19 71 SER B N 1
ATOM 2548 C CA . SER B 1 71 ? -8.133 -17.797 -12.656 1 91.19 71 SER B CA 1
ATOM 2549 C C . SER B 1 71 ? -7.707 -17 -11.43 1 91.19 71 SER B C 1
ATOM 2551 O O . SER B 1 71 ? -8.539 -16.609 -10.617 1 91.19 71 SER B O 1
ATOM 2553 N N . TYR B 1 72 ? -6.469 -16.797 -11.305 1 90.25 72 TYR B N 1
ATOM 2554 C CA . TYR B 1 72 ? -5.949 -16.047 -10.172 1 90.25 72 TYR B CA 1
ATOM 2555 C C . TYR B 1 72 ? -6.531 -14.633 -10.148 1 90.25 72 TYR B C 1
ATOM 2557 O O . TYR B 1 72 ? -6.805 -14.086 -9.078 1 90.25 72 TYR B O 1
ATOM 2565 N N . THR B 1 73 ? -6.738 -14.07 -11.289 1 92.06 73 THR B N 1
ATOM 2566 C CA . THR B 1 73 ? -7.324 -12.742 -11.375 1 92.06 73 THR B CA 1
ATOM 2567 C C . THR B 1 73 ? -8.742 -12.742 -10.812 1 92.06 73 THR B C 1
ATOM 2569 O O . THR B 1 73 ? -9.125 -11.828 -10.078 1 92.06 73 THR B O 1
ATOM 2572 N N . GLU B 1 74 ? -9.477 -13.773 -11.109 1 92.31 74 GLU B N 1
ATOM 2573 C CA . GLU B 1 74 ? -10.836 -13.914 -10.602 1 92.31 74 GLU B CA 1
ATOM 2574 C C . GLU B 1 74 ? -10.844 -14.133 -9.094 1 92.31 74 GLU B C 1
ATOM 2576 O O . GLU B 1 74 ? -11.789 -13.727 -8.406 1 92.31 74 GLU B O 1
ATOM 2581 N N . PHE B 1 75 ? -9.828 -14.75 -8.688 1 90.56 75 PHE B N 1
ATOM 2582 C CA . PHE B 1 75 ? -9.711 -15.023 -7.262 1 90.56 75 PHE B CA 1
ATOM 2583 C C . PHE B 1 75 ? -9.414 -13.742 -6.492 1 90.56 75 PHE B C 1
ATOM 2585 O O . PHE B 1 75 ? -9.953 -13.516 -5.406 1 90.56 75 PHE B O 1
ATOM 2592 N N . VAL B 1 76 ? -8.57 -12.844 -7.039 1 93.44 76 VAL B N 1
ATOM 2593 C CA . VAL B 1 76 ? -8.047 -11.672 -6.348 1 93.44 76 VAL B CA 1
ATOM 2594 C C . VAL B 1 76 ? -9.039 -10.523 -6.461 1 93.44 76 VAL B C 1
ATOM 2596 O O . VAL B 1 76 ? -9.148 -9.695 -5.555 1 93.44 76 VAL B O 1
ATOM 2599 N N . ALA B 1 77 ? -9.812 -10.445 -7.465 1 95.25 77 ALA B N 1
ATOM 2600 C CA . ALA B 1 77 ? -10.656 -9.297 -7.805 1 95.25 77 ALA B CA 1
ATOM 2601 C C . ALA B 1 77 ? -11.656 -9.008 -6.691 1 95.25 77 ALA B C 1
ATOM 2603 O O . ALA B 1 77 ? -11.797 -7.859 -6.254 1 95.25 77 ALA B O 1
ATOM 2604 N N . PRO B 1 78 ? -12.32 -10.023 -6.215 1 94.5 78 PRO B N 1
ATOM 2605 C CA . PRO B 1 78 ? -13.297 -9.734 -5.16 1 94.5 78 PRO B CA 1
ATOM 2606 C C . PRO B 1 78 ? -12.648 -9.172 -3.896 1 94.5 78 PRO B C 1
ATOM 2608 O O . PRO B 1 78 ? -13.266 -8.375 -3.184 1 94.5 78 PRO B O 1
ATOM 2611 N N . ALA B 1 79 ? -11.492 -9.641 -3.59 1 94.69 79 ALA B N 1
ATOM 2612 C CA . ALA B 1 79 ? -10.766 -9.117 -2.438 1 94.69 79 ALA B CA 1
ATOM 2613 C C . ALA B 1 79 ? -10.445 -7.633 -2.623 1 94.69 79 ALA B C 1
ATOM 2615 O O . ALA B 1 79 ? -10.516 -6.852 -1.672 1 94.69 79 ALA B O 1
ATOM 2616 N N . MET B 1 80 ? -10.078 -7.25 -3.832 1 95.06 80 MET B N 1
ATOM 2617 C CA . MET B 1 80 ? -9.812 -5.848 -4.129 1 95.06 80 MET B CA 1
ATOM 2618 C C . MET B 1 80 ? -11.078 -5.012 -3.986 1 95.06 80 MET B C 1
ATOM 2620 O O . MET B 1 80 ? -11.023 -3.865 -3.537 1 95.06 80 MET B O 1
ATOM 2624 N N . LEU B 1 81 ? -12.109 -5.621 -4.418 1 95.94 81 LEU B N 1
ATOM 2625 C CA . LEU B 1 81 ? -13.398 -4.945 -4.277 1 95.94 81 LEU B CA 1
ATOM 2626 C C . LEU B 1 81 ? -13.719 -4.691 -2.811 1 95.94 81 LEU B C 1
ATOM 2628 O O . LEU B 1 81 ? -14.094 -3.576 -2.438 1 95.94 81 LEU B O 1
ATOM 2632 N N . ALA B 1 82 ? -13.57 -5.707 -1.999 1 96 82 ALA B N 1
ATOM 2633 C CA . ALA B 1 82 ? -13.812 -5.559 -0.564 1 96 82 ALA B CA 1
ATOM 2634 C C . ALA B 1 82 ? -12.875 -4.52 0.043 1 96 82 ALA B C 1
ATOM 2636 O O . ALA B 1 82 ? -13.289 -3.715 0.879 1 96 82 ALA B O 1
ATOM 2637 N N . ALA B 1 83 ? -11.656 -4.578 -0.36 1 93.75 83 ALA B N 1
ATOM 2638 C CA . ALA B 1 83 ? -10.68 -3.611 0.122 1 93.75 83 ALA B CA 1
ATOM 2639 C C . ALA B 1 83 ? -11.055 -2.191 -0.291 1 93.75 83 ALA B C 1
ATOM 2641 O O . ALA B 1 83 ? -10.875 -1.246 0.481 1 93.75 83 ALA B O 1
ATOM 2642 N N . SER B 1 84 ? -11.461 -2.051 -1.494 1 92.94 84 SER B N 1
ATOM 2643 C CA . SER B 1 84 ? -11.898 -0.745 -1.972 1 92.94 84 SER B CA 1
ATOM 2644 C C . SER B 1 84 ? -13.062 -0.215 -1.136 1 92.94 84 SER B C 1
ATOM 2646 O O . SER B 1 84 ? -13.102 0.971 -0.803 1 92.94 84 SER B O 1
ATOM 2648 N N . ALA B 1 85 ? -13.984 -1.05 -0.88 1 93.88 85 ALA B N 1
ATOM 2649 C CA . ALA B 1 85 ? -15.117 -0.668 -0.046 1 93.88 85 ALA B CA 1
ATOM 2650 C C . ALA B 1 85 ? -14.656 -0.229 1.341 1 93.88 85 ALA B C 1
ATOM 2652 O O . ALA B 1 85 ? -15.141 0.771 1.875 1 93.88 85 ALA B O 1
ATOM 2653 N N . MET B 1 86 ? -13.781 -1.003 1.893 1 93.75 86 MET B N 1
ATOM 2654 C CA . MET B 1 86 ? -13.219 -0.655 3.193 1 93.75 86 MET B CA 1
ATOM 2655 C C . MET B 1 86 ? -12.531 0.705 3.143 1 93.75 86 MET B C 1
ATOM 2657 O O . MET B 1 86 ? -12.773 1.558 4 1 93.75 86 MET B O 1
ATOM 2661 N N . SER B 1 87 ? -11.695 0.931 2.146 1 89.62 87 SER B N 1
ATOM 2662 C CA . SER B 1 87 ? -10.93 2.166 2.014 1 89.62 87 SER B CA 1
ATOM 2663 C C . SER B 1 87 ? -11.852 3.373 1.866 1 89.62 87 SER B C 1
ATOM 2665 O O . SER B 1 87 ? -11.625 4.414 2.49 1 89.62 87 SER B O 1
ATOM 2667 N N . GLY B 1 88 ? -12.797 3.215 1.006 1 87 88 GLY B N 1
ATOM 2668 C CA . GLY B 1 88 ? -13.758 4.297 0.854 1 87 88 GLY B CA 1
ATOM 2669 C C . GLY B 1 88 ? -14.477 4.641 2.143 1 87 88 GLY B C 1
ATOM 2670 O O . GLY B 1 88 ? -14.648 5.816 2.473 1 87 88 GLY B O 1
ATOM 2671 N N . ALA B 1 89 ? -14.867 3.652 2.838 1 90.88 89 ALA B N 1
ATOM 2672 C CA . ALA B 1 89 ? -15.602 3.852 4.086 1 90.88 89 ALA B CA 1
ATOM 2673 C C . ALA B 1 89 ? -14.719 4.523 5.137 1 90.88 89 ALA B C 1
ATOM 2675 O O . ALA B 1 89 ? -15.148 5.469 5.801 1 90.88 89 ALA B O 1
ATOM 2676 N N . LEU B 1 90 ? -13.586 4.078 5.266 1 87.88 90 LEU B N 1
ATOM 2677 C CA . LEU B 1 90 ? -12.688 4.621 6.277 1 87.88 90 LEU B CA 1
ATOM 2678 C C . LEU B 1 90 ? -12.266 6.043 5.926 1 87.88 90 LEU B C 1
ATOM 2680 O O . LEU B 1 90 ? -12.148 6.895 6.809 1 87.88 90 LEU B O 1
ATOM 2684 N N . ALA B 1 91 ? -12 6.262 4.688 1 82.31 91 ALA B N 1
ATOM 2685 C CA . ALA B 1 91 ? -11.641 7.609 4.262 1 82.31 91 ALA B CA 1
ATOM 2686 C C . ALA B 1 91 ? -12.75 8.609 4.609 1 82.31 91 ALA B C 1
ATOM 2688 O O . ALA B 1 91 ? -12.469 9.695 5.113 1 82.31 91 ALA B O 1
ATOM 2689 N N . GLU B 1 92 ? -13.93 8.18 4.324 1 82.38 92 GLU B N 1
ATOM 2690 C CA . GLU B 1 92 ? -15.062 9.07 4.547 1 82.38 92 GLU B CA 1
ATOM 2691 C C . GLU B 1 92 ? -15.344 9.25 6.035 1 82.38 92 GLU B C 1
ATOM 2693 O O . GLU B 1 92 ? -15.758 10.328 6.469 1 82.38 92 GLU B O 1
ATOM 2698 N N . THR B 1 93 ? -15.055 8.297 6.824 1 84.19 93 THR B N 1
ATOM 2699 C CA . THR B 1 93 ? -15.477 8.367 8.219 1 84.19 93 THR B CA 1
ATOM 2700 C C . THR B 1 93 ? -14.32 8.812 9.109 1 84.19 93 THR B C 1
ATOM 2702 O O . THR B 1 93 ? -14.539 9.266 10.242 1 84.19 93 THR B O 1
ATOM 2705 N N . THR B 1 94 ? -13.133 8.648 8.711 1 75.88 94 THR B N 1
ATOM 2706 C CA . THR B 1 94 ? -12.016 9.078 9.555 1 75.88 94 THR B CA 1
ATOM 2707 C C . THR B 1 94 ? -11.539 10.469 9.148 1 75.88 94 THR B C 1
ATOM 2709 O O . THR B 1 94 ? -11.523 11.391 9.969 1 75.88 94 THR B O 1
ATOM 2712 N N . PHE B 1 95 ? -11.172 10.664 7.91 1 65.31 95 PHE B N 1
ATOM 2713 C CA . PHE B 1 95 ? -10.609 11.938 7.488 1 65.31 95 PHE B CA 1
ATOM 2714 C C . PHE B 1 95 ? -11.688 13.016 7.438 1 65.31 95 PHE B C 1
ATOM 2716 O O . PHE B 1 95 ? -11.492 14.125 7.949 1 65.31 95 PHE B O 1
ATOM 2723 N N . ASN B 1 96 ? -12.75 12.625 6.824 1 61.59 96 ASN B N 1
ATOM 2724 C CA . ASN B 1 96 ? -13.789 13.641 6.668 1 61.59 96 ASN B CA 1
ATOM 2725 C C . ASN B 1 96 ? -14.508 13.922 7.988 1 61.59 96 ASN B C 1
ATOM 2727 O O . ASN B 1 96 ? -14.812 15.07 8.297 1 61.59 96 ASN B O 1
ATOM 2731 N N . PHE B 1 97 ? -14.617 12.906 8.719 1 61.12 97 PHE B N 1
ATOM 2732 C CA . PHE B 1 97 ? -15.352 13.047 9.969 1 61.12 97 PHE B CA 1
ATOM 2733 C C . PHE B 1 97 ? -14.516 13.781 11.008 1 61.12 97 PHE B C 1
ATOM 2735 O O . PHE B 1 97 ? -15.039 14.602 11.773 1 61.12 97 PHE B O 1
ATOM 2742 N N . PHE B 1 98 ? -13.297 13.484 10.984 1 58.91 98 PHE B N 1
ATOM 2743 C CA . PHE B 1 98 ? -12.398 14.164 11.914 1 58.91 98 PHE B CA 1
ATOM 2744 C C . PHE B 1 98 ? -12.367 15.664 11.641 1 58.91 98 PHE B C 1
ATOM 2746 O O . PHE B 1 98 ? -12.359 16.469 12.57 1 58.91 98 PHE B O 1
ATOM 2753 N N . GLY B 1 99 ? -12.234 15.961 10.359 1 55.56 99 GLY B N 1
ATOM 2754 C CA . GLY B 1 99 ? -12.281 17.375 10.023 1 55.56 99 GLY B CA 1
ATOM 2755 C C . GLY B 1 99 ? -13.539 18.062 10.508 1 55.56 99 GLY B C 1
ATOM 2756 O O . GLY B 1 99 ? -13.484 19.172 11.031 1 55.56 99 GLY B O 1
ATOM 2757 N N . LYS B 1 100 ? -14.617 17.375 10.398 1 57.72 100 LYS B N 1
ATOM 2758 C CA . LYS B 1 100 ? -15.906 17.938 10.812 1 57.72 100 LYS B CA 1
ATOM 2759 C C . LYS B 1 100 ? -15.992 18.047 12.328 1 57.72 100 LYS B C 1
ATOM 2761 O O . LYS B 1 100 ? -16.5 19.047 12.852 1 57.72 100 LYS B O 1
ATOM 2766 N N . MET B 1 101 ? -15.539 17.078 12.977 1 55.53 101 MET B N 1
ATOM 2767 C CA . MET B 1 101 ? -15.625 17.094 14.43 1 55.53 101 MET B CA 1
ATOM 2768 C C . MET B 1 101 ? -14.773 18.219 15.016 1 55.53 101 MET B C 1
ATOM 2770 O O . MET B 1 101 ? -15.195 18.891 15.961 1 55.53 101 MET B O 1
ATOM 2774 N N . LYS B 1 102 ? -13.617 18.234 14.445 1 52.66 102 LYS B N 1
ATOM 2775 C CA . LYS B 1 102 ? -12.781 19.328 14.922 1 52.66 102 LYS B CA 1
ATOM 2776 C C . LYS B 1 102 ? -13.422 20.688 14.617 1 52.66 102 LYS B C 1
ATOM 2778 O O . LYS B 1 102 ? -13.352 21.609 15.438 1 52.66 102 LYS B O 1
ATOM 2783 N N . PHE B 1 103 ? -14.039 20.688 13.477 1 48.12 103 PHE B N 1
ATOM 2784 C CA . PHE B 1 103 ? -14.75 21.906 13.125 1 48.12 103 PHE B CA 1
ATOM 2785 C C . PHE B 1 103 ? -16 22.078 13.977 1 48.12 103 PHE B C 1
ATOM 2787 O O . PHE B 1 103 ? -16.359 23.203 14.352 1 48.12 103 PHE B O 1
ATOM 2794 N N . MET B 1 104 ? -16.719 21 14.172 1 48.69 104 MET B N 1
ATOM 2795 C CA . MET B 1 104 ? -17.938 21.109 14.969 1 48.69 104 MET B CA 1
ATOM 2796 C C . MET B 1 104 ? -17.609 21.438 16.422 1 48.69 104 MET B C 1
ATOM 2798 O O . MET B 1 104 ? -18.359 22.141 17.094 1 48.69 104 MET B O 1
ATOM 2802 N N . ARG B 1 105 ? -16.656 20.75 16.906 1 46.34 105 ARG B N 1
ATOM 2803 C CA . ARG B 1 105 ? -16.281 21.172 18.25 1 46.34 105 ARG B CA 1
ATOM 2804 C C . ARG B 1 105 ? -16.109 22.672 18.344 1 46.34 105 ARG B C 1
ATOM 2806 O O . ARG B 1 105 ? -16.375 23.281 19.375 1 46.34 105 ARG B O 1
ATOM 2813 N N . LEU B 1 106 ? -15.703 23.094 17.25 1 42.06 106 LEU B N 1
ATOM 2814 C CA . LEU B 1 106 ? -15.656 24.547 17.234 1 42.06 106 LEU B CA 1
ATOM 2815 C C . LEU B 1 106 ? -17.062 25.141 17.25 1 42.06 106 LEU B C 1
ATOM 2817 O O . LEU B 1 106 ? -17.266 26.234 17.781 1 42.06 106 LEU B O 1
ATOM 2821 N N . TYR B 1 107 ? -17.953 24.328 16.656 1 41.19 107 TYR B N 1
ATOM 2822 C CA . TYR B 1 107 ? -19.312 24.859 16.625 1 41.19 107 TYR B CA 1
ATOM 2823 C C . TYR B 1 107 ? -20.141 24.25 17.75 1 41.19 107 TYR B C 1
ATOM 2825 O O . TYR B 1 107 ? -21.234 23.75 17.516 1 41.19 107 TYR B O 1
ATOM 2833 N N . ASP B 1 108 ? -19.766 23.812 18.859 1 45.25 108 ASP B N 1
ATOM 2834 C CA . ASP B 1 108 ? -20.375 23.281 20.062 1 45.25 108 ASP B CA 1
ATOM 2835 C C . ASP B 1 108 ? -21.75 23.906 20.312 1 45.25 108 ASP B C 1
ATOM 2837 O O . ASP B 1 108 ? -22.484 23.5 21.203 1 45.25 108 ASP B O 1
ATOM 2841 N N . GLY B 1 109 ? -21.984 25.078 19.781 1 42.31 109 GLY B N 1
ATOM 2842 C CA . GLY B 1 109 ? -23.234 25.641 20.234 1 42.31 109 GLY B CA 1
ATOM 2843 C C . GLY B 1 109 ? -24.438 24.828 19.797 1 42.31 109 GLY B C 1
ATOM 2844 O O . GLY B 1 109 ? -25.578 25.109 20.188 1 42.31 109 GLY B O 1
ATOM 2845 N N . MET B 1 110 ? -24.391 24.219 18.688 1 40.59 110 MET B N 1
ATOM 2846 C CA . MET B 1 110 ? -25.672 23.828 18.078 1 40.59 110 MET B CA 1
ATOM 2847 C C . MET B 1 110 ? -26.172 22.516 18.672 1 40.59 110 MET B C 1
ATOM 2849 O O . MET B 1 110 ? -27.219 22.016 18.266 1 40.59 110 MET B O 1
ATOM 2853 N N . LEU B 1 111 ? -25.438 21.766 19.375 1 44.41 111 LEU B N 1
ATOM 2854 C CA . LEU B 1 111 ? -26.016 20.5 19.797 1 44.41 111 LEU B CA 1
ATOM 2855 C C . LEU B 1 111 ? -27.172 20.734 20.766 1 44.41 111 LEU B C 1
ATOM 2857 O O . LEU B 1 111 ? -27.422 19.906 21.641 1 44.41 111 LEU B O 1
ATOM 2861 N N . ALA B 1 112 ? -27.578 21.906 20.844 1 43.47 112 ALA B N 1
ATOM 2862 C CA . ALA B 1 112 ? -28.75 22.031 21.719 1 43.47 112 ALA B CA 1
ATOM 2863 C C . ALA B 1 112 ? -29.906 21.172 21.203 1 43.47 112 ALA B C 1
ATOM 2865 O O . ALA B 1 112 ? -31 21.219 21.766 1 43.47 112 ALA B O 1
ATOM 2866 N N . THR B 1 113 ? -29.938 20.625 19.984 1 49.44 113 THR B N 1
ATOM 2867 C CA . THR B 1 113 ? -31.141 19.969 19.531 1 49.44 113 THR B CA 1
ATOM 2868 C C . THR B 1 113 ? -31.234 18.562 20.109 1 49.44 113 THR B C 1
ATOM 2870 O O . THR B 1 113 ? -30.219 17.891 20.297 1 49.44 113 THR B O 1
ATOM 2873 N N . PRO B 1 114 ? -32.375 18.031 20.672 1 53.22 114 PRO B N 1
ATOM 2874 C CA . PRO B 1 114 ? -32.719 16.734 21.25 1 53.22 114 PRO B CA 1
ATOM 2875 C C . PRO B 1 114 ? -32.344 15.57 20.328 1 53.22 114 PRO B C 1
ATOM 2877 O O . PRO B 1 114 ? -32.938 14.5 20.406 1 53.22 114 PRO B O 1
ATOM 2880 N N . ILE B 1 115 ? -31.609 15.703 19.359 1 57.56 115 ILE B N 1
ATOM 2881 C CA . ILE B 1 115 ? -31.297 14.555 18.516 1 57.56 115 ILE B CA 1
ATOM 2882 C C . ILE B 1 115 ? -30.297 13.648 19.219 1 57.56 115 ILE B C 1
ATOM 2884 O O . ILE B 1 115 ? -29.281 14.125 19.75 1 57.56 115 ILE B O 1
ATOM 2888 N N . GLN B 1 116 ? -30.734 12.305 19.484 1 66.81 116 GLN B N 1
ATOM 2889 C CA . GLN B 1 116 ? -29.906 11.297 20.141 1 66.81 116 GLN B CA 1
ATOM 2890 C C . GLN B 1 116 ? -28.594 11.078 19.375 1 66.81 116 GLN B C 1
ATOM 2892 O O . GLN B 1 116 ? -28.594 11.023 18.141 1 66.81 116 GLN B O 1
ATOM 2897 N N . PRO B 1 117 ? -27.578 11.234 20 1 72.12 117 PRO B N 1
ATOM 2898 C CA . PRO B 1 117 ? -26.25 11.023 19.422 1 72.12 117 PRO B CA 1
ATOM 2899 C C . PRO B 1 117 ? -26.203 9.82 18.484 1 72.12 117 PRO B C 1
ATOM 2901 O O . PRO B 1 117 ? -25.516 9.859 17.453 1 72.12 117 PRO B O 1
ATOM 2904 N N . PHE B 1 118 ? -27.031 8.914 18.734 1 77.88 118 PHE B N 1
ATOM 2905 C CA . PHE B 1 118 ? -27.094 7.719 17.906 1 77.88 118 PHE B CA 1
ATOM 2906 C C . PHE B 1 118 ? -27.688 8.039 16.531 1 77.88 118 PHE B C 1
ATOM 2908 O O . PHE B 1 118 ? -27.234 7.512 15.516 1 77.88 118 PHE B O 1
ATOM 2915 N N . GLU B 1 119 ? -28.594 8.883 16.438 1 77.88 119 GLU B N 1
ATOM 2916 C CA . GLU B 1 119 ? -29.234 9.258 15.188 1 77.88 119 GLU B CA 1
ATOM 2917 C C . GLU B 1 119 ? -28.281 10.055 14.305 1 77.88 119 GLU B C 1
ATOM 2919 O O . GLU B 1 119 ? -28.281 9.906 13.078 1 77.88 119 GLU B O 1
ATOM 2924 N N . ILE B 1 120 ? -27.516 10.773 14.953 1 75.81 120 ILE B N 1
ATOM 2925 C CA . ILE B 1 120 ? -26.531 11.562 14.219 1 75.81 120 ILE B CA 1
ATOM 2926 C C . ILE B 1 120 ? -25.484 10.648 13.617 1 75.81 120 ILE B C 1
ATOM 2928 O O . ILE B 1 120 ? -25.094 10.82 12.453 1 75.81 120 ILE B O 1
ATOM 2932 N N . ALA B 1 121 ? -25.125 9.781 14.469 1 80.31 121 ALA B N 1
ATOM 2933 C CA . ALA B 1 121 ? -24.109 8.836 14 1 80.31 121 ALA B CA 1
ATOM 2934 C C . ALA B 1 121 ? -24.609 8.062 12.781 1 80.31 121 ALA B C 1
ATOM 2936 O O . ALA B 1 121 ? -23.875 7.875 11.805 1 80.31 121 ALA B O 1
ATOM 2937 N N . ILE B 1 122 ? -25.812 7.652 12.828 1 87.19 122 ILE B N 1
ATOM 2938 C CA . ILE B 1 122 ? -26.406 6.898 11.734 1 87.19 122 ILE B CA 1
ATOM 2939 C C . ILE B 1 122 ? -26.484 7.785 10.492 1 87.19 122 ILE B C 1
ATOM 2941 O O . ILE B 1 122 ? -26.188 7.34 9.383 1 87.19 122 ILE B O 1
ATOM 2945 N N . GLY B 1 123 ? -26.953 8.898 10.688 1 83.94 123 GLY B N 1
ATOM 2946 C CA . GLY B 1 123 ? -27.047 9.828 9.578 1 83.94 123 GLY B CA 1
ATOM 2947 C C . GLY B 1 123 ? -25.719 10.102 8.906 1 83.94 123 GLY B C 1
ATOM 2948 O O . GLY B 1 123 ? -25.625 10.102 7.676 1 83.94 123 GLY B O 1
ATOM 2949 N N . GLU B 1 124 ? -24.781 10.25 9.719 1 82.06 124 GLU B N 1
ATOM 2950 C CA . GLU B 1 124 ? -23.438 10.5 9.188 1 82.06 124 GLU B CA 1
ATOM 2951 C C . GLU B 1 124 ? -22.906 9.281 8.438 1 82.06 124 GLU B C 1
ATOM 2953 O O . GLU B 1 124 ? -22.266 9.422 7.402 1 82.06 124 GLU B O 1
ATOM 2958 N N . LEU B 1 125 ? -23.156 8.234 9 1 89 125 LEU B N 1
ATOM 2959 C CA . LEU B 1 125 ? -22.703 7.004 8.367 1 89 125 LEU B CA 1
ATOM 2960 C C . LEU B 1 125 ? -23.391 6.793 7.023 1 89 125 LEU B C 1
ATOM 2962 O O . LEU B 1 125 ? -22.75 6.379 6.051 1 89 125 LEU B O 1
ATOM 2966 N N . ILE B 1 126 ? -24.625 7.062 6.953 1 91 126 ILE B N 1
ATOM 2967 C CA . ILE B 1 126 ? -25.391 6.922 5.711 1 91 126 ILE B CA 1
ATOM 2968 C C . ILE B 1 126 ? -24.812 7.859 4.652 1 91 126 ILE B C 1
ATOM 2970 O O . ILE B 1 126 ? -24.641 7.469 3.494 1 91 126 ILE B O 1
ATOM 2974 N N . TRP B 1 127 ? -24.516 8.969 5.078 1 83.38 127 TRP B N 1
ATOM 2975 C CA . TRP B 1 127 ? -23.922 9.938 4.156 1 83.38 127 TRP B CA 1
ATOM 2976 C C . TRP B 1 127 ? -22.562 9.469 3.68 1 83.38 127 TRP B C 1
ATOM 2978 O O . TRP B 1 127 ? -22.25 9.547 2.49 1 83.38 127 TRP B O 1
ATOM 2988 N N . ALA B 1 128 ? -21.812 9.008 4.609 1 83.69 128 ALA B N 1
ATOM 2989 C CA . ALA B 1 128 ? -20.484 8.492 4.289 1 83.69 128 ALA B CA 1
ATOM 2990 C C . ALA B 1 128 ? -20.578 7.328 3.305 1 83.69 128 ALA B C 1
ATOM 2992 O O . ALA B 1 128 ? -19.75 7.219 2.389 1 83.69 128 ALA B O 1
ATOM 2993 N N . MET B 1 129 ? -21.547 6.559 3.475 1 89.88 129 MET B N 1
ATOM 2994 C CA . MET B 1 129 ? -21.688 5.375 2.629 1 89.88 129 MET B CA 1
ATOM 2995 C C . MET B 1 129 ? -22.219 5.746 1.249 1 89.88 129 MET B C 1
ATOM 2997 O O . MET B 1 129 ? -21.891 5.086 0.258 1 89.88 129 MET B O 1
ATOM 3001 N N . ALA B 1 130 ? -23 6.758 1.176 1 89 130 ALA B N 1
ATOM 3002 C CA . ALA B 1 130 ? -23.438 7.254 -0.128 1 89 130 ALA B CA 1
ATOM 3003 C C . ALA B 1 130 ? -22.234 7.648 -0.991 1 89 130 ALA B C 1
ATOM 3005 O O . ALA B 1 130 ? -22.219 7.367 -2.191 1 89 130 ALA B O 1
ATOM 3006 N N . ARG B 1 131 ? -21.281 8.188 -0.375 1 84 131 ARG B N 1
ATOM 3007 C CA . ARG B 1 131 ? -20.078 8.586 -1.08 1 84 131 ARG B CA 1
ATOM 3008 C C . ARG B 1 131 ? -19.141 7.395 -1.271 1 84 131 ARG B C 1
ATOM 3010 O O . ARG B 1 131 ? -18.562 7.223 -2.344 1 84 131 ARG B O 1
ATOM 3017 N N . GLY B 1 132 ? -19.109 6.656 -0.22 1 84.62 132 GLY B N 1
ATOM 3018 C CA . GLY B 1 132 ? -18.219 5.512 -0.267 1 84.62 132 GLY B CA 1
ATOM 3019 C C . GLY B 1 132 ? -18.656 4.449 -1.257 1 84.62 132 GLY B C 1
ATOM 3020 O O . GLY B 1 132 ? -17.828 3.711 -1.794 1 84.62 132 GLY B O 1
ATOM 3021 N N . SER B 1 133 ? -19.938 4.379 -1.496 1 90.69 133 SER B N 1
ATOM 3022 C CA . SER B 1 133 ? -20.484 3.375 -2.404 1 90.69 133 SER B CA 1
ATOM 3023 C C . SER B 1 133 ? -20.016 3.609 -3.836 1 90.69 133 SER B C 1
ATOM 3025 O O . SER B 1 133 ? -20.047 2.693 -4.66 1 90.69 133 SER B O 1
ATOM 3027 N N . ILE B 1 134 ? -19.531 4.742 -4.113 1 89.94 134 ILE B N 1
ATOM 3028 C CA . ILE B 1 134 ? -19 5.051 -5.434 1 89.94 134 ILE B CA 1
ATOM 3029 C C . ILE B 1 134 ? -17.766 4.188 -5.711 1 89.94 134 ILE B C 1
ATOM 3031 O O . ILE B 1 134 ? -17.547 3.754 -6.844 1 89.94 134 ILE B O 1
ATOM 3035 N N . TYR B 1 135 ? -16.984 3.918 -4.664 1 90.81 135 TYR B N 1
ATOM 3036 C CA . TYR B 1 135 ? -15.797 3.07 -4.789 1 90.81 135 TYR B CA 1
ATOM 3037 C C . TYR B 1 135 ? -16.172 1.661 -5.227 1 90.81 135 TYR B C 1
ATOM 3039 O O . TYR B 1 135 ? -15.547 1.086 -6.113 1 90.81 135 TYR B O 1
ATOM 3047 N N . SER B 1 136 ? -17.281 1.229 -4.633 1 93.94 136 SER B N 1
ATOM 3048 C CA . SER B 1 136 ? -17.734 -0.117 -4.949 1 93.94 136 SER B CA 1
ATOM 3049 C C . SER B 1 136 ? -18.297 -0.19 -6.367 1 93.94 136 SER B C 1
ATOM 3051 O O . SER B 1 136 ? -17.984 -1.128 -7.109 1 93.94 136 SER B O 1
ATOM 3053 N N . VAL B 1 137 ? -19.031 0.806 -6.715 1 94.56 137 VAL B N 1
ATOM 3054 C CA . VAL B 1 137 ? -19.625 0.823 -8.047 1 94.56 137 VAL B CA 1
ATOM 3055 C C . VAL B 1 137 ? -18.531 0.907 -9.102 1 94.56 137 VAL B C 1
ATOM 3057 O O . VAL B 1 137 ? -18.562 0.167 -10.094 1 94.56 137 VAL B O 1
ATOM 3060 N N . ALA B 1 138 ? -17.656 1.771 -8.891 1 93.81 138 ALA B N 1
ATOM 3061 C CA . ALA B 1 138 ? -16.562 1.953 -9.836 1 93.81 138 ALA B CA 1
ATOM 3062 C C . ALA B 1 138 ? -15.742 0.668 -9.992 1 93.81 138 ALA B C 1
ATOM 3064 O O . ALA B 1 138 ? -15.406 0.274 -11.109 1 93.81 138 ALA B O 1
ATOM 3065 N N . PHE B 1 139 ? -15.461 0.046 -8.906 1 95.81 139 PHE B N 1
ATOM 3066 C CA . PHE B 1 139 ? -14.648 -1.161 -8.977 1 95.81 139 PHE B CA 1
ATOM 3067 C C . PHE B 1 139 ? -15.422 -2.301 -9.633 1 95.81 139 PHE B C 1
ATOM 3069 O O . PHE B 1 139 ? -14.859 -3.088 -10.391 1 95.81 139 PHE B O 1
ATOM 3076 N N . LEU B 1 140 ? -16.688 -2.404 -9.297 1 96.12 140 LEU B N 1
ATOM 3077 C CA . LEU B 1 140 ? -17.531 -3.424 -9.93 1 96.12 140 LEU B CA 1
ATOM 3078 C C . LEU B 1 140 ? -17.578 -3.225 -11.438 1 96.12 140 LEU B C 1
ATOM 3080 O O . LEU B 1 140 ? -17.562 -4.195 -12.195 1 96.12 140 LEU B O 1
ATOM 3084 N N . ALA B 1 141 ? -17.656 -2 -11.836 1 95.62 141 ALA B N 1
ATOM 3085 C CA . ALA B 1 141 ? -17.641 -1.7 -13.258 1 95.62 141 ALA B CA 1
ATOM 3086 C C . ALA B 1 141 ? -16.359 -2.199 -13.914 1 95.62 141 ALA B C 1
ATOM 3088 O O . ALA B 1 141 ? -16.391 -2.75 -15.016 1 95.62 141 ALA B O 1
ATOM 3089 N N . VAL B 1 142 ? -15.289 -2.021 -13.211 1 94.56 142 VAL B N 1
ATOM 3090 C CA . VAL B 1 142 ? -14 -2.492 -13.711 1 94.56 142 VAL B CA 1
ATOM 3091 C C . VAL B 1 142 ? -14 -4.016 -13.805 1 94.56 142 VAL B C 1
ATOM 3093 O O . VAL B 1 142 ? -13.531 -4.586 -14.789 1 94.56 142 VAL B O 1
ATOM 3096 N N . MET B 1 143 ? -14.547 -4.668 -12.82 1 95.12 143 MET B N 1
ATOM 3097 C CA . MET B 1 143 ? -14.586 -6.125 -12.789 1 95.12 143 MET B CA 1
ATOM 3098 C C . MET B 1 143 ? -15.414 -6.672 -13.945 1 95.12 143 MET B C 1
ATOM 3100 O O . MET B 1 143 ? -15.023 -7.645 -14.594 1 95.12 143 MET B O 1
ATOM 3104 N N . VAL B 1 144 ? -16.531 -6.047 -14.203 1 94.94 144 VAL B N 1
ATOM 3105 C CA . VAL B 1 144 ? -17.406 -6.488 -15.281 1 94.94 144 VAL B CA 1
ATOM 3106 C C . VAL B 1 144 ? -16.734 -6.211 -16.625 1 94.94 144 VAL B C 1
ATOM 3108 O O . VAL B 1 144 ? -16.766 -7.055 -17.531 1 94.94 144 VAL B O 1
ATOM 3111 N N . ALA B 1 145 ? -16.125 -5.062 -16.75 1 94.81 145 ALA B N 1
ATOM 3112 C CA . ALA B 1 145 ? -15.453 -4.688 -18 1 94.81 145 ALA B CA 1
ATOM 3113 C C . ALA B 1 145 ? -14.32 -5.656 -18.312 1 94.81 145 ALA B C 1
ATOM 3115 O O . ALA B 1 145 ? -14.039 -5.922 -19.484 1 94.81 145 ALA B O 1
ATOM 3116 N N . MET B 1 146 ? -13.742 -6.254 -17.297 1 93.69 146 MET B N 1
ATOM 3117 C CA . MET B 1 146 ? -12.625 -7.184 -17.469 1 93.69 146 MET B CA 1
ATOM 3118 C C . MET B 1 146 ? -13.125 -8.625 -17.531 1 93.69 146 MET B C 1
ATOM 3120 O O . MET B 1 146 ? -12.328 -9.562 -17.547 1 93.69 146 MET B O 1
ATOM 3124 N N . ASP B 1 147 ? -14.43 -8.82 -17.438 1 93.44 147 ASP B N 1
ATOM 3125 C CA . ASP B 1 147 ? -15.078 -10.125 -17.531 1 93.44 147 ASP B CA 1
ATOM 3126 C C . ASP B 1 147 ? -14.688 -11.008 -16.344 1 93.44 147 ASP B C 1
ATOM 3128 O O . ASP B 1 147 ? -14.477 -12.211 -16.516 1 93.44 147 ASP B O 1
ATOM 3132 N N . LEU B 1 148 ? -14.477 -10.391 -15.258 1 92.44 148 LEU B N 1
ATOM 3133 C CA . LEU B 1 148 ? -14.117 -11.148 -14.07 1 92.44 148 LEU B CA 1
ATOM 3134 C C . LEU B 1 148 ? -15.359 -11.617 -13.32 1 92.44 148 LEU B C 1
ATOM 3136 O O . LEU B 1 148 ? -15.281 -12.492 -12.461 1 92.44 148 LEU B O 1
ATOM 3140 N N . THR B 1 149 ? -16.438 -10.953 -13.547 1 91.56 149 THR B N 1
ATOM 3141 C CA . THR B 1 149 ? -17.734 -11.312 -13.008 1 91.56 149 THR B CA 1
ATOM 3142 C C . THR B 1 149 ? -18.859 -10.93 -13.969 1 91.56 149 THR B C 1
ATOM 3144 O O . THR B 1 149 ? -18.641 -10.133 -14.883 1 91.56 149 THR B O 1
ATOM 3147 N N . THR B 1 150 ? -20 -11.531 -13.781 1 92.5 150 THR B N 1
ATOM 3148 C CA . THR B 1 150 ? -21.141 -11.188 -14.617 1 92.5 150 THR B CA 1
ATOM 3149 C C . THR B 1 150 ? -21.891 -9.992 -14.047 1 92.5 150 THR B C 1
ATOM 3151 O O . THR B 1 150 ? -21.812 -9.719 -12.852 1 92.5 150 THR B O 1
ATOM 3154 N N . PRO B 1 151 ? -22.562 -9.266 -14.922 1 93.06 151 PRO B N 1
ATOM 3155 C CA . PRO B 1 151 ? -23.344 -8.125 -14.445 1 93.06 151 PRO B CA 1
ATOM 3156 C C . PRO B 1 151 ? -24.344 -8.508 -13.352 1 93.06 151 PRO B C 1
ATOM 3158 O O . PRO B 1 151 ? -24.562 -7.746 -12.406 1 93.06 151 PRO B O 1
ATOM 3161 N N . LEU B 1 152 ? -24.891 -9.68 -13.422 1 91.94 152 LEU B N 1
ATOM 3162 C CA . LEU B 1 152 ? -25.859 -10.125 -12.422 1 91.94 152 LEU B CA 1
ATOM 3163 C C . LEU B 1 152 ? -25.172 -10.352 -11.078 1 91.94 152 LEU B C 1
ATOM 3165 O O . LEU B 1 152 ? -25.688 -9.945 -10.039 1 91.94 152 LEU B O 1
ATOM 3169 N N . ARG B 1 153 ? -24.078 -10.984 -11.133 1 92.44 153 ARG B N 1
ATOM 3170 C CA . ARG B 1 153 ? -23.328 -11.219 -9.898 1 92.44 153 ARG B CA 1
ATOM 3171 C C . ARG B 1 153 ? -22.797 -9.906 -9.312 1 92.44 153 ARG B C 1
ATOM 3173 O O . ARG B 1 153 ? -22.719 -9.758 -8.094 1 92.44 153 ARG B O 1
ATOM 3180 N N . ALA B 1 154 ? -22.438 -9.023 -10.227 1 94 154 ALA B N 1
ATOM 3181 C CA . ALA B 1 154 ? -22 -7.707 -9.773 1 94 154 ALA B CA 1
ATOM 3182 C C . ALA B 1 154 ? -23.125 -6.98 -9.031 1 94 154 ALA B C 1
ATOM 3184 O O . ALA B 1 154 ? -22.875 -6.328 -8.016 1 94 154 ALA B O 1
ATOM 3185 N N . LEU B 1 155 ? -24.312 -7.121 -9.5 1 94.19 155 LEU B N 1
ATOM 3186 C CA . LEU B 1 155 ? -25.453 -6.484 -8.867 1 94.19 155 LEU B CA 1
ATOM 3187 C C . LEU B 1 155 ? -25.703 -7.059 -7.477 1 94.19 155 LEU B C 1
ATOM 3189 O O . LEU B 1 155 ? -26.078 -6.328 -6.559 1 94.19 155 LEU B O 1
ATOM 3193 N N . VAL B 1 156 ? -25.453 -8.344 -7.293 1 93.12 156 VAL B N 1
ATOM 3194 C CA . VAL B 1 156 ? -25.641 -8.992 -6 1 93.12 156 VAL B CA 1
ATOM 3195 C C . VAL B 1 156 ? -24.484 -8.633 -5.07 1 93.12 156 VAL B C 1
ATOM 3197 O O . VAL B 1 156 ? -24.672 -8.484 -3.861 1 93.12 156 VAL B O 1
ATOM 3200 N N . ALA B 1 157 ? -23.344 -8.461 -5.672 1 94.56 157 ALA B N 1
ATOM 3201 C CA . ALA B 1 157 ? -22.156 -8.133 -4.883 1 94.56 157 ALA B CA 1
ATOM 3202 C C . ALA B 1 157 ? -22.25 -6.711 -4.332 1 94.56 157 ALA B C 1
ATOM 3204 O O . ALA B 1 157 ? -21.672 -6.406 -3.287 1 94.56 157 ALA B O 1
ATOM 3205 N N . PHE B 1 158 ? -23.016 -5.883 -5 1 96.06 158 PHE B N 1
ATOM 3206 C CA . PHE B 1 158 ? -23.094 -4.473 -4.625 1 96.06 158 PHE B CA 1
ATOM 3207 C C . PHE B 1 158 ? -23.656 -4.32 -3.215 1 96.06 158 PHE B C 1
ATOM 3209 O O . PHE B 1 158 ? -23.031 -3.68 -2.363 1 96.06 158 PHE B O 1
ATOM 3216 N N . PRO B 1 159 ? -24.781 -4.918 -2.865 1 95.12 159 PRO B N 1
ATOM 3217 C CA . PRO B 1 159 ? -25.281 -4.805 -1.492 1 95.12 159 PRO B CA 1
ATOM 3218 C C . PRO B 1 159 ? -24.312 -5.371 -0.464 1 95.12 159 PRO B C 1
ATOM 3220 O O . PRO B 1 159 ? -24.234 -4.867 0.66 1 95.12 159 PRO B O 1
ATOM 3223 N N . ALA B 1 160 ? -23.656 -6.398 -0.825 1 95.38 160 ALA B N 1
ATOM 3224 C CA . ALA B 1 160 ? -22.672 -6.973 0.075 1 95.38 160 ALA B CA 1
ATOM 3225 C C . ALA B 1 160 ? -21.531 -5.988 0.338 1 95.38 160 ALA B C 1
ATOM 3227 O O . ALA B 1 160 ? -21.078 -5.848 1.475 1 95.38 160 ALA B O 1
ATOM 3228 N N . THR B 1 161 ? -21.062 -5.305 -0.716 1 96.06 161 THR B N 1
ATOM 3229 C CA . THR B 1 161 ? -20 -4.328 -0.551 1 96.06 161 THR B CA 1
ATOM 3230 C C . THR B 1 161 ? -20.484 -3.129 0.257 1 96.06 161 THR B C 1
ATOM 3232 O O . THR B 1 161 ? -19.703 -2.521 1.001 1 96.06 161 THR B O 1
ATOM 3235 N N . VAL B 1 162 ? -21.688 -2.812 0.072 1 95.75 162 VAL B N 1
ATOM 3236 C CA . VAL B 1 162 ? -22.281 -1.734 0.864 1 95.75 162 VAL B CA 1
ATOM 3237 C C . VAL B 1 162 ? -22.281 -2.121 2.342 1 95.75 162 VAL B C 1
ATOM 3239 O O . VAL B 1 162 ? -21.969 -1.296 3.207 1 95.75 162 VAL B O 1
ATOM 3242 N N . LEU B 1 163 ? -22.609 -3.363 2.574 1 96 163 LEU B N 1
ATOM 3243 C CA . LEU B 1 163 ? -22.562 -3.863 3.943 1 96 163 LEU B CA 1
ATOM 3244 C C . LEU B 1 163 ? -21.156 -3.777 4.508 1 96 163 LEU B C 1
ATOM 3246 O O . LEU B 1 163 ? -20.953 -3.379 5.66 1 96 163 LEU B O 1
ATOM 3250 N N . VAL B 1 164 ? -20.203 -4.164 3.703 1 96.19 164 VAL B N 1
ATOM 3251 C CA . VAL B 1 164 ? -18.812 -4.051 4.098 1 96.19 164 VAL B CA 1
ATOM 3252 C C . VAL B 1 164 ? -18.484 -2.598 4.434 1 96.19 164 VAL B C 1
ATOM 3254 O O . VAL B 1 164 ? -17.859 -2.318 5.461 1 96.19 164 VAL B O 1
ATOM 3257 N N . GLY B 1 165 ? -18.891 -1.703 3.582 1 95.62 165 GLY B N 1
ATOM 3258 C CA . GLY B 1 165 ? -18.672 -0.284 3.822 1 95.62 165 GLY B CA 1
ATOM 3259 C C . GLY B 1 165 ? -19.281 0.193 5.129 1 95.62 165 GLY B C 1
ATOM 3260 O O . GLY B 1 165 ? -18.641 0.904 5.898 1 95.62 165 GLY B O 1
ATOM 3261 N N . PHE B 1 166 ? -20.484 -0.208 5.348 1 95.81 166 PHE B N 1
ATOM 3262 C CA . PHE B 1 166 ? -21.156 0.196 6.574 1 95.81 166 PHE B CA 1
ATOM 3263 C C . PHE B 1 166 ? -20.438 -0.344 7.797 1 95.81 166 PHE B C 1
ATOM 3265 O O . PHE B 1 166 ? -20.281 0.361 8.797 1 95.81 166 PHE B O 1
ATOM 3272 N N . ALA B 1 167 ? -20.047 -1.559 7.734 1 96 167 ALA B N 1
ATOM 3273 C CA . ALA B 1 167 ? -19.344 -2.172 8.859 1 96 167 ALA B CA 1
ATOM 3274 C C . ALA B 1 167 ? -18.031 -1.449 9.141 1 96 167 ALA B C 1
ATOM 3276 O O . ALA B 1 167 ? -17.766 -1.047 10.281 1 96 167 ALA B O 1
ATOM 3277 N N . PHE B 1 168 ? -17.281 -1.247 8.125 1 95.44 168 PHE B N 1
ATOM 3278 C CA . PHE B 1 168 ? -15.992 -0.58 8.305 1 95.44 168 PHE B CA 1
ATOM 3279 C C . PHE B 1 168 ? -16.188 0.907 8.578 1 95.44 168 PHE B C 1
ATOM 3281 O O . PHE B 1 168 ? -15.375 1.532 9.258 1 95.44 168 PHE B O 1
ATOM 3288 N N . GLY B 1 169 ? -17.219 1.453 7.992 1 93.19 169 GLY B N 1
ATOM 3289 C CA . GLY B 1 169 ? -17.547 2.834 8.312 1 93.19 169 GLY B CA 1
ATOM 3290 C C . GLY B 1 169 ? -17.844 3.047 9.781 1 93.19 169 GLY B C 1
ATOM 3291 O O . GLY B 1 169 ? -17.391 4.023 10.383 1 93.19 169 GLY B O 1
ATOM 3292 N N . ALA B 1 170 ? -18.641 2.182 10.297 1 93 170 ALA B N 1
ATOM 3293 C CA . ALA B 1 170 ? -18.953 2.262 11.719 1 93 170 ALA B CA 1
ATOM 3294 C C . ALA B 1 170 ? -17.688 2.125 12.562 1 93 170 ALA B C 1
ATOM 3296 O O . ALA B 1 170 ? -17.516 2.846 13.555 1 93 170 ALA B O 1
ATOM 3297 N N . LEU B 1 171 ? -16.906 1.224 12.172 1 91.81 171 LEU B N 1
ATOM 3298 C CA . LEU B 1 171 ? -15.625 1.064 12.859 1 91.81 171 LEU B CA 1
ATOM 3299 C C . LEU B 1 171 ? -14.773 2.326 12.727 1 91.81 171 LEU B C 1
ATOM 3301 O O . LEU B 1 171 ? -14.133 2.748 13.688 1 91.81 171 LEU B O 1
ATOM 3305 N N . GLY B 1 172 ? -14.75 2.838 11.555 1 89.12 172 GLY B N 1
ATOM 3306 C CA . GLY B 1 172 ? -14.016 4.074 11.32 1 89.12 172 GLY B CA 1
ATOM 3307 C C . GLY B 1 172 ? -14.492 5.227 12.18 1 89.12 172 GLY B C 1
ATOM 3308 O O . GLY B 1 172 ? -13.688 6.004 12.688 1 89.12 172 GLY B O 1
ATOM 3309 N N . MET B 1 173 ? -15.742 5.312 12.305 1 87.19 173 MET B N 1
ATOM 3310 C CA . MET B 1 173 ? -16.312 6.355 13.156 1 87.19 173 MET B CA 1
ATOM 3311 C C . MET B 1 173 ? -15.875 6.164 14.602 1 87.19 173 MET B C 1
ATOM 3313 O O . MET B 1 173 ? -15.578 7.133 15.305 1 87.19 173 MET B O 1
ATOM 3317 N N . THR B 1 174 ? -15.891 4.977 15.008 1 87.5 174 THR B N 1
ATOM 3318 C CA . THR B 1 174 ? -15.453 4.68 16.359 1 87.5 174 THR B CA 1
ATOM 3319 C C . THR B 1 174 ? -13.984 5.051 16.562 1 87.5 174 THR B C 1
ATOM 3321 O O . THR B 1 174 ? -13.633 5.703 17.547 1 87.5 174 THR B O 1
ATOM 3324 N N . VAL B 1 175 ? -13.219 4.719 15.617 1 86.25 175 VAL B N 1
ATOM 3325 C CA . VAL B 1 175 ? -11.789 5.008 15.68 1 86.25 175 VAL B CA 1
ATOM 3326 C C . VAL B 1 175 ? -11.562 6.516 15.617 1 86.25 175 VAL B C 1
ATOM 3328 O O . VAL B 1 175 ? -10.68 7.047 16.281 1 86.25 175 VAL B O 1
ATOM 3331 N N . ALA B 1 176 ? -12.352 7.152 14.828 1 79.25 176 ALA B N 1
ATOM 3332 C CA . ALA B 1 176 ? -12.242 8.602 14.672 1 79.25 176 ALA B CA 1
ATOM 3333 C C . ALA B 1 176 ? -12.43 9.312 16 1 79.25 176 ALA B C 1
ATOM 3335 O O . ALA B 1 176 ? -11.836 10.367 16.234 1 79.25 176 ALA B O 1
ATOM 3336 N N . THR B 1 177 ? -13.281 8.719 16.781 1 76.88 177 THR B N 1
ATOM 3337 C CA . THR B 1 177 ? -13.523 9.352 18.078 1 76.88 177 THR B CA 1
ATOM 3338 C C . THR B 1 177 ? -12.312 9.188 19 1 76.88 177 THR B C 1
ATOM 3340 O O . THR B 1 177 ? -12.18 9.906 19.984 1 76.88 177 THR B O 1
ATOM 3343 N N . LEU B 1 178 ? -11.5 8.281 18.609 1 78.12 178 LEU B N 1
ATOM 3344 C CA . LEU B 1 178 ? -10.344 8 19.453 1 78.12 178 LEU B CA 1
ATOM 3345 C C . LEU B 1 178 ? -9.102 8.695 18.906 1 78.12 178 LEU B C 1
ATOM 3347 O O . LEU B 1 178 ? -8.07 8.75 19.578 1 78.12 178 LEU B O 1
ATOM 3351 N N . ILE B 1 179 ? -9.211 9.18 17.719 1 74.56 179 ILE B N 1
ATOM 3352 C CA . ILE B 1 179 ? -8.055 9.789 17.047 1 74.56 179 ILE B CA 1
ATOM 3353 C C . ILE B 1 179 ? -7.719 11.109 17.734 1 74.56 179 ILE B C 1
ATOM 3355 O O . ILE B 1 179 ? -8.602 11.945 17.953 1 74.56 179 ILE B O 1
ATOM 3359 N N . ARG B 1 180 ? -6.508 11.367 18.141 1 66.44 180 ARG B N 1
ATOM 3360 C CA . ARG B 1 180 ? -6.07 12.578 18.828 1 66.44 180 ARG B CA 1
ATOM 3361 C C . ARG B 1 180 ? -5.023 13.328 18.016 1 66.44 180 ARG B C 1
ATOM 3363 O O . ARG B 1 180 ? -4.844 14.531 18.188 1 66.44 180 ARG B O 1
ATOM 3370 N N . SER B 1 181 ? -4.387 12.539 17.188 1 65.69 181 SER B N 1
ATOM 3371 C CA . SER B 1 181 ? -3.291 13.172 16.453 1 65.69 181 SER B CA 1
ATOM 3372 C C . SER B 1 181 ? -3.15 12.594 15.047 1 65.69 181 SER B C 1
ATOM 3374 O O . SER B 1 181 ? -3.773 11.578 14.727 1 65.69 181 SER B O 1
ATOM 3376 N N . TRP B 1 182 ? -2.457 13.273 14.219 1 64.19 182 TRP B N 1
ATOM 3377 C CA . TRP B 1 182 ? -2.17 12.844 12.859 1 64.19 182 TRP B CA 1
ATOM 3378 C C . TRP B 1 182 ? -1.471 11.484 12.852 1 64.19 182 TRP B C 1
ATOM 3380 O O . TRP B 1 182 ? -1.648 10.695 11.922 1 64.19 182 TRP B O 1
ATOM 3390 N N . GLN B 1 183 ? -0.811 11.148 13.875 1 65.88 183 GLN B N 1
ATOM 3391 C CA . GLN B 1 183 ? -0.11 9.875 14.008 1 65.88 183 GLN B CA 1
ATOM 3392 C C . GLN B 1 183 ? -1.093 8.711 14.07 1 65.88 183 GLN B C 1
ATOM 3394 O O . GLN B 1 183 ? -0.793 7.613 13.602 1 65.88 183 GLN B O 1
ATOM 3399 N N . ASP B 1 184 ? -2.195 9.109 14.578 1 72.12 184 ASP B N 1
ATOM 3400 C CA . ASP B 1 184 ? -3.211 8.07 14.688 1 72.12 184 ASP B CA 1
ATOM 3401 C C . ASP B 1 184 ? -3.74 7.68 13.305 1 72.12 184 ASP B C 1
ATOM 3403 O O . ASP B 1 184 ? -4.121 6.527 13.086 1 72.12 184 ASP B O 1
ATOM 3407 N N . PHE B 1 185 ? -3.637 8.664 12.43 1 71.75 185 PHE B N 1
ATOM 3408 C CA . PHE B 1 185 ? -4.066 8.375 11.07 1 71.75 185 PHE B CA 1
ATOM 3409 C C . PHE B 1 185 ? -3.104 7.398 10.398 1 71.75 185 PHE B C 1
ATOM 3411 O O . PHE B 1 185 ? -3.527 6.531 9.633 1 71.75 185 PHE B O 1
ATOM 3418 N N . ASP B 1 186 ? -1.926 7.562 10.773 1 72.56 186 ASP B N 1
ATOM 3419 C CA . ASP B 1 186 ? -0.913 6.672 10.219 1 72.56 186 ASP B CA 1
ATOM 3420 C C . ASP B 1 186 ? -1.088 5.246 10.734 1 72.56 186 ASP B C 1
ATOM 3422 O O . ASP B 1 186 ? -0.877 4.281 10 1 72.56 186 ASP B O 1
ATOM 3426 N N . LEU B 1 187 ? -1.493 5.215 11.938 1 76.31 187 LEU B N 1
ATOM 3427 C CA . LEU B 1 187 ? -1.71 3.902 12.539 1 76.31 187 LEU B CA 1
ATOM 3428 C C . LEU B 1 187 ? -2.908 3.205 11.906 1 76.31 187 LEU B C 1
ATOM 3430 O O . LEU B 1 187 ? -2.891 1.986 11.711 1 76.31 187 LEU B O 1
ATOM 3434 N N . ILE B 1 188 ? -3.885 4.008 11.562 1 81.75 188 ILE B N 1
ATOM 3435 C CA . ILE B 1 188 ? -5.055 3.459 10.883 1 81.75 188 ILE B CA 1
ATOM 3436 C C . ILE B 1 188 ? -4.656 2.934 9.508 1 81.75 188 ILE B C 1
ATOM 3438 O O . ILE B 1 188 ? -5.055 1.833 9.117 1 81.75 188 ILE B O 1
ATOM 3442 N N . GLY B 1 189 ? -3.873 3.701 8.859 1 82.75 189 GLY B N 1
ATOM 3443 C CA . GLY B 1 189 ? -3.387 3.273 7.555 1 82.75 189 GLY B CA 1
ATOM 3444 C C . GLY B 1 189 ? -2.572 1.995 7.613 1 82.75 189 GLY B C 1
ATOM 3445 O O . GLY B 1 189 ? -2.77 1.091 6.797 1 82.75 189 GLY B O 1
ATOM 3446 N N . ALA B 1 190 ? -1.728 1.922 8.625 1 82.62 190 ALA B N 1
ATOM 3447 C CA . ALA B 1 190 ? -0.899 0.732 8.805 1 82.62 190 ALA B CA 1
ATOM 3448 C C . ALA B 1 190 ? -1.755 -0.488 9.133 1 82.62 190 ALA B C 1
ATOM 3450 O O . ALA B 1 190 ? -1.504 -1.584 8.625 1 82.62 190 ALA B O 1
ATOM 3451 N N . GLY B 1 191 ? -2.693 -0.258 9.969 1 86.62 191 GLY B N 1
ATOM 3452 C CA . GLY B 1 191 ? -3.605 -1.34 10.305 1 86.62 191 GLY B CA 1
ATOM 3453 C C . GLY B 1 191 ? -4.422 -1.82 9.117 1 86.62 191 GLY B C 1
ATOM 3454 O O . GLY B 1 191 ? -4.594 -3.025 8.922 1 86.62 191 GLY B O 1
ATOM 3455 N N . GLN B 1 192 ? -4.883 -0.847 8.375 1 89.19 192 GLN B N 1
ATOM 3456 C CA . GLN B 1 192 ? -5.641 -1.168 7.172 1 89.19 192 GLN B CA 1
ATOM 3457 C C . GLN B 1 192 ? -4.797 -1.977 6.191 1 89.19 192 GLN B C 1
ATOM 3459 O O . GLN B 1 192 ? -5.281 -2.936 5.586 1 89.19 192 GLN B O 1
ATOM 3464 N N . PHE B 1 193 ? -3.631 -1.588 6.098 1 89.12 193 PHE B N 1
ATOM 3465 C CA . PHE B 1 193 ? -2.729 -2.25 5.164 1 89.12 193 PHE B CA 1
ATOM 3466 C C . PHE B 1 193 ? -2.457 -3.686 5.598 1 89.12 193 PHE B C 1
ATOM 3468 O O . PHE B 1 193 ? -2.486 -4.605 4.777 1 89.12 193 PHE B O 1
ATOM 3475 N N . ALA B 1 194 ? -2.188 -3.861 6.816 1 88.81 194 ALA B N 1
ATOM 3476 C CA . ALA B 1 194 ? -1.938 -5.195 7.355 1 88.81 194 ALA B CA 1
ATOM 3477 C C . ALA B 1 194 ? -3.152 -6.102 7.172 1 88.81 194 ALA B C 1
ATOM 3479 O O . ALA B 1 194 ? -3.018 -7.258 6.77 1 88.81 194 ALA B O 1
ATOM 3480 N N . LEU B 1 195 ? -4.297 -5.484 7.43 1 91.38 195 LEU B N 1
ATOM 3481 C CA . LEU B 1 195 ? -5.535 -6.234 7.238 1 91.38 195 LEU B CA 1
ATOM 3482 C C . LEU B 1 195 ? -5.699 -6.648 5.781 1 91.38 195 LEU B C 1
ATOM 3484 O O . LEU B 1 195 ? -6.102 -7.777 5.496 1 91.38 195 LEU B O 1
ATOM 3488 N N . PHE B 1 196 ? -5.387 -5.82 4.93 1 92.56 196 PHE B N 1
ATOM 3489 C CA . PHE B 1 196 ? -5.512 -6.059 3.496 1 92.56 196 PHE B CA 1
ATOM 3490 C C . PHE B 1 196 ? -4.605 -7.199 3.055 1 92.56 196 PHE B C 1
ATOM 3492 O O . PHE B 1 196 ? -5.035 -8.094 2.316 1 92.56 196 PHE B O 1
ATOM 3499 N N . LEU B 1 197 ? -3.412 -7.207 3.559 1 90.31 197 LEU B N 1
ATOM 3500 C CA . LEU B 1 197 ? -2.414 -8.172 3.105 1 90.31 197 LEU B CA 1
ATOM 3501 C C . LEU B 1 197 ? -2.721 -9.562 3.641 1 90.31 197 LEU B C 1
ATOM 3503 O O . LEU B 1 197 ? -2.406 -10.57 2.994 1 90.31 197 LEU B O 1
ATOM 3507 N N . PHE B 1 198 ? -3.434 -9.633 4.773 1 89.25 198 PHE B N 1
ATOM 3508 C CA . PHE B 1 198 ? -3.605 -10.93 5.406 1 89.25 198 PHE B CA 1
ATOM 3509 C C . PHE B 1 198 ? -5.078 -11.312 5.469 1 89.25 198 PHE B C 1
ATOM 3511 O O . PHE B 1 198 ? -5.477 -12.141 6.289 1 89.25 198 PHE B O 1
ATOM 3518 N N . SER B 1 199 ? -5.891 -10.766 4.598 1 88.62 199 SER B N 1
ATOM 3519 C CA . SER B 1 199 ? -7.32 -11.07 4.602 1 88.62 199 SER B CA 1
ATOM 3520 C C . SER B 1 199 ? -7.668 -12.094 3.523 1 88.62 199 SER B C 1
ATOM 3522 O O . SER B 1 199 ? -8.773 -12.07 2.977 1 88.62 199 SER B O 1
ATOM 3524 N N . GLY B 1 200 ? -6.719 -12.93 3.201 1 86.56 200 GLY B N 1
ATOM 3525 C CA . GLY B 1 200 ? -6.977 -13.906 2.15 1 86.56 200 GLY B CA 1
ATOM 3526 C C . GLY B 1 200 ? -7.078 -13.273 0.772 1 86.56 200 GLY B C 1
ATOM 3527 O O . GLY B 1 200 ? -7.766 -13.805 -0.105 1 86.56 200 GLY B O 1
ATOM 3528 N N . THR B 1 201 ? -6.473 -12.148 0.651 1 88.38 201 THR B N 1
ATOM 3529 C CA . THR B 1 201 ? -6.531 -11.383 -0.592 1 88.38 201 THR B CA 1
ATOM 3530 C C . THR B 1 201 ? -5.75 -12.094 -1.695 1 88.38 201 THR B C 1
ATOM 3532 O O . THR B 1 201 ? -6.234 -12.227 -2.82 1 88.38 201 THR B O 1
ATOM 3535 N N . PHE B 1 202 ? -4.613 -12.641 -1.294 1 89.12 202 PHE B N 1
ATOM 3536 C CA . PHE B 1 202 ? -3.701 -13.109 -2.33 1 89.12 202 PHE B CA 1
ATOM 3537 C C . PHE B 1 202 ? -3.58 -14.633 -2.299 1 89.12 202 PHE B C 1
ATOM 3539 O O . PHE B 1 202 ? -3.143 -15.242 -3.275 1 89.12 202 PHE B O 1
ATOM 3546 N N . VAL B 1 203 ? -3.91 -15.164 -1.131 1 86.5 203 VAL B N 1
ATOM 3547 C CA . VAL B 1 203 ? -3.816 -16.609 -0.987 1 86.5 203 VAL B CA 1
ATOM 3548 C C . VAL B 1 203 ? -5.016 -17.141 -0.197 1 86.5 203 VAL B C 1
ATOM 3550 O O . VAL B 1 203 ? -5.512 -16.453 0.708 1 86.5 203 VAL B O 1
ATOM 3553 N N . PRO B 1 204 ? -5.367 -18.328 -0.61 1 82.56 204 PRO B N 1
ATOM 3554 C CA . PRO B 1 204 ? -6.422 -18.922 0.204 1 82.56 204 PRO B CA 1
ATOM 3555 C C . PRO B 1 204 ? -5.996 -19.156 1.652 1 82.56 204 PRO B C 1
ATOM 3557 O O . PRO B 1 204 ? -4.805 -19.328 1.93 1 82.56 204 PRO B O 1
ATOM 3560 N N . ALA B 1 205 ? -6.938 -19.125 2.531 1 79.12 205 ALA B N 1
ATOM 3561 C CA . ALA B 1 205 ? -6.656 -19.234 3.959 1 79.12 205 ALA B CA 1
ATOM 3562 C C . ALA B 1 205 ? -5.941 -20.547 4.273 1 79.12 205 ALA B C 1
ATOM 3564 O O . ALA B 1 205 ? -5.172 -20.625 5.234 1 79.12 205 ALA B O 1
ATOM 3565 N N . THR B 1 206 ? -6.156 -21.516 3.457 1 77.19 206 THR B N 1
ATOM 3566 C CA . THR B 1 206 ? -5.594 -22.844 3.707 1 77.19 206 THR B CA 1
ATOM 3567 C C . THR B 1 206 ? -4.09 -22.844 3.461 1 77.19 206 THR B C 1
ATOM 3569 O O . THR B 1 206 ? -3.385 -23.766 3.891 1 77.19 206 THR B O 1
ATOM 3572 N N . ALA B 1 207 ? -3.615 -21.812 2.816 1 75.25 207 ALA B N 1
ATOM 3573 C CA . ALA B 1 207 ? -2.189 -21.734 2.51 1 75.25 207 ALA B CA 1
ATOM 3574 C C . ALA B 1 207 ? -1.402 -21.188 3.697 1 75.25 207 ALA B C 1
ATOM 3576 O O . ALA B 1 207 ? -0.177 -21.312 3.75 1 75.25 207 ALA B O 1
ATOM 3577 N N . TYR B 1 208 ? -2.139 -20.641 4.68 1 76.25 208 TYR B N 1
ATOM 3578 C CA . TYR B 1 208 ? -1.476 -20.078 5.848 1 76.25 208 TYR B CA 1
ATOM 3579 C C . TYR B 1 208 ? -1.237 -21.156 6.91 1 76.25 208 TYR B C 1
ATOM 3581 O O . TYR B 1 208 ? -1.986 -22.125 6.992 1 76.25 208 TYR B O 1
ATOM 3589 N N . PRO B 1 209 ? -0.102 -20.875 7.645 1 79.19 209 PRO B N 1
ATOM 3590 C CA . PRO B 1 209 ? 0.027 -21.719 8.828 1 79.19 209 PRO B CA 1
ATOM 3591 C C . PRO B 1 209 ? -1.152 -21.578 9.789 1 79.19 209 PRO B C 1
ATOM 3593 O O . PRO B 1 209 ? -1.838 -20.547 9.789 1 79.19 209 PRO B O 1
ATOM 3596 N N . ALA B 1 210 ? -1.393 -22.531 10.586 1 80.62 210 ALA B N 1
ATOM 3597 C CA . ALA B 1 210 ? -2.588 -22.641 11.414 1 80.62 210 ALA B CA 1
ATOM 3598 C C . ALA B 1 210 ? -2.762 -21.406 12.289 1 80.62 210 ALA B C 1
ATOM 3600 O O . ALA B 1 210 ? -3.857 -20.844 12.367 1 80.62 210 ALA B O 1
ATOM 3601 N N . ALA B 1 211 ? -1.695 -21 12.93 1 80.25 211 ALA B N 1
ATOM 3602 C CA . ALA B 1 211 ? -1.797 -19.859 13.836 1 80.25 211 ALA B CA 1
ATOM 3603 C C . ALA B 1 211 ? -2.221 -18.594 13.086 1 80.25 211 ALA B C 1
ATOM 3605 O O . ALA B 1 211 ? -3.068 -17.844 13.562 1 80.25 211 ALA B O 1
ATOM 3606 N N . LEU B 1 212 ? -1.722 -18.406 11.922 1 79.5 212 LEU B N 1
ATOM 3607 C CA . LEU B 1 212 ? -2.041 -17.219 11.141 1 79.5 212 LEU B CA 1
ATOM 3608 C C . LEU B 1 212 ? -3.422 -17.328 10.508 1 79.5 212 LEU B C 1
ATOM 3610 O O . LEU B 1 212 ? -4.125 -16.328 10.352 1 79.5 212 LEU B O 1
ATOM 3614 N N . ARG B 1 213 ? -3.74 -18.547 10.266 1 84.94 213 ARG B N 1
ATOM 3615 C CA . ARG B 1 213 ? -5.043 -18.797 9.648 1 84.94 213 ARG B CA 1
ATOM 3616 C C . ARG B 1 213 ? -6.176 -18.344 10.57 1 84.94 213 ARG B C 1
ATOM 3618 O O . ARG B 1 213 ? -7.117 -17.688 10.125 1 84.94 213 ARG B O 1
ATOM 3625 N N . TRP B 1 214 ? -5.98 -18.656 11.805 1 84.06 214 TRP B N 1
ATOM 3626 C CA . TRP B 1 214 ? -7.012 -18.281 12.773 1 84.06 214 TRP B CA 1
ATOM 3627 C C . TRP B 1 214 ? -7.125 -16.766 12.891 1 84.06 214 TRP B C 1
ATOM 3629 O O . TRP B 1 214 ? -8.234 -16.219 12.938 1 84.06 214 TRP B O 1
ATOM 3639 N N . LEU B 1 215 ? -6.055 -16.125 12.867 1 83.19 215 LEU B N 1
ATOM 3640 C CA . LEU B 1 215 ? -6.027 -14.672 12.984 1 83.19 215 LEU B CA 1
ATOM 3641 C C . LEU B 1 215 ? -6.641 -14.016 11.75 1 83.19 215 LEU B C 1
ATOM 3643 O O . LEU B 1 215 ? -7.387 -13.039 11.867 1 83.19 215 LEU B O 1
ATOM 3647 N N . VAL B 1 216 ? -6.367 -14.586 10.711 1 84.94 216 VAL B N 1
ATOM 3648 C CA . VAL B 1 216 ? -6.84 -14.047 9.438 1 84.94 216 VAL B CA 1
ATOM 3649 C C . VAL B 1 216 ? -8.344 -14.25 9.32 1 84.94 216 VAL B C 1
ATOM 3651 O O . VAL B 1 216 ? -9.078 -13.328 8.953 1 84.94 216 VAL B O 1
ATOM 3654 N N . GLU B 1 217 ? -8.812 -15.398 9.758 1 87.31 217 GLU B N 1
ATOM 3655 C CA . GLU B 1 217 ? -10.234 -15.727 9.617 1 87.31 217 GLU B CA 1
ATOM 3656 C C . GLU B 1 217 ? -11.086 -14.914 10.586 1 87.31 217 GLU B C 1
ATOM 3658 O O . GLU B 1 217 ? -12.289 -14.742 10.367 1 87.31 217 GLU B O 1
ATOM 3663 N N . ALA B 1 218 ? -10.375 -14.438 11.539 1 87.69 218 ALA B N 1
ATOM 3664 C CA . ALA B 1 218 ? -11.102 -13.656 12.539 1 87.69 218 ALA B CA 1
ATOM 3665 C C . ALA B 1 218 ? -11.141 -12.18 12.156 1 87.69 218 ALA B C 1
ATOM 3667 O O . ALA B 1 218 ? -11.898 -11.398 12.734 1 87.69 218 ALA B O 1
ATOM 3668 N N . SER B 1 219 ? -10.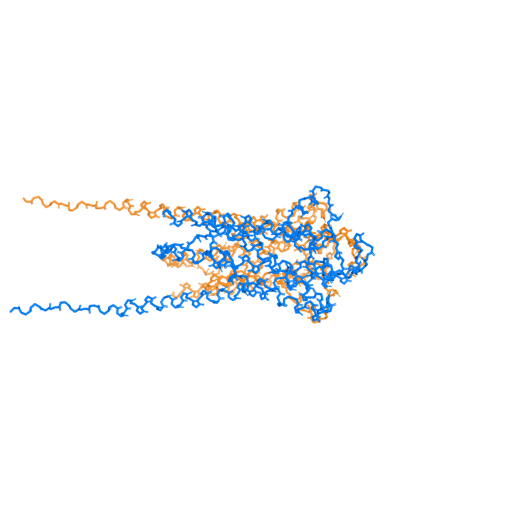516 -11.844 11.133 1 91.44 219 SER B N 1
ATOM 3669 C CA . SER B 1 219 ? -10.461 -10.445 10.734 1 91.44 219 SER B CA 1
ATOM 3670 C C . SER B 1 219 ? -11.695 -10.047 9.93 1 91.44 219 SER B C 1
ATOM 3672 O O . SER B 1 219 ? -12.219 -10.844 9.156 1 91.44 219 SER B O 1
ATOM 3674 N N . PRO B 1 220 ? -12.133 -8.805 10.164 1 94.06 220 PRO B N 1
ATOM 3675 C CA . PRO B 1 220 ? -13.352 -8.367 9.477 1 94.06 220 PRO B CA 1
ATOM 3676 C C . PRO B 1 220 ? -13.172 -8.289 7.961 1 94.06 220 PRO B C 1
ATOM 3678 O O . PRO B 1 220 ? -14.125 -8.508 7.211 1 94.06 220 PRO B O 1
ATOM 3681 N N . LEU B 1 221 ? -11.992 -8.016 7.613 1 94.75 221 LEU B N 1
ATOM 3682 C CA . LEU B 1 221 ? -11.797 -7.91 6.172 1 94.75 221 LEU B CA 1
ATOM 3683 C C . LEU B 1 221 ? -11.805 -9.289 5.52 1 94.75 221 LEU B C 1
ATOM 3685 O O . LEU B 1 221 ? -12.273 -9.445 4.391 1 94.75 221 LEU B O 1
ATOM 3689 N N . TYR B 1 222 ? -11.312 -10.242 6.203 1 94.75 222 TYR B N 1
ATOM 3690 C CA . TYR B 1 222 ? -11.391 -11.594 5.66 1 94.75 222 TYR B CA 1
ATOM 3691 C C . TYR B 1 222 ? -12.836 -12.008 5.434 1 94.75 222 TYR B C 1
ATOM 3693 O O . TYR B 1 222 ? -13.172 -12.578 4.391 1 94.75 222 TYR B O 1
ATOM 3701 N N . ARG B 1 223 ? -13.641 -11.766 6.387 1 94.62 223 ARG B N 1
ATOM 3702 C CA . ARG B 1 223 ? -15.055 -12.102 6.273 1 94.62 223 ARG B CA 1
ATOM 3703 C C . ARG B 1 223 ? -15.703 -11.344 5.121 1 94.62 223 ARG B C 1
ATOM 3705 O O . ARG B 1 223 ? -16.594 -11.875 4.441 1 94.62 223 ARG B O 1
ATOM 3712 N N . SER B 1 224 ? -15.289 -10.172 4.926 1 96.12 224 SER B N 1
ATOM 3713 C CA . SER B 1 224 ? -15.781 -9.375 3.809 1 96.12 224 SER B CA 1
ATOM 3714 C C . SER B 1 224 ? -15.359 -9.969 2.473 1 96.12 224 SER B C 1
ATOM 3716 O O . SER B 1 224 ? -16.172 -10.094 1.554 1 96.12 224 SER B O 1
ATOM 3718 N N . VAL B 1 225 ? -14.125 -10.328 2.432 1 94.94 225 VAL B N 1
ATOM 3719 C CA . VAL B 1 225 ? -13.57 -10.891 1.203 1 94.94 225 VAL B CA 1
ATOM 3720 C C . VAL B 1 225 ? -14.258 -12.219 0.888 1 94.94 225 VAL B C 1
ATOM 3722 O O . VAL B 1 225 ? -14.625 -12.477 -0.26 1 94.94 225 VAL B O 1
ATOM 3725 N N . ASP B 1 226 ? -14.383 -13.023 1.886 1 93.12 226 ASP B N 1
ATOM 3726 C CA . ASP B 1 226 ? -15.039 -14.312 1.706 1 93.12 226 ASP B CA 1
ATOM 3727 C C . ASP B 1 226 ? -16.453 -14.141 1.173 1 93.12 226 ASP B C 1
ATOM 3729 O O . ASP B 1 226 ? -16.875 -14.859 0.263 1 93.12 226 ASP B O 1
ATOM 3733 N N . LEU B 1 227 ? -17.156 -13.258 1.679 1 94.06 227 LEU B N 1
ATOM 3734 C CA . LEU B 1 227 ? -18.531 -12.992 1.273 1 94.06 227 LEU B CA 1
ATOM 3735 C C . LEU B 1 227 ? -18.594 -12.547 -0.182 1 94.06 227 LEU B C 1
ATOM 3737 O O . LEU B 1 227 ? -19.344 -13.109 -0.98 1 94.06 227 LEU B O 1
ATOM 3741 N N . VAL B 1 228 ? -17.781 -11.57 -0.523 1 95 228 VAL B N 1
ATOM 3742 C CA . VAL B 1 228 ? -17.797 -11 -1.865 1 95 228 VAL B CA 1
ATOM 3743 C C . VAL B 1 228 ? -17.297 -12.023 -2.873 1 95 228 VAL B C 1
ATOM 3745 O O . VAL B 1 228 ? -17.828 -12.133 -3.982 1 95 228 VAL B O 1
ATOM 3748 N N . ARG B 1 229 ? -16.312 -12.758 -2.469 1 92.38 229 ARG B N 1
ATOM 3749 C CA . ARG B 1 229 ? -15.773 -13.789 -3.35 1 92.38 229 ARG B CA 1
ATOM 3750 C C . ARG B 1 229 ? -16.797 -14.883 -3.602 1 92.38 229 ARG B C 1
ATOM 3752 O O . ARG B 1 229 ? -16.953 -15.359 -4.73 1 92.38 229 ARG B O 1
ATOM 3759 N N . GLY B 1 230 ? -17.438 -15.312 -2.57 1 90.75 230 GLY B N 1
ATOM 3760 C CA . GLY B 1 230 ? -18.484 -16.297 -2.748 1 90.75 230 GLY B CA 1
ATOM 3761 C C . GLY B 1 230 ? -19.562 -15.859 -3.729 1 90.75 230 GLY B C 1
ATOM 3762 O O . GLY B 1 230 ? -20.031 -16.656 -4.535 1 90.75 230 GLY B O 1
ATOM 3763 N N . ILE B 1 231 ? -19.891 -14.625 -3.695 1 91.44 231 ILE B N 1
ATOM 3764 C CA . ILE B 1 231 ? -20.922 -14.078 -4.582 1 91.44 231 ILE B CA 1
ATOM 3765 C C . ILE B 1 231 ? -20.359 -13.961 -6 1 91.44 231 ILE B C 1
ATOM 3767 O O . ILE B 1 231 ? -21.016 -14.383 -6.961 1 91.44 231 ILE B O 1
ATOM 3771 N N . SER B 1 232 ? -19.172 -13.43 -6.152 1 90.25 232 SER B N 1
ATOM 3772 C CA . SER B 1 232 ? -18.578 -13.148 -7.457 1 90.25 232 SER B CA 1
ATOM 3773 C C . SER B 1 232 ? -18.266 -14.438 -8.211 1 90.25 232 SER B C 1
ATOM 3775 O O . SER B 1 232 ? -18.375 -14.492 -9.438 1 90.25 232 SER B O 1
ATOM 3777 N N . LEU B 1 233 ? -17.875 -15.445 -7.406 1 85.56 233 LEU B N 1
ATOM 3778 C CA . LEU B 1 233 ? -17.516 -16.703 -8.047 1 85.56 233 LEU B CA 1
ATOM 3779 C C . LEU B 1 233 ? -18.688 -17.672 -8.07 1 85.56 233 LEU B C 1
ATOM 3781 O O . LEU B 1 233 ? -18.641 -18.719 -8.727 1 85.56 233 LEU B O 1
ATOM 3785 N N . GLY B 1 234 ? -19.719 -17.328 -7.441 1 78.25 234 GLY B N 1
ATOM 3786 C CA . GLY B 1 234 ? -20.922 -18.156 -7.469 1 78.25 234 GLY B CA 1
ATOM 3787 C C . GLY B 1 234 ? -20.844 -19.328 -6.52 1 78.25 234 GLY B C 1
ATOM 3788 O O . GLY B 1 234 ? -21.344 -20.422 -6.832 1 78.25 234 GLY B O 1
ATOM 3789 N N . SER B 1 235 ? -20.109 -19.234 -5.453 1 77.06 235 SER B N 1
ATOM 3790 C CA . SER B 1 235 ? -19.984 -20.312 -4.488 1 77.06 235 SER B CA 1
ATOM 3791 C C . SER B 1 235 ? -20.609 -19.953 -3.15 1 77.06 235 SER B C 1
ATOM 3793 O O . SER B 1 235 ? -20.016 -20.188 -2.096 1 77.06 235 SER B O 1
ATOM 3795 N N . LEU B 1 236 ? -21.812 -19.438 -3.256 1 77.44 236 LEU B N 1
ATOM 3796 C CA . LEU B 1 236 ? -22.453 -19.031 -2.018 1 77.44 236 LEU B CA 1
ATOM 3797 C C . LEU B 1 236 ? -22.891 -20.234 -1.198 1 77.44 236 LEU B C 1
ATOM 3799 O O . LEU B 1 236 ? -23.359 -21.234 -1.755 1 77.44 236 LEU B O 1
ATOM 3803 N N . GLY B 1 237 ? -22.453 -20.281 -0.02 1 78.12 237 GLY B N 1
ATOM 3804 C CA . GLY B 1 237 ? -22.828 -21.328 0.927 1 78.12 237 GLY B CA 1
ATOM 3805 C C . GLY B 1 237 ? -23.172 -20.781 2.303 1 78.12 237 GLY B C 1
ATOM 3806 O O . GLY B 1 237 ? -23.406 -19.578 2.463 1 78.12 237 GLY B O 1
ATOM 3807 N N . TRP B 1 238 ? -23.359 -21.656 3.23 1 80 238 TRP B N 1
ATOM 3808 C CA . TRP B 1 238 ? -23.719 -21.328 4.609 1 80 238 TRP B CA 1
ATOM 3809 C C . TRP B 1 238 ? -22.656 -20.453 5.25 1 80 238 TRP B C 1
ATOM 3811 O O . TRP B 1 238 ? -22.953 -19.609 6.102 1 80 238 TRP B O 1
ATOM 3821 N N . ILE B 1 239 ? -21.547 -20.516 4.777 1 78.69 239 ILE B N 1
ATOM 3822 C CA . ILE B 1 239 ? -20.422 -19.781 5.348 1 78.69 239 ILE B CA 1
ATOM 3823 C C . ILE B 1 239 ? -20.609 -18.281 5.098 1 78.69 239 ILE B C 1
ATOM 3825 O O . ILE B 1 239 ? -20.234 -17.453 5.926 1 78.69 239 ILE B O 1
ATOM 3829 N N . GLN B 1 240 ? -21.281 -18 4.066 1 85.31 240 GLN B N 1
ATOM 3830 C CA . GLN B 1 240 ? -21.484 -16.594 3.746 1 85.31 240 GLN B CA 1
ATOM 3831 C C . GLN B 1 240 ? -22.516 -15.961 4.68 1 85.31 240 GLN B C 1
ATOM 3833 O O . GLN B 1 240 ? -22.5 -14.75 4.887 1 85.31 240 GLN B O 1
ATOM 3838 N N . VAL B 1 241 ? -23.344 -16.812 5.227 1 88.81 241 VAL B N 1
ATOM 3839 C CA . VAL B 1 241 ? -24.297 -16.297 6.207 1 88.81 241 VAL B CA 1
ATOM 3840 C C . VAL B 1 241 ? -23.547 -15.859 7.465 1 88.81 241 VAL B C 1
ATOM 3842 O O . VAL B 1 241 ? -23.891 -14.828 8.055 1 88.81 241 VAL B O 1
ATOM 3845 N N . VAL B 1 242 ? -22.594 -16.609 7.785 1 90.5 242 VAL B N 1
ATOM 3846 C CA . VAL B 1 242 ? -21.766 -16.266 8.945 1 90.5 242 VAL B CA 1
ATOM 3847 C C . VAL B 1 242 ? -21.031 -14.953 8.688 1 90.5 242 VAL B C 1
ATOM 3849 O O . VAL B 1 242 ? -20.906 -14.117 9.586 1 90.5 242 VAL B O 1
ATOM 3852 N N . ASP B 1 243 ? -20.609 -14.758 7.48 1 94.44 243 ASP B N 1
ATOM 3853 C CA . ASP B 1 243 ? -19.938 -13.523 7.121 1 94.44 243 ASP B CA 1
ATOM 3854 C C . ASP B 1 243 ? -20.859 -12.32 7.277 1 94.44 243 ASP B C 1
ATOM 3856 O O . ASP B 1 243 ? -20.453 -11.289 7.836 1 94.44 243 ASP B O 1
ATOM 3860 N N . VAL B 1 244 ? -22.094 -12.516 6.848 1 94.69 244 VAL B N 1
ATOM 3861 C CA . VAL B 1 244 ? -23.078 -11.43 6.922 1 94.69 244 VAL B CA 1
ATOM 3862 C C . VAL B 1 244 ? -23.375 -11.109 8.383 1 94.69 244 VAL B C 1
ATOM 3864 O O . VAL B 1 244 ? -23.406 -9.938 8.773 1 94.69 244 VAL B O 1
ATOM 3867 N N . LEU B 1 245 ? -23.531 -12.125 9.156 1 95.44 245 LEU B N 1
ATOM 3868 C CA . LEU B 1 245 ? -23.828 -11.922 10.57 1 95.44 245 LEU B CA 1
ATOM 3869 C C . LEU B 1 245 ? -22.672 -11.242 11.281 1 95.44 245 LEU B C 1
ATOM 3871 O O . LEU B 1 245 ? -22.891 -10.375 12.133 1 95.44 245 LEU B O 1
ATOM 3875 N N . PHE B 1 246 ? -21.531 -11.633 10.961 1 95.75 246 PHE B N 1
ATOM 3876 C CA . PHE B 1 246 ? -20.344 -11.031 11.539 1 95.75 246 PHE B CA 1
ATOM 3877 C C . PHE B 1 246 ? -20.266 -9.547 11.211 1 95.75 246 PHE B C 1
ATOM 3879 O O . PHE B 1 246 ? -20.016 -8.719 12.094 1 95.75 246 PHE B O 1
ATOM 3886 N N . LEU B 1 247 ? -20.5 -9.18 9.977 1 96.31 247 LEU B N 1
ATOM 3887 C CA . LEU B 1 247 ? -20.406 -7.793 9.539 1 96.31 247 LEU B CA 1
ATOM 3888 C C . LEU B 1 247 ? -21.531 -6.965 10.148 1 96.31 247 LEU B C 1
ATOM 3890 O O . LEU B 1 247 ? -21.328 -5.797 10.492 1 96.31 247 LEU B O 1
ATOM 3894 N N . LEU B 1 248 ? -22.688 -7.578 10.273 1 96.31 248 LEU B N 1
ATOM 3895 C CA . LEU B 1 248 ? -23.812 -6.887 10.914 1 96.31 248 LEU B CA 1
ATOM 3896 C C . LEU B 1 248 ? -23.531 -6.633 12.383 1 96.31 248 LEU B C 1
ATOM 3898 O O . LEU B 1 248 ? -23.844 -5.562 12.906 1 96.31 248 LEU B O 1
ATOM 3902 N N . ALA B 1 249 ? -22.984 -7.617 13 1 96.38 249 ALA B N 1
ATOM 3903 C CA . ALA B 1 249 ? -22.609 -7.449 14.398 1 96.38 249 ALA B CA 1
ATOM 3904 C C . ALA B 1 249 ? -21.594 -6.324 14.57 1 96.38 249 ALA B C 1
ATOM 3906 O O . ALA B 1 249 ? -21.719 -5.508 15.484 1 96.38 249 ALA B O 1
ATOM 3907 N N . MET B 1 250 ? -20.672 -6.32 13.68 1 95.38 250 MET B N 1
ATOM 3908 C CA . MET B 1 250 ? -19.656 -5.266 13.719 1 95.38 250 MET B CA 1
ATOM 3909 C C . MET B 1 250 ? -20.297 -3.896 13.5 1 95.38 250 MET B C 1
ATOM 3911 O O . MET B 1 250 ? -19.922 -2.922 14.156 1 95.38 250 MET B O 1
ATOM 3915 N N . LEU B 1 251 ? -21.172 -3.822 12.586 1 94.62 251 LEU B N 1
ATOM 3916 C CA . LEU B 1 251 ? -21.891 -2.584 12.297 1 94.62 251 LEU B CA 1
ATOM 3917 C C . LEU B 1 251 ? -22.641 -2.102 13.523 1 94.62 251 LEU B C 1
ATOM 3919 O O . LEU B 1 251 ? -22.547 -0.933 13.906 1 94.62 251 LEU B O 1
ATOM 3923 N N . MET B 1 252 ? -23.359 -2.98 14.172 1 94.56 252 MET B N 1
ATOM 3924 C CA . MET B 1 252 ? -24.172 -2.627 15.336 1 94.56 252 MET B CA 1
ATOM 3925 C C . MET B 1 252 ? -23.281 -2.201 16.5 1 94.56 252 MET B C 1
ATOM 3927 O O . MET B 1 252 ? -23.578 -1.211 17.172 1 94.56 252 MET B O 1
ATOM 3931 N N . VAL B 1 253 ? -22.266 -2.945 16.734 1 94 253 VAL B N 1
ATOM 3932 C CA . VAL B 1 253 ? -21.359 -2.621 17.828 1 94 253 VAL B CA 1
ATOM 3933 C C . VAL B 1 253 ? -20.688 -1.281 17.547 1 94 253 VAL B C 1
ATOM 3935 O O . VAL B 1 253 ? -20.578 -0.432 18.438 1 94 253 VAL B O 1
ATOM 3938 N N . GLY B 1 254 ? -20.188 -1.1 16.297 1 91.44 254 GLY B N 1
ATOM 3939 C CA . GLY B 1 254 ? -19.547 0.155 15.938 1 91.44 254 GLY B CA 1
ATOM 3940 C C . GLY B 1 254 ? -20.453 1.358 16.094 1 91.44 254 GLY B C 1
ATOM 3941 O O . GLY B 1 254 ? -20.047 2.389 16.641 1 91.44 254 GLY B O 1
ATOM 3942 N N . LEU B 1 255 ? -21.656 1.196 15.648 1 88.56 255 LEU B N 1
ATOM 3943 C CA . LEU B 1 255 ? -22.625 2.281 15.766 1 88.56 255 LEU B CA 1
ATOM 3944 C C . LEU B 1 255 ? -22.938 2.57 17.234 1 88.56 255 LEU B C 1
ATOM 3946 O O . LEU B 1 255 ? -23.062 3.732 17.625 1 88.56 255 LEU B O 1
ATOM 3950 N N . SER B 1 256 ? -23.094 1.518 18 1 90.06 256 SER B N 1
ATOM 3951 C CA . SER B 1 256 ? -23.406 1.687 19.406 1 90.06 256 SER B CA 1
ATOM 3952 C C . SER B 1 256 ? -22.281 2.396 20.141 1 90.06 256 SER B C 1
ATOM 3954 O O . SER B 1 256 ? -22.531 3.307 20.938 1 90.06 256 SER B O 1
ATOM 3956 N N . VAL B 1 257 ? -21.125 2.023 19.859 1 88.56 257 VAL B N 1
ATOM 3957 C CA . VAL B 1 257 ? -19.984 2.615 20.531 1 88.56 257 VAL B CA 1
ATOM 3958 C C . VAL B 1 257 ? -19.797 4.062 20.078 1 88.56 257 VAL B C 1
ATOM 3960 O O . VAL B 1 257 ? -19.562 4.953 20.891 1 88.56 257 VAL B O 1
ATOM 3963 N N . SER B 1 258 ? -19.828 4.262 18.812 1 83.69 258 SER B N 1
ATOM 3964 C CA . SER B 1 258 ? -19.688 5.617 18.281 1 83.69 258 SER B CA 1
ATOM 3965 C C . SER B 1 258 ? -20.781 6.535 18.828 1 83.69 258 SER B C 1
ATOM 3967 O O . SER B 1 258 ? -20.516 7.684 19.172 1 83.69 258 SER B O 1
ATOM 3969 N N . GLY B 1 259 ? -21.984 6.066 18.891 1 77.88 259 GLY B N 1
ATOM 3970 C CA . GLY B 1 259 ? -23.078 6.84 19.453 1 77.88 259 GLY B CA 1
ATOM 3971 C C . GLY B 1 259 ? -22.875 7.191 20.906 1 77.88 259 GLY B C 1
ATOM 3972 O O . GLY B 1 259 ? -23.125 8.328 21.328 1 77.88 259 GLY B O 1
ATOM 3973 N N . GLN B 1 260 ? -22.453 6.258 21.641 1 82.56 260 GLN B N 1
ATOM 3974 C CA . GLN B 1 260 ? -22.234 6.488 23.062 1 82.56 260 GLN B CA 1
ATOM 3975 C C . GLN B 1 260 ? -21.094 7.488 23.281 1 82.56 260 GLN B C 1
ATOM 3977 O O . GLN B 1 260 ? -21.203 8.367 24.141 1 82.56 260 GLN B O 1
ATOM 3982 N N . ARG B 1 261 ? -20.156 7.32 22.562 1 79.5 261 ARG B N 1
ATOM 3983 C CA . ARG B 1 261 ? -19 8.203 22.719 1 79.5 261 ARG B CA 1
ATOM 3984 C C . ARG B 1 261 ? -19.328 9.617 22.25 1 79.5 261 ARG B C 1
ATOM 3986 O O . ARG B 1 261 ? -18.891 10.602 22.844 1 79.5 261 ARG B O 1
ATOM 3993 N N . MET B 1 262 ? -20.016 9.672 21.188 1 73.19 262 MET B N 1
ATOM 3994 C CA . MET B 1 262 ? -20.438 10.984 20.703 1 73.19 262 MET B CA 1
ATOM 3995 C C . MET B 1 262 ? -21.344 11.672 21.719 1 73.19 262 MET B C 1
ATOM 3997 O O . MET B 1 262 ? -21.266 12.891 21.891 1 73.19 262 MET B O 1
ATOM 4001 N N . GLY B 1 263 ? -22.219 10.859 22.297 1 67.38 263 GLY B N 1
ATOM 4002 C CA . GLY B 1 263 ? -23.062 11.406 23.344 1 67.38 263 GLY B CA 1
ATOM 4003 C C . GLY B 1 263 ? -22.281 11.922 24.547 1 67.38 263 GLY B C 1
ATOM 4004 O O . GLY B 1 263 ? -22.609 12.969 25.094 1 67.38 263 GLY B O 1
ATOM 4005 N N . ARG B 1 264 ? -21.25 11.219 24.844 1 68.62 264 ARG B N 1
ATOM 4006 C CA . ARG B 1 264 ? -20.422 11.625 25.969 1 68.62 264 ARG B CA 1
ATOM 4007 C C . ARG B 1 264 ? -19.641 12.891 25.641 1 68.62 264 ARG B C 1
ATOM 4009 O O . ARG B 1 264 ? -19.422 13.734 26.516 1 68.62 264 ARG B O 1
ATOM 4016 N N . LEU B 1 265 ? -19.203 13 24.438 1 59.53 265 LEU B N 1
ATOM 4017 C CA . LEU B 1 265 ? -18.422 14.156 24.031 1 59.53 265 LEU B CA 1
ATOM 4018 C C . LEU B 1 265 ? -19.297 15.391 23.891 1 59.53 265 LEU B C 1
ATOM 4020 O O . LEU B 1 265 ? -18.859 16.516 24.156 1 59.53 265 LEU B O 1
ATOM 4024 N N . LEU B 1 266 ? -20.469 15.109 23.531 1 54.62 266 LEU B N 1
ATOM 4025 C CA . LEU B 1 266 ? -21.375 16.234 23.328 1 54.62 266 LEU B CA 1
ATOM 4026 C C . LEU B 1 266 ? -22 16.672 24.656 1 54.62 266 LEU B C 1
ATOM 4028 O O . LEU B 1 266 ? -22.359 17.844 24.828 1 54.62 266 LEU B O 1
ATOM 4032 N N . CYS B 1 267 ? -22.281 15.805 25.516 1 50.75 267 CYS B N 1
ATOM 4033 C CA . CYS B 1 267 ? -22.891 16.188 26.781 1 50.75 267 CYS B CA 1
ATOM 4034 C C . CYS B 1 267 ? -21.859 16.688 27.781 1 50.75 267 CYS B C 1
ATOM 4036 O O . CYS B 1 267 ? -22.203 17.156 28.859 1 50.75 267 CYS B O 1
ATOM 4038 N N . ARG B 1 268 ? -20.469 16.625 27.469 1 46 268 ARG B N 1
ATOM 4039 C CA . ARG B 1 268 ? -19.578 17.281 28.422 1 46 268 ARG B CA 1
ATOM 4040 C C . ARG B 1 268 ? -19.328 18.719 28.016 1 46 268 ARG B C 1
ATOM 4042 O O . ARG B 1 268 ? -19.25 19.047 26.828 1 46 268 ARG B O 1
#

Nearest PDB structures (foldseek):
  7k2t-assembly1_B  TM=6.893E-01  e=1.005E-03  Aquifex aeolicus VF5
  8dku-assembly1_B  TM=6.056E-01  e=5.267E-04  Aquifex aeolicus VF5
  6oih-assembly2_C  TM=6.381E-01  e=1.833E-03  Aquifex aeolicus VF5
  7k2t-assembly1_B  TM=6.895E-01  e=9.368E-04  Aquifex aeolicus VF5
  8dku-assembly1_B  TM=6.126E-01  e=5.631E-04  Aquifex aeolicus VF5

Secondary structure (DSSP, 8-state):
----------HHHHHHHHHHHHHHHHHHHHHHHHHHHHHHHHHHHHHIIIIIIIIHHHH-EEE-TTS-EEEHHHHHHHHHHHHHHHHHHHIIIIIHHHHHHHHHHHTGGGGGS---HHHHHHHHHHHHHHHHHHHHHHHHHHHHHTTSS-HHHHHHHHHHHHHHHHHHHHHHHHHHHH--SHHHHHHHHHHHHHHHHTSSSSS-GGGS-HHHHHHHHTSHHHHHHHHHHHHHHT---HHHHHHHHHHHHHHHHHHHHHHHHHHHHHH-/----------HHHHHHHHHHHHHHHHHHHHHHHHHHHHHHHHHHHHHIIIIIIIIHHHH-EEE-TTS-EEEHHHHHHHHHHHHHHHHHHHIIIIIHHHHHHHHHHHTGGGGGS---HHHHHHHHHHHHHHHHHHHHHHHHHHHHHTTSS-HHHHHHHHHHHHHHHHHHHHHHHHHHHH--SHHHHHHHHHHHHHHHHTSSSSS-GGGS-HHHHHHHHTSHHHHHHHHHHHHHHT---HHHHHHHHHHHHHHHHHHHHHHHHHHHHHH-